Protein AF-C3YM37-F1 (afdb_monomer)

Secondary structure (DSSP, 8-state):
----------------------------TTTT----TTPEEEE-SSTT-EEEE--TTEESTTS-EEGGGEEEE-STTTS-S-GGG---S--S-SSS--S-TTBTT-SS-B---TT------------SSS------SS----SS--------SSTT---B-B--EEES-TTSTT---S-TTPEEEE-SSTT-EEEEPPTTEESTTS-EEGGG--TTEE-STTTT-S-GGGEEES---TTT-SGGG-BTT-TT--B---TT-SS--EEEEEEEEEEEEEEEEE-BTTB-EEEEEEEEESSSSSS-PEEPB-TTSSBPPEE--SSSSSEEEEEEEEEEEEEEEEEEEEEE-TT---BEEEEEE---TTTTS--STTTT-S-GGGEEES---TT--GGG--TT-S-----SS-STT--EEE--SS-----------BTTB----EE-EE-SSSSS-EE-B-TTSSBPEE-

Mean predicted aligned error: 21.1 Å

Organism: Branchiostoma floridae (NCBI:txid7739)

Nearest PDB structures (foldseek):
  4pt6-assembly2_B  TM=9.127E-01  e=6.744E-16  Homo sapiens
  8pfe-assembly1_A  TM=9.267E-01  e=1.599E-14  Homo sapiens
  7o1n-assembly1_A  TM=9.178E-01  e=2.375E-14  Homo sapiens
  2qqi-assembly1_A  TM=5.890E-01  e=6.642E-17  Homo sapiens
  9eou-assembly1_A  TM=5.982E-01  e=2.089E-15  Homo sapiens

InterPro domains:
  IPR000421 Coagulation factor 5/8, C-terminal domain [PF00754] (230-358)
  IPR000421 Coagulation factor 5/8, C-terminal domain [PF00754] (382-460)
  IPR000421 Coagulation factor 5/8, C-terminal domain [PS01285] (254-283)
  IPR000421 Coagulation factor 5/8, C-terminal domain [PS01285] (404-433)
  IPR000421 Coagulation factor 5/8, C-terminal domain [PS50022] (215-362)
  IPR000421 Coagulation factor 5/8, C-terminal domain [PS50022] (367-467)
  IPR000421 Coagulation factor 5/8, C-terminal domain [SM00231] (214-362)
  IPR000421 Coagulation factor 5/8, C-terminal domain [cd00057] (218-360)
  IPR000421 Coagulation factor 5/8, C-terminal domain [cd00057] (369-458)
  IPR000742 EGF-like domain [PF00008] (30-61)
  IPR000742 EGF-like domain [PS00022] (52-63)
  IPR000742 EGF-like domain [PS00022] (195-206)
  IPR000742 EGF-like domain [PS01186] (195-206)
  IPR000742 EGF-like domain [PS50026] (26-64)
  IPR000742 EGF-like domain [PS50026] (168-207)
  IPR000742 EGF-like domain [SM00181] (29-64)
  IPR000742 EGF-like domain [SM00181] (170-207)
  IPR001881 EGF-like calcium-binding domain [SM00179] (31-64)
  IPR001881 EGF-like calcium-binding domain [SM00179] (168-207)
  IPR008979 Galactose-binding-like domain superfamily [SSF49785] (69-168)

Structure (mmCIF, N/CA/C/O backbone):
data_AF-C3YM37-F1
#
_entry.id   AF-C3YM37-F1
#
loop_
_atom_site.group_PDB
_atom_site.id
_atom_site.type_symbol
_atom_site.label_atom_id
_atom_site.label_alt_id
_atom_site.label_comp_id
_atom_site.label_asym_id
_atom_site.label_entity_id
_atom_site.label_seq_id
_atom_site.pdbx_PDB_ins_code
_atom_site.Cartn_x
_atom_site.Cartn_y
_atom_site.Cartn_z
_atom_site.occupancy
_atom_site.B_iso_or_equiv
_atom_site.auth_seq_id
_atom_site.auth_comp_id
_atom_site.auth_asym_id
_atom_site.auth_atom_id
_atom_site.pdbx_PDB_model_num
ATOM 1 N N . MET A 1 1 ? 7.253 44.674 65.404 1.00 35.53 1 MET A N 1
ATOM 2 C CA . MET A 1 1 ? 7.698 43.417 64.769 1.00 35.53 1 MET A CA 1
ATOM 3 C C . MET A 1 1 ? 6.454 42.653 64.345 1.00 35.53 1 MET A C 1
ATOM 5 O O . MET A 1 1 ? 5.576 42.432 65.166 1.00 35.53 1 MET A O 1
ATOM 9 N N . GLN A 1 2 ? 6.361 42.442 63.033 1.00 27.25 2 GLN A N 1
ATOM 10 C CA . GLN A 1 2 ? 5.327 41.777 62.221 1.00 27.25 2 GLN A CA 1
ATOM 11 C C . GLN A 1 2 ? 5.041 40.324 62.683 1.00 27.25 2 GLN A C 1
ATOM 13 O O . GLN A 1 2 ? 5.945 39.720 63.248 1.00 27.25 2 GLN A O 1
ATOM 18 N N . TYR A 1 3 ? 3.920 39.637 62.406 1.00 23.41 3 TYR A N 1
ATOM 19 C CA . TYR A 1 3 ? 2.526 39.969 62.045 1.00 23.41 3 TYR A CA 1
ATOM 20 C C . TYR A 1 3 ? 1.691 38.649 61.978 1.00 23.41 3 TYR A C 1
ATOM 22 O O . TYR A 1 3 ? 2.238 37.636 61.562 1.00 23.41 3 TYR A O 1
ATOM 30 N N . TYR A 1 4 ? 0.397 38.727 62.363 1.00 24.16 4 TYR A N 1
ATOM 31 C CA . TYR A 1 4 ? -0.836 37.936 62.048 1.00 24.16 4 TYR A CA 1
ATOM 32 C C . TYR A 1 4 ? -0.809 36.382 61.995 1.00 24.16 4 TYR A C 1
ATOM 34 O O . TYR A 1 4 ? -0.017 35.802 61.273 1.00 24.16 4 TYR A O 1
ATOM 42 N N . ALA A 1 5 ? -1.601 35.590 62.744 1.00 24.31 5 ALA A N 1
ATOM 43 C CA . ALA A 1 5 ? -3.039 35.553 63.118 1.00 24.31 5 ALA A CA 1
ATOM 44 C C . ALA A 1 5 ? -4.005 34.929 62.069 1.00 24.31 5 ALA A C 1
ATOM 46 O O . ALA A 1 5 ? -4.022 35.309 60.905 1.00 24.31 5 ALA A O 1
ATOM 47 N N . CYS A 1 6 ? -4.817 33.972 62.551 1.00 28.94 6 CYS A N 1
ATOM 48 C CA . CYS A 1 6 ? -5.821 33.111 61.884 1.00 28.94 6 CYS A CA 1
ATOM 49 C C . CYS A 1 6 ? -7.160 33.841 61.582 1.00 28.94 6 CYS A C 1
ATOM 51 O O . CYS A 1 6 ? -7.432 34.852 62.233 1.00 28.94 6 CYS A O 1
ATOM 53 N N . PRO A 1 7 ? -8.036 33.344 60.673 1.00 33.47 7 PRO A N 1
ATOM 54 C CA . PRO A 1 7 ? -9.352 32.813 61.120 1.00 33.47 7 PRO A CA 1
ATOM 55 C C . PRO A 1 7 ? -9.873 31.604 60.288 1.00 33.47 7 PRO A C 1
ATOM 57 O O . PRO A 1 7 ? -9.634 31.513 59.091 1.00 33.47 7 PRO A O 1
ATOM 60 N N . ARG A 1 8 ? -10.424 30.543 60.907 1.00 31.02 8 ARG A N 1
ATOM 61 C CA . ARG A 1 8 ? -11.831 30.272 61.330 1.00 31.02 8 ARG A CA 1
ATOM 62 C C . ARG A 1 8 ? -12.870 30.086 60.209 1.00 31.02 8 ARG A C 1
ATOM 64 O O . ARG A 1 8 ? -13.098 30.988 59.418 1.00 31.02 8 ARG A O 1
ATOM 71 N N . GLY A 1 9 ? -13.633 28.989 60.312 1.00 26.06 9 GLY A N 1
ATOM 72 C CA . GLY A 1 9 ? -14.953 28.852 59.688 1.00 26.06 9 GLY A CA 1
ATOM 73 C C . GLY A 1 9 ? -15.564 27.451 59.795 1.00 26.06 9 GLY A C 1
ATOM 74 O O . GLY A 1 9 ? -15.577 26.717 58.818 1.00 26.06 9 GLY A O 1
ATOM 75 N N . ALA A 1 10 ? -16.071 27.080 60.973 1.00 28.14 10 ALA A N 1
ATOM 76 C CA . ALA A 1 10 ? -16.997 25.958 61.133 1.00 28.14 10 ALA A CA 1
ATOM 77 C C . ALA A 1 10 ? -18.430 26.420 60.818 1.00 28.14 10 ALA A C 1
ATOM 79 O O . ALA A 1 10 ? -18.820 27.488 61.286 1.00 28.14 10 ALA A O 1
ATOM 80 N N . LEU A 1 11 ? -19.231 25.597 60.134 1.00 24.91 11 LEU A N 1
ATOM 81 C CA . LEU A 1 11 ? -20.682 25.581 60.332 1.00 24.91 11 LEU A CA 1
ATOM 82 C C . LEU A 1 11 ? -21.230 24.165 60.106 1.00 24.91 11 LEU A C 1
ATOM 84 O O . LEU A 1 11 ? -21.135 23.598 59.022 1.00 24.91 11 LEU A O 1
ATOM 88 N N . LEU A 1 12 ? -21.783 23.612 61.181 1.00 26.94 12 LEU A N 1
ATOM 89 C CA . LEU A 1 12 ? -22.586 22.397 61.237 1.00 26.94 12 LEU A CA 1
ATOM 90 C C . LEU A 1 12 ? -24.052 22.846 61.181 1.00 26.94 12 LEU A C 1
ATOM 92 O O . LEU A 1 12 ? -24.460 23.659 62.010 1.00 26.94 12 LEU A O 1
ATOM 96 N N . LEU A 1 13 ? -24.847 22.317 60.249 1.00 24.83 13 LEU A N 1
ATOM 97 C CA . LEU A 1 13 ? -26.305 22.289 60.380 1.00 24.83 13 LEU A CA 1
ATOM 98 C C . LEU A 1 13 ? -26.871 21.041 59.695 1.00 24.83 13 LEU A C 1
ATOM 100 O O . LEU A 1 13 ? -26.508 20.681 58.580 1.00 24.83 13 LEU A O 1
ATOM 104 N N . VAL A 1 14 ? -27.708 20.359 60.466 1.00 29.02 14 VAL A N 1
ATOM 105 C CA . VAL A 1 14 ? -28.283 19.027 60.283 1.00 29.02 14 VAL A CA 1
ATOM 106 C C . VAL A 1 14 ? -29.594 19.115 59.495 1.00 29.02 14 VAL A C 1
ATOM 108 O O . VAL A 1 14 ? -30.429 19.948 59.830 1.00 29.02 14 VAL A O 1
ATOM 111 N N . CYS A 1 15 ? -29.822 18.202 58.542 1.00 22.30 15 CYS A N 1
ATOM 112 C CA . CYS A 1 15 ? -31.095 17.474 58.387 1.00 22.30 15 CYS A CA 1
ATOM 113 C C . CYS A 1 15 ? -30.954 16.313 57.390 1.00 22.30 15 CYS A C 1
ATOM 115 O O . CYS A 1 15 ? -30.531 16.492 56.252 1.00 22.30 15 CYS A O 1
ATOM 117 N N . ALA A 1 16 ? -31.317 15.118 57.849 1.00 30.70 16 ALA A N 1
ATOM 118 C CA . ALA A 1 16 ? -31.380 13.878 57.088 1.00 30.70 16 ALA A CA 1
ATOM 119 C C . ALA A 1 16 ? -32.754 13.712 56.424 1.00 30.70 16 ALA A C 1
ATOM 121 O O . ALA A 1 16 ? -33.740 13.942 57.112 1.00 30.70 16 ALA A O 1
ATOM 122 N N . VAL A 1 17 ? -32.817 13.206 55.182 1.00 24.55 17 VAL A N 1
ATOM 123 C CA . VAL A 1 17 ? -33.823 12.218 54.731 1.00 24.55 17 VAL A CA 1
ATOM 124 C C . VAL A 1 17 ? -33.213 11.340 53.623 1.00 24.55 17 VAL A C 1
ATOM 126 O O . VAL A 1 17 ? -32.521 11.814 52.728 1.00 24.55 17 VAL A O 1
ATOM 129 N N . LEU A 1 18 ? -33.464 10.040 53.755 1.00 35.50 18 LEU A N 1
ATOM 130 C CA . LEU A 1 18 ? -33.006 8.889 52.977 1.00 35.50 18 LEU A CA 1
ATOM 131 C C . LEU A 1 18 ? -33.407 8.917 51.493 1.00 35.50 18 LEU A C 1
ATOM 133 O O . LEU A 1 18 ? -34.589 9.042 51.197 1.00 35.50 18 LEU A O 1
ATOM 137 N N . LEU A 1 19 ? -32.464 8.602 50.597 1.00 27.66 19 LEU A N 1
ATOM 138 C CA . LEU A 1 19 ? -32.731 7.842 49.370 1.00 27.66 19 LEU A CA 1
ATOM 139 C C . LEU A 1 19 ? -31.573 6.861 49.130 1.00 27.66 19 LEU A C 1
ATOM 141 O O . LEU A 1 19 ? -30.398 7.219 49.113 1.00 27.66 19 LEU A O 1
ATOM 145 N N . SER A 1 20 ? -31.940 5.593 49.010 1.00 33.94 20 SER A N 1
ATOM 146 C CA . SER A 1 20 ? -31.098 4.424 48.788 1.00 33.94 20 SER A CA 1
ATOM 147 C C . SER A 1 20 ? 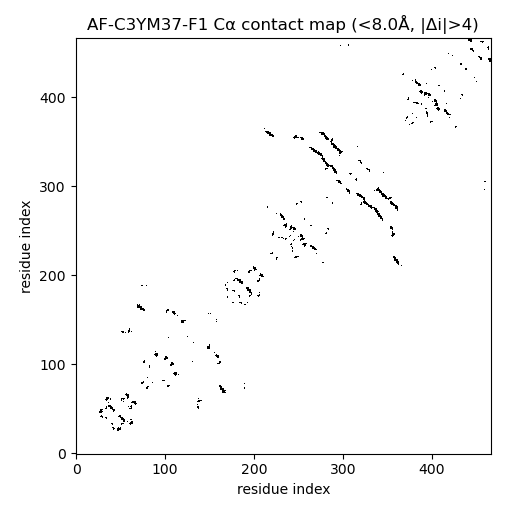-30.200 4.567 47.556 1.00 33.94 20 SER A C 1
ATOM 149 O O . SER A 1 20 ? -30.673 4.483 46.425 1.00 33.94 20 SER A O 1
ATOM 151 N N . GLY A 1 21 ? -28.894 4.714 47.776 1.00 29.59 21 GLY A N 1
ATOM 152 C CA . GLY A 1 21 ? -27.876 4.488 46.755 1.00 29.59 21 GLY A CA 1
ATOM 153 C C . GLY A 1 21 ? -27.433 3.030 46.778 1.00 29.59 21 GLY A C 1
ATOM 154 O O . GLY A 1 21 ? -26.612 2.642 47.608 1.00 29.59 21 GLY A O 1
ATOM 155 N N . SER A 1 22 ? -27.954 2.214 45.864 1.00 32.09 22 SER A N 1
ATOM 156 C CA . SER A 1 22 ? -27.315 0.951 45.501 1.00 32.09 22 SER A CA 1
ATOM 157 C C . SER A 1 22 ? -25.936 1.272 44.925 1.00 32.09 22 SER A C 1
ATOM 159 O O . SER A 1 22 ? -25.819 1.726 43.786 1.00 32.09 22 SER A O 1
ATOM 161 N N . ARG A 1 23 ? -24.888 1.075 45.733 1.00 34.38 23 ARG A N 1
ATOM 162 C CA . ARG A 1 23 ? -23.502 1.030 45.261 1.00 34.38 23 ARG A CA 1
ATOM 163 C C . ARG A 1 23 ? -23.430 -0.033 44.167 1.00 34.38 23 ARG A C 1
ATOM 165 O O . ARG A 1 23 ? -23.620 -1.213 44.453 1.00 34.38 23 ARG A O 1
ATOM 172 N N . GLY A 1 24 ? -23.177 0.388 42.930 1.00 35.94 24 GLY A N 1
ATOM 173 C CA . GLY A 1 24 ? -22.728 -0.520 41.885 1.00 35.94 24 GLY A CA 1
ATOM 174 C C . GLY A 1 24 ? -21.459 -1.201 42.382 1.00 35.94 24 GLY A C 1
ATOM 175 O O . GLY A 1 24 ? -20.454 -0.540 42.634 1.00 35.94 24 GLY A O 1
ATOM 176 N N . VAL A 1 25 ? -21.550 -2.506 42.612 1.00 39.59 25 VAL A N 1
ATOM 177 C CA . VAL A 1 25 ? -20.415 -3.366 42.937 1.00 39.59 25 VAL A CA 1
ATOM 178 C C . VAL A 1 25 ? -19.431 -3.240 41.778 1.00 39.59 25 VAL A C 1
ATOM 180 O O . VAL A 1 25 ? -19.773 -3.587 40.647 1.00 39.59 25 VAL A O 1
ATOM 183 N N . SER A 1 26 ? -18.230 -2.713 42.028 1.00 43.25 26 SER A N 1
ATOM 184 C CA . SER A 1 26 ? -17.152 -2.861 41.057 1.00 43.25 26 SER A CA 1
ATOM 185 C C . SER A 1 26 ? -16.899 -4.359 40.907 1.00 43.25 26 SER A C 1
ATOM 187 O O . SER A 1 26 ? -16.705 -5.076 41.890 1.00 43.25 26 SER A O 1
ATOM 189 N N . ALA A 1 27 ? -16.975 -4.864 39.680 1.00 48.81 27 ALA A N 1
ATOM 190 C CA . ALA A 1 27 ? -16.598 -6.237 39.399 1.00 48.81 27 ALA A CA 1
ATOM 191 C C . ALA A 1 27 ? -15.076 -6.354 39.571 1.00 48.81 27 ALA A C 1
ATOM 193 O O . ALA A 1 27 ? -14.314 -6.083 38.643 1.00 48.81 27 ALA A O 1
ATOM 194 N N . GLY A 1 28 ? -14.626 -6.680 40.784 1.00 54.47 28 GLY A N 1
ATOM 195 C CA . GLY A 1 28 ? -13.220 -6.950 41.071 1.00 54.47 28 GLY A CA 1
ATOM 196 C C . GLY A 1 28 ? -12.712 -8.125 40.232 1.00 54.47 28 GLY A C 1
ATOM 197 O O . GLY A 1 28 ? -13.480 -9.031 39.896 1.00 54.47 28 GLY A O 1
ATOM 198 N N . GLY A 1 29 ? -11.416 -8.138 39.904 1.00 59.78 29 GLY A N 1
ATOM 199 C CA . GLY A 1 29 ? -10.778 -9.176 39.077 1.00 59.78 29 GLY A CA 1
ATOM 200 C C . GLY A 1 29 ? -10.905 -10.616 39.610 1.00 59.78 29 GLY A C 1
ATOM 201 O O . GLY A 1 29 ? -10.547 -11.554 38.909 1.00 59.78 29 GLY A O 1
ATOM 202 N N . CYS A 1 30 ? -11.458 -10.809 40.812 1.00 72.69 30 CYS A N 1
ATOM 203 C CA . CYS A 1 30 ? -11.679 -12.108 41.451 1.00 72.69 30 CYS A CA 1
ATOM 204 C C . CYS A 1 30 ? -13.128 -12.630 41.419 1.00 72.69 30 CYS A C 1
ATOM 206 O O . CYS A 1 30 ? -13.403 -13.642 42.059 1.00 72.69 30 CYS A O 1
ATOM 208 N N . ASN A 1 31 ? -14.055 -11.995 40.690 1.00 65.62 31 ASN A N 1
ATOM 209 C CA . ASN A 1 31 ? -15.493 -12.331 40.724 1.00 65.62 31 ASN A CA 1
ATOM 210 C C . ASN A 1 31 ? -15.855 -13.794 40.367 1.00 65.62 31 ASN A C 1
ATOM 212 O O . ASN A 1 31 ? -16.950 -14.237 40.697 1.00 65.62 31 ASN A O 1
ATOM 216 N N . LEU A 1 32 ? -14.957 -14.547 39.718 1.00 68.38 32 LEU A N 1
ATOM 217 C CA . LEU A 1 32 ? -15.131 -15.975 39.397 1.00 68.38 32 LEU A CA 1
ATOM 218 C C . LEU A 1 32 ? -13.985 -16.867 39.910 1.00 68.38 32 LEU A C 1
ATOM 220 O O . LEU A 1 32 ? -13.858 -17.992 39.451 1.00 68.38 32 LEU A O 1
ATOM 224 N N . ASN A 1 33 ? -13.155 -16.361 40.832 1.00 71.69 33 ASN A N 1
ATOM 225 C CA . ASN A 1 33 ? -11.868 -16.939 41.243 1.00 71.69 33 ASN A CA 1
ATOM 226 C C . ASN A 1 33 ? -11.089 -17.597 40.074 1.00 71.69 33 ASN A C 1
ATOM 228 O O . ASN A 1 33 ? -11.164 -18.807 39.877 1.00 71.69 33 ASN A O 1
ATOM 232 N N . PRO A 1 34 ? -10.311 -16.820 39.306 1.00 74.06 34 PRO A N 1
ATOM 233 C CA . PRO A 1 34 ? -9.526 -17.336 38.186 1.00 74.06 34 PRO A CA 1
ATOM 234 C C . PRO A 1 34 ? -8.408 -18.312 38.591 1.00 74.06 34 PRO A C 1
ATOM 236 O O . PRO A 1 34 ? -7.795 -18.893 37.705 1.00 74.06 34 PRO A O 1
ATOM 239 N N . CYS A 1 35 ? -8.122 -18.494 39.884 1.00 76.31 35 CYS A N 1
ATOM 240 C CA . CYS A 1 35 ? -7.044 -19.343 40.383 1.00 76.31 35 CYS A CA 1
ATOM 241 C C . CYS A 1 35 ? -7.473 -20.815 40.483 1.00 76.31 35 CYS A C 1
ATOM 243 O O . CYS A 1 35 ? -8.506 -21.142 41.065 1.00 76.31 35 CYS A O 1
ATOM 245 N N . ARG A 1 36 ? -6.655 -21.719 39.945 1.00 75.88 36 ARG A N 1
ATOM 246 C CA . ARG A 1 36 ? -6.854 -23.172 39.953 1.00 75.88 36 ARG A CA 1
ATOM 247 C C . ARG A 1 36 ? -6.196 -23.840 41.160 1.00 75.88 36 ARG A C 1
ATOM 249 O O . ARG A 1 36 ? -5.492 -23.203 41.937 1.00 75.88 36 ARG A O 1
ATOM 256 N N . HIS A 1 37 ? -6.474 -25.135 41.328 1.00 76.94 37 HIS A N 1
ATOM 257 C CA . HIS A 1 37 ? -5.837 -26.024 42.316 1.00 76.94 37 HIS A CA 1
ATOM 258 C C . HIS A 1 37 ? -5.836 -25.490 43.761 1.00 76.94 37 HIS A C 1
ATOM 260 O O . HIS A 1 37 ? -4.889 -25.676 44.525 1.00 76.94 37 HIS A O 1
ATOM 266 N N . GLY A 1 38 ? -6.928 -24.817 44.140 1.00 75.50 38 GLY A N 1
ATOM 267 C CA . GLY A 1 38 ? -7.097 -24.248 45.478 1.00 75.50 38 GLY A CA 1
ATOM 268 C C . GLY A 1 38 ? -6.364 -22.922 45.707 1.00 75.50 38 GLY A C 1
ATOM 269 O O . GLY A 1 38 ? -6.265 -22.489 46.851 1.00 75.50 38 GLY A O 1
ATOM 270 N N . GLY A 1 39 ? -5.861 -22.273 44.651 1.00 80.69 39 GLY A N 1
ATOM 271 C CA . GLY A 1 39 ? -5.275 -20.938 44.732 1.00 80.69 39 GLY A CA 1
ATOM 272 C C . GLY A 1 39 ? -6.281 -19.869 45.180 1.00 80.69 39 GLY A C 1
ATOM 273 O O . GLY A 1 39 ? -7.469 -19.907 44.842 1.00 80.69 39 GLY A O 1
ATOM 274 N N . THR A 1 40 ? -5.792 -18.888 45.937 1.00 81.31 40 THR A N 1
ATOM 275 C CA . THR A 1 40 ? -6.595 -17.774 46.459 1.00 81.31 40 THR A CA 1
ATOM 276 C C . THR A 1 40 ? -6.434 -16.547 45.565 1.00 81.31 40 THR A C 1
ATOM 278 O O . THR A 1 40 ? -5.318 -16.087 45.334 1.00 81.31 40 THR A O 1
ATOM 281 N N . CYS A 1 41 ? -7.535 -15.992 45.053 1.00 80.25 41 CYS A N 1
ATOM 282 C CA . CYS A 1 41 ? -7.486 -14.777 44.238 1.00 80.25 41 CYS A CA 1
ATOM 283 C C . CYS A 1 41 ? -7.441 -13.512 45.095 1.00 80.25 41 CYS A C 1
ATOM 285 O O . CYS A 1 41 ? -8.287 -13.307 45.967 1.00 80.25 41 CYS A O 1
ATOM 287 N N . VAL A 1 42 ? -6.506 -12.620 44.773 1.00 80.81 42 VAL A N 1
ATOM 288 C CA . VAL A 1 42 ? -6.366 -11.292 45.373 1.00 80.81 42 VAL A CA 1
ATOM 289 C C . VAL A 1 42 ? -6.602 -10.232 44.300 1.00 80.81 42 VAL A C 1
ATOM 291 O O . VAL A 1 42 ? -5.893 -10.184 43.294 1.00 80.81 42 VAL A O 1
ATOM 294 N N . SER A 1 43 ? -7.606 -9.375 44.504 1.00 75.44 43 SER A N 1
ATOM 295 C CA . SER A 1 43 ? -7.892 -8.252 43.597 1.00 75.44 43 SER A CA 1
ATOM 296 C C . SER A 1 43 ? -6.845 -7.148 43.773 1.00 75.44 43 SER A C 1
ATOM 298 O O . SER A 1 43 ? -6.458 -6.838 44.898 1.00 75.44 43 SER A O 1
ATOM 300 N N . LEU A 1 44 ? -6.389 -6.561 42.667 1.00 71.38 44 LEU A N 1
ATOM 301 C CA . LEU A 1 44 ? -5.415 -5.465 42.639 1.00 71.38 44 LEU A CA 1
ATOM 302 C C . LEU A 1 44 ? -6.102 -4.144 42.253 1.00 71.38 44 LEU A C 1
ATOM 304 O O . LEU A 1 44 ? -7.203 -4.151 41.702 1.00 71.38 44 LEU A O 1
ATOM 308 N N . GLU A 1 45 ? -5.460 -3.006 42.535 1.00 58.31 45 GLU A N 1
ATOM 309 C CA . GLU A 1 45 ? -5.958 -1.694 42.103 1.00 58.31 45 GLU A CA 1
ATOM 310 C C . GLU A 1 45 ? -5.869 -1.563 40.574 1.00 58.31 45 GLU A C 1
ATOM 312 O O . GLU A 1 45 ? -4.791 -1.603 39.985 1.00 58.31 45 GLU A O 1
ATOM 317 N N . GLY A 1 46 ? -7.031 -1.444 39.929 1.00 51.84 46 GLY A N 1
ATOM 318 C CA . GLY A 1 46 ? -7.189 -1.419 38.476 1.00 51.84 46 GLY A CA 1
ATOM 319 C C . GLY A 1 46 ? -8.406 -2.241 38.051 1.00 51.84 46 GLY A C 1
ATOM 320 O O . GLY A 1 46 ? -8.710 -3.275 38.647 1.00 51.84 46 GLY A O 1
ATOM 321 N N . ALA A 1 47 ? -9.141 -1.788 37.032 1.00 44.56 47 ALA A N 1
ATOM 322 C CA . ALA A 1 47 ? -10.286 -2.543 36.530 1.00 44.56 47 ALA A CA 1
ATOM 323 C C . ALA A 1 47 ? -9.817 -3.925 36.033 1.00 44.56 47 ALA A C 1
ATOM 325 O O . ALA A 1 47 ? -8.961 -4.011 35.158 1.00 44.56 47 ALA A O 1
ATOM 326 N N . HIS A 1 48 ? -10.374 -4.997 36.608 1.00 57.09 48 HIS A N 1
ATOM 327 C CA . HIS A 1 48 ? -10.072 -6.403 36.292 1.00 57.09 48 HIS A CA 1
ATOM 328 C C . HIS A 1 48 ? -8.665 -6.915 36.658 1.00 57.09 48 HIS A C 1
ATOM 330 O O . HIS A 1 48 ? -8.317 -8.033 36.281 1.00 57.09 48 HIS A O 1
ATOM 336 N N . ALA A 1 49 ? -7.870 -6.164 37.425 1.00 53.72 49 ALA A N 1
ATOM 337 C CA . ALA A 1 49 ? -6.553 -6.621 37.860 1.00 53.72 49 ALA A CA 1
ATOM 338 C C . ALA A 1 49 ? -6.661 -7.607 39.043 1.00 53.72 49 ALA A C 1
ATOM 340 O O . ALA A 1 49 ? -7.344 -7.343 40.035 1.00 53.72 49 ALA A O 1
ATOM 341 N N . TYR A 1 50 ? -5.980 -8.752 38.951 1.00 74.50 50 TYR A N 1
ATOM 342 C CA . TYR A 1 50 ? -5.905 -9.752 40.019 1.00 74.50 50 TYR A CA 1
ATOM 343 C C . TYR A 1 50 ? -4.568 -10.495 40.004 1.00 74.50 50 TYR A C 1
ATOM 345 O O . TYR A 1 50 ? -3.866 -10.523 38.993 1.00 74.50 50 TYR A O 1
ATOM 353 N N . ARG A 1 51 ? -4.237 -11.133 41.127 1.00 71.75 51 ARG A N 1
ATOM 354 C CA . ARG A 1 51 ? -3.164 -12.128 41.230 1.00 71.75 51 ARG A CA 1
ATOM 355 C C . ARG A 1 51 ? -3.652 -13.359 41.989 1.00 71.75 51 ARG A C 1
ATOM 357 O O . ARG A 1 51 ? -4.539 -13.244 42.832 1.00 71.75 51 ARG A O 1
ATOM 364 N N . CYS A 1 52 ? -3.047 -14.507 41.717 1.00 74.25 52 CYS A N 1
ATOM 365 C CA . CYS A 1 52 ? -3.318 -15.750 42.430 1.00 74.25 52 CYS A CA 1
ATOM 366 C C . CYS A 1 52 ? -2.213 -16.062 43.436 1.00 74.25 52 CYS A C 1
ATOM 368 O O . CYS A 1 52 ? -1.036 -16.059 43.077 1.00 74.25 52 CYS A O 1
ATOM 370 N N . GLU A 1 53 ? -2.594 -16.345 44.677 1.00 78.38 53 GLU A N 1
ATOM 371 C CA . GLU A 1 53 ? -1.729 -16.899 45.718 1.00 78.38 53 GLU A CA 1
ATOM 372 C C . GLU A 1 53 ? -1.887 -18.423 45.703 1.00 78.38 53 GLU A C 1
ATOM 374 O O . GLU A 1 53 ? -2.943 -18.957 46.053 1.00 78.38 53 GLU A O 1
ATOM 379 N N . CYS A 1 54 ? -0.865 -19.116 45.203 1.00 71.56 54 CYS A N 1
ATOM 380 C CA . CYS A 1 54 ? -0.922 -20.549 44.937 1.00 71.56 54 CYS A CA 1
ATOM 381 C C . CYS A 1 54 ? -0.625 -21.394 46.179 1.00 71.56 54 CYS A C 1
ATOM 383 O O . CYS A 1 54 ? 0.085 -20.970 47.092 1.00 71.56 54 CYS A O 1
ATOM 385 N N . THR A 1 55 ? -1.170 -22.611 46.207 1.00 75.69 55 THR A N 1
ATOM 386 C CA . THR A 1 55 ? -0.792 -23.645 47.179 1.00 75.69 55 THR A CA 1
ATOM 387 C C . THR A 1 55 ? 0.656 -24.088 46.927 1.00 75.69 55 THR A C 1
ATOM 389 O O . THR A 1 55 ? 1.165 -23.931 45.822 1.00 75.69 55 THR A O 1
ATOM 392 N N . ALA A 1 56 ? 1.346 -24.617 47.945 1.00 63.88 56 ALA A N 1
ATOM 393 C CA . ALA A 1 56 ? 2.806 -24.820 47.925 1.00 63.88 56 ALA A CA 1
ATOM 394 C C . ALA A 1 56 ? 3.340 -25.681 46.759 1.00 63.88 56 ALA A C 1
ATOM 396 O O . ALA A 1 56 ? 4.515 -25.581 46.414 1.00 63.88 56 ALA A O 1
ATOM 397 N N . GLU A 1 57 ? 2.484 -26.503 46.154 1.00 63.50 57 GLU A N 1
ATOM 398 C CA . GLU A 1 57 ? 2.827 -27.404 45.052 1.00 63.50 57 GLU A CA 1
ATOM 399 C C . GLU A 1 57 ? 2.569 -26.797 43.668 1.00 63.50 57 GLU A C 1
ATOM 401 O O . GLU A 1 57 ? 2.983 -27.387 42.675 1.00 63.50 57 GLU A O 1
ATOM 406 N N . TYR A 1 58 ? 1.929 -25.624 43.578 1.00 64.00 58 TYR A N 1
ATOM 407 C CA . TYR A 1 58 ? 1.500 -25.029 42.314 1.00 64.00 58 TYR A CA 1
ATOM 408 C C . TYR A 1 58 ? 2.054 -23.617 42.100 1.00 64.00 58 TYR A C 1
ATOM 410 O O . TYR A 1 58 ? 2.250 -22.845 43.034 1.00 64.00 58 TYR A O 1
ATOM 418 N N . VAL A 1 59 ? 2.282 -23.251 40.841 1.00 59.59 59 VAL A N 1
ATOM 419 C CA . VAL A 1 59 ? 2.786 -21.947 40.396 1.00 59.59 59 VAL A CA 1
ATOM 420 C C . VAL A 1 59 ? 2.104 -21.523 39.088 1.00 59.59 59 VAL A C 1
ATOM 422 O O . VAL A 1 59 ? 1.426 -22.310 38.433 1.00 59.59 59 VAL A O 1
ATOM 425 N N . GLY A 1 60 ? 2.257 -20.258 38.692 1.00 53.38 60 GLY A N 1
ATOM 426 C CA . GLY A 1 60 ? 1.660 -19.691 37.472 1.00 53.38 60 GLY A CA 1
ATOM 427 C C . GLY A 1 60 ? 0.699 -18.542 37.759 1.00 53.38 60 GLY A C 1
ATOM 428 O O . GLY A 1 60 ? 0.313 -18.327 38.906 1.00 53.38 60 GLY A O 1
ATOM 429 N N . GLN A 1 61 ? 0.285 -17.823 36.711 1.00 57.69 61 GLN A N 1
ATOM 430 C CA . GLN A 1 61 ? -0.670 -16.711 36.831 1.00 57.69 61 GLN A CA 1
ATOM 431 C C . GLN A 1 61 ? -2.011 -17.162 37.431 1.00 57.69 61 GLN A C 1
ATOM 433 O O . GLN A 1 61 ? -2.636 -16.387 38.155 1.00 57.69 61 GLN A O 1
ATOM 438 N N . HIS A 1 62 ? -2.415 -18.411 37.175 1.00 67.81 62 HIS A N 1
ATOM 439 C CA . HIS A 1 62 ? -3.618 -19.022 37.739 1.00 67.81 62 HIS A CA 1
ATOM 440 C C . HIS A 1 62 ? -3.336 -20.290 38.558 1.00 67.81 62 HIS A C 1
ATOM 442 O O . HIS A 1 62 ? -4.257 -21.056 38.800 1.00 67.81 62 HIS A O 1
ATOM 448 N N . CYS A 1 63 ? -2.104 -20.516 39.031 1.00 68.31 63 CYS A N 1
ATOM 449 C CA . CYS A 1 63 ? -1.729 -21.742 39.762 1.00 68.31 63 CYS A CA 1
ATOM 450 C C . CYS A 1 63 ? -1.921 -23.033 38.944 1.00 68.31 63 CYS A C 1
ATOM 452 O O . CYS A 1 63 ? -2.385 -24.054 39.451 1.00 68.31 63 CYS A O 1
ATOM 454 N N . ASP A 1 64 ? -1.587 -22.973 37.655 1.00 62.19 64 ASP A N 1
ATOM 455 C CA . ASP A 1 64 ? -1.841 -24.052 36.695 1.00 62.19 64 ASP A CA 1
ATOM 456 C C . ASP A 1 64 ? -0.703 -25.079 36.590 1.00 62.19 64 ASP A C 1
ATOM 458 O O . ASP A 1 64 ? -0.899 -26.124 35.977 1.00 62.19 64 ASP A O 1
ATOM 462 N N . PHE A 1 65 ? 0.478 -24.795 37.150 1.00 56.47 65 PHE A N 1
ATOM 463 C CA . PHE A 1 65 ? 1.690 -25.602 36.958 1.00 56.47 65 PHE A CA 1
ATOM 464 C C . PHE A 1 65 ? 2.172 -26.202 38.274 1.00 56.47 65 PHE A C 1
ATOM 466 O O . PHE A 1 65 ? 2.138 -25.508 39.283 1.00 56.47 65 PHE A O 1
ATOM 473 N N . LEU A 1 66 ? 2.679 -27.436 38.269 1.00 59.62 66 LEU A N 1
ATOM 474 C CA . LEU A 1 66 ? 3.332 -28.029 39.438 1.00 59.62 66 LEU A CA 1
ATOM 475 C C . LEU A 1 66 ? 4.739 -27.439 39.624 1.00 59.62 66 LEU A C 1
ATOM 477 O O . LEU A 1 66 ? 5.487 -27.264 38.663 1.00 59.62 66 LEU A O 1
ATOM 481 N N . MET A 1 67 ? 5.123 -27.131 40.865 1.00 57.53 67 MET A N 1
ATOM 482 C CA . MET A 1 67 ? 6.426 -26.526 41.174 1.00 57.53 67 MET A CA 1
ATOM 483 C C . MET A 1 67 ? 7.605 -27.459 40.830 1.00 57.53 67 MET A C 1
ATOM 485 O O . MET A 1 67 ? 8.695 -26.967 40.533 1.00 57.53 67 MET A O 1
ATOM 489 N N . GLU A 1 68 ? 7.394 -28.779 40.833 1.00 57.69 68 GLU A N 1
ATOM 490 C CA . GLU A 1 68 ? 8.410 -29.787 40.491 1.00 57.69 68 GLU A CA 1
ATOM 491 C C . GLU A 1 68 ? 8.832 -29.745 39.009 1.00 57.69 68 GLU A C 1
ATOM 493 O O . GLU A 1 68 ? 9.979 -30.058 38.694 1.00 57.69 68 GLU A O 1
ATOM 498 N N . ASP A 1 69 ? 7.970 -29.242 38.117 1.00 53.56 69 ASP A N 1
ATOM 499 C CA . ASP A 1 69 ? 8.249 -29.098 36.678 1.00 53.56 69 ASP A CA 1
ATOM 500 C C . ASP A 1 69 ? 9.017 -27.798 36.335 1.00 53.56 69 ASP A C 1
ATOM 502 O O . ASP A 1 69 ? 9.360 -27.523 35.176 1.00 53.56 69 ASP A O 1
ATOM 506 N N . CYS A 1 70 ? 9.307 -26.972 37.348 1.00 53.22 70 CYS A N 1
ATOM 507 C CA . CYS A 1 70 ? 9.859 -25.628 37.204 1.00 53.22 70 CYS A CA 1
ATOM 508 C C . CYS A 1 70 ? 11.229 -25.477 37.896 1.00 53.22 70 CYS A C 1
ATOM 510 O O . CYS A 1 70 ? 11.410 -25.725 39.093 1.00 53.22 70 CYS A O 1
ATOM 512 N N . GLY A 1 71 ? 12.226 -24.985 37.155 1.00 56.25 71 GLY A N 1
ATOM 513 C CA . GLY A 1 71 ? 13.607 -24.888 37.651 1.00 56.25 71 GLY A CA 1
ATOM 514 C C . GLY A 1 71 ? 14.689 -24.922 36.575 1.00 56.25 71 GLY A C 1
ATOM 515 O O . GLY A 1 71 ? 15.858 -25.103 36.905 1.00 56.25 71 GLY A O 1
ATOM 516 N N . HIS A 1 72 ? 14.314 -24.768 35.307 1.00 60.34 72 HIS A N 1
ATOM 517 C CA . HIS A 1 72 ? 15.234 -24.827 34.179 1.00 60.34 72 HIS A CA 1
ATOM 518 C C . HIS A 1 72 ? 15.789 -23.438 33.888 1.00 60.34 72 HIS A C 1
ATOM 520 O O . HIS A 1 72 ? 15.024 -22.480 33.838 1.00 60.34 72 HIS A O 1
ATOM 526 N N . GLN A 1 73 ? 17.103 -23.320 33.716 1.00 58.00 73 GLN A N 1
ATOM 527 C CA . GLN A 1 73 ? 17.743 -22.048 33.389 1.00 58.00 73 GLN A CA 1
ATOM 528 C C . GLN A 1 73 ? 17.232 -21.544 32.033 1.00 58.00 73 GLN A C 1
ATOM 530 O O . GLN A 1 73 ? 17.176 -22.298 31.069 1.00 58.00 73 GLN A O 1
ATOM 535 N N . VAL A 1 74 ? 16.867 -20.264 31.960 1.00 55.47 74 VAL A N 1
ATOM 536 C CA . VAL A 1 74 ? 16.397 -19.579 30.737 1.00 55.47 74 VAL A CA 1
ATOM 537 C C . VAL A 1 74 ? 17.571 -19.274 29.790 1.00 55.47 74 VAL A C 1
ATOM 539 O O . VAL A 1 74 ? 17.386 -18.725 28.713 1.00 55.47 74 VAL A O 1
ATOM 542 N N . GLY A 1 75 ? 18.791 -19.638 30.195 1.00 55.34 75 GLY A N 1
ATOM 543 C CA . GLY A 1 75 ? 19.988 -19.579 29.368 1.00 55.34 75 GLY A CA 1
ATOM 544 C C . GLY A 1 75 ? 20.757 -18.257 29.413 1.00 55.34 75 GLY A C 1
ATOM 545 O O . GLY A 1 75 ? 21.531 -17.902 28.522 1.00 55.34 75 GLY A O 1
ATOM 546 N N . LEU A 1 76 ? 20.612 -17.516 30.516 1.00 57.38 76 LEU A N 1
ATOM 547 C CA . LEU A 1 76 ? 21.571 -16.462 30.861 1.00 57.38 76 LEU A CA 1
ATOM 548 C C . LEU A 1 76 ? 22.939 -17.047 31.235 1.00 57.38 76 LEU A C 1
ATOM 550 O O . LEU A 1 76 ? 23.965 -16.404 31.005 1.00 57.38 76 LEU A O 1
ATOM 554 N N . ALA A 1 77 ? 22.963 -18.249 31.807 1.00 55.25 77 ALA A N 1
ATOM 555 C CA . ALA A 1 77 ? 24.178 -18.918 32.251 1.00 55.25 77 ALA A CA 1
ATOM 556 C C . ALA A 1 77 ? 24.928 -19.679 31.140 1.00 55.25 77 ALA A C 1
ATOM 558 O O . ALA A 1 77 ? 26.155 -19.733 31.199 1.00 55.25 77 ALA A O 1
ATOM 559 N N . ASP A 1 78 ? 24.221 -20.223 30.143 1.00 53.56 78 ASP A N 1
ATOM 560 C CA . ASP A 1 78 ? 24.792 -20.994 29.022 1.00 53.56 78 ASP A CA 1
ATOM 561 C C . ASP A 1 78 ? 25.022 -20.158 27.746 1.00 53.56 78 ASP A C 1
ATOM 563 O O . ASP A 1 78 ? 25.705 -20.608 26.829 1.00 53.56 78 ASP A O 1
ATOM 567 N N . GLY A 1 79 ? 24.504 -18.925 27.711 1.00 50.97 79 GLY A N 1
ATOM 568 C CA . GLY A 1 79 ? 24.695 -17.991 26.604 1.00 50.97 79 GLY A CA 1
ATOM 569 C C . GLY A 1 79 ? 23.589 -18.002 25.549 1.00 50.97 79 GLY A C 1
ATOM 570 O O . GLY A 1 79 ? 23.700 -17.230 24.598 1.00 50.97 79 GLY A O 1
ATOM 571 N N . SER A 1 80 ? 22.525 -18.801 25.706 1.00 54.53 80 SER A N 1
ATOM 572 C CA . SER A 1 80 ? 21.402 -18.807 24.754 1.00 54.53 80 SER A CA 1
ATOM 573 C C . SER A 1 80 ? 20.629 -17.479 24.748 1.00 54.53 80 SER A C 1
ATOM 575 O O . SER A 1 80 ? 20.209 -17.009 23.691 1.00 54.53 80 SER A O 1
ATOM 577 N N . VAL A 1 81 ? 20.546 -16.791 25.895 1.00 55.81 81 VAL A N 1
ATOM 578 C CA . VAL A 1 81 ? 20.215 -15.359 25.941 1.00 55.81 81 VAL A CA 1
ATOM 579 C C . VAL A 1 81 ? 21.462 -14.582 25.542 1.00 55.81 81 VAL A C 1
ATOM 581 O O . VAL A 1 81 ? 22.438 -14.543 26.294 1.00 55.81 81 VAL A O 1
ATOM 584 N N . THR A 1 82 ? 21.432 -13.943 24.376 1.00 54.69 82 THR A N 1
ATOM 585 C CA . THR A 1 82 ? 22.561 -13.188 23.805 1.00 54.69 82 THR A CA 1
ATOM 586 C C . THR A 1 82 ? 22.753 -11.823 24.474 1.00 54.69 82 THR A C 1
ATOM 588 O O . THR A 1 82 ? 21.834 -11.278 25.086 1.00 54.69 82 THR A O 1
ATOM 591 N N . ASN A 1 83 ? 23.941 -11.218 24.343 1.00 54.50 83 ASN A N 1
ATOM 592 C CA . ASN A 1 83 ? 24.215 -9.895 24.929 1.00 54.50 83 ASN A CA 1
ATOM 593 C C . ASN A 1 83 ? 23.311 -8.788 24.351 1.00 54.50 83 ASN A C 1
ATOM 595 O O . ASN A 1 83 ? 22.975 -7.854 25.068 1.00 54.50 83 ASN A O 1
ATOM 599 N N . SER A 1 84 ? 22.827 -8.923 23.108 1.00 53.19 84 SER A N 1
ATOM 600 C CA . SER A 1 84 ? 21.853 -7.995 22.505 1.00 53.19 84 SER A CA 1
ATOM 601 C C . SER A 1 84 ? 20.473 -8.011 23.170 1.00 53.19 84 SER A C 1
ATOM 603 O O . SER A 1 84 ? 19.680 -7.098 22.959 1.00 53.19 84 SER A O 1
ATOM 605 N N . GLN A 1 85 ? 20.169 -9.041 23.964 1.00 49.16 85 GLN A N 1
ATOM 606 C CA . GLN A 1 85 ? 18.925 -9.152 24.731 1.00 49.16 85 GLN A CA 1
ATOM 607 C C . GLN A 1 85 ? 19.075 -8.622 26.167 1.00 49.16 85 GLN A C 1
ATOM 609 O O . GLN A 1 85 ? 18.105 -8.634 26.926 1.00 49.16 85 GLN A O 1
ATOM 614 N N . LEU A 1 86 ? 20.269 -8.156 26.547 1.00 55.31 86 LEU A N 1
ATOM 615 C CA . LEU A 1 86 ? 20.575 -7.617 27.868 1.00 55.31 86 LEU A CA 1
ATOM 616 C C . LEU A 1 86 ? 20.808 -6.107 27.781 1.00 55.31 86 LEU A C 1
ATOM 618 O O . LEU A 1 86 ? 21.427 -5.600 26.852 1.00 55.31 86 LEU A O 1
ATOM 622 N N . SER A 1 87 ? 20.325 -5.380 28.783 1.00 51.00 87 SER A N 1
ATOM 623 C CA . SER A 1 87 ? 20.541 -3.938 28.913 1.00 51.00 87 SER A CA 1
ATOM 624 C C . SER A 1 87 ? 20.830 -3.595 30.368 1.00 51.00 87 SER A C 1
ATOM 626 O O . SER A 1 87 ? 20.139 -4.103 31.255 1.00 51.00 87 SER A O 1
ATOM 628 N N . VAL A 1 88 ? 21.796 -2.712 30.610 1.00 57.84 88 VAL A N 1
ATOM 629 C CA . VAL A 1 88 ? 22.180 -2.236 31.948 1.00 57.84 88 VAL A CA 1
ATOM 630 C C . VAL A 1 88 ? 22.047 -0.716 32.027 1.00 57.84 88 VAL A C 1
ATOM 632 O O . VAL A 1 88 ? 22.239 -0.034 31.023 1.00 57.84 88 VAL A O 1
ATOM 635 N N . SER A 1 89 ? 21.687 -0.184 33.199 1.00 49.53 89 SER A N 1
ATOM 636 C CA . SER A 1 89 ? 21.530 1.267 33.395 1.00 49.53 89 SER A CA 1
ATOM 637 C C . SER A 1 89 ? 22.866 2.008 33.485 1.00 49.53 89 SER A C 1
ATOM 639 O O . SER A 1 89 ? 22.929 3.176 33.120 1.00 49.53 89 SER A O 1
ATOM 641 N N . SER A 1 90 ? 23.929 1.336 33.937 1.00 52.53 90 SER A N 1
ATOM 642 C CA . SER A 1 90 ? 25.285 1.884 34.061 1.00 52.53 90 SER A CA 1
ATOM 643 C C . SER A 1 90 ? 26.337 0.762 34.063 1.00 52.53 90 SER A C 1
ATOM 645 O O . SER A 1 90 ? 26.000 -0.395 34.329 1.00 52.53 90 SER A O 1
ATOM 647 N N . ALA A 1 91 ? 27.595 1.071 33.718 1.00 53.00 91 ALA A N 1
ATOM 648 C CA . ALA A 1 91 ? 28.713 0.123 33.757 1.00 53.00 91 ALA A CA 1
ATOM 649 C C . ALA A 1 91 ? 30.040 0.858 34.020 1.00 53.00 91 ALA A C 1
ATOM 651 O O . ALA A 1 91 ? 30.439 1.723 33.248 1.00 53.00 91 ALA A O 1
ATOM 652 N N . LEU A 1 92 ? 30.732 0.488 35.103 1.00 47.03 92 LEU A N 1
ATOM 653 C CA . LEU A 1 92 ? 31.904 1.209 35.628 1.00 47.03 92 LEU A CA 1
ATOM 654 C C . LEU A 1 92 ? 33.131 1.231 34.687 1.00 47.03 92 LEU A C 1
ATOM 656 O O . LEU A 1 92 ? 34.009 2.071 34.866 1.00 47.03 92 LEU A O 1
ATOM 660 N N . ASP A 1 93 ? 33.193 0.353 33.682 1.00 52.06 93 ASP A N 1
ATOM 661 C CA . ASP A 1 93 ? 34.229 0.382 32.644 1.00 52.06 93 ASP A CA 1
ATOM 662 C C . ASP A 1 93 ? 33.595 0.268 31.250 1.00 52.06 93 ASP A C 1
ATOM 664 O O . ASP A 1 93 ? 33.017 -0.758 30.892 1.00 52.06 93 ASP A O 1
ATOM 668 N N . LYS A 1 94 ? 33.681 1.346 30.463 1.00 47.50 94 LYS A N 1
ATOM 669 C CA . LYS A 1 94 ? 33.143 1.419 29.092 1.00 47.50 94 LYS A CA 1
ATOM 670 C C . LYS A 1 94 ? 34.059 0.741 28.061 1.00 47.50 94 LYS A C 1
ATOM 672 O O . LYS A 1 94 ? 33.653 0.620 26.907 1.00 47.50 94 LYS A O 1
ATOM 677 N N . ASN A 1 95 ? 35.258 0.305 28.468 1.00 44.81 95 ASN A N 1
ATOM 678 C CA . ASN A 1 95 ? 36.287 -0.267 27.596 1.00 44.81 95 ASN A CA 1
ATOM 679 C C . ASN A 1 95 ? 36.585 -1.759 27.861 1.00 44.81 95 ASN A C 1
ATOM 681 O O . ASN A 1 95 ? 37.405 -2.335 27.146 1.00 44.81 95 ASN A O 1
ATOM 685 N N . ASP A 1 96 ? 35.939 -2.396 28.843 1.00 50.75 96 ASP A N 1
ATOM 686 C CA . ASP A 1 96 ? 36.015 -3.850 29.061 1.00 50.75 96 ASP A CA 1
ATOM 687 C C . ASP A 1 96 ? 35.103 -4.556 28.029 1.00 50.75 96 ASP A C 1
ATOM 689 O O . ASP A 1 96 ? 33.947 -4.133 27.872 1.00 50.75 96 ASP A O 1
ATOM 693 N N . PRO A 1 97 ? 35.566 -5.573 27.269 1.00 44.19 97 PRO A N 1
ATOM 694 C CA . PRO A 1 97 ? 34.735 -6.250 26.280 1.00 44.19 97 PRO A CA 1
ATOM 695 C C . PRO A 1 97 ? 33.489 -6.794 26.976 1.00 44.19 97 PRO A C 1
ATOM 697 O O . PRO A 1 97 ? 33.577 -7.576 27.918 1.00 44.19 97 PRO A O 1
ATOM 700 N N . GLN A 1 98 ? 32.322 -6.346 26.522 1.00 49.22 98 GLN A N 1
ATOM 701 C CA . GLN A 1 98 ? 31.009 -6.522 27.152 1.00 49.22 98 GLN A CA 1
ATOM 702 C C . GLN A 1 98 ? 30.493 -7.976 27.148 1.00 49.22 98 GLN A C 1
ATOM 704 O O . GLN A 1 98 ? 29.286 -8.223 27.191 1.00 49.22 98 GLN A O 1
ATOM 709 N N . ASP A 1 99 ? 31.380 -8.964 27.110 1.00 43.78 99 ASP A N 1
ATOM 710 C CA . ASP A 1 99 ? 31.030 -10.368 27.028 1.00 43.78 99 ASP A CA 1
ATOM 711 C C . ASP A 1 99 ? 30.701 -10.926 28.418 1.00 43.78 99 ASP A C 1
ATOM 713 O O . ASP A 1 99 ? 31.507 -11.544 29.110 1.00 43.78 99 ASP A O 1
ATOM 717 N N . GLY A 1 100 ? 29.448 -10.713 28.834 1.00 47.44 100 GLY A N 1
ATOM 718 C CA . GLY A 1 100 ? 28.827 -11.477 29.918 1.00 47.44 100 GLY A CA 1
ATOM 719 C C . GLY A 1 100 ? 28.868 -10.858 31.316 1.00 47.44 100 GLY A C 1
ATOM 720 O O . GLY A 1 100 ? 28.741 -11.597 32.299 1.00 47.44 100 GLY A O 1
ATOM 721 N N . ALA A 1 101 ? 28.988 -9.530 31.427 1.00 54.06 101 ALA A N 1
ATOM 722 C CA . ALA A 1 101 ? 28.862 -8.827 32.702 1.00 54.06 101 ALA A CA 1
ATOM 723 C C . ALA A 1 101 ? 27.516 -9.153 33.389 1.00 54.06 101 ALA A C 1
ATOM 725 O O . ALA A 1 101 ? 26.444 -8.872 32.861 1.00 54.06 101 ALA A O 1
ATOM 726 N N . GLY A 1 102 ? 27.567 -9.771 34.573 1.00 55.00 102 GLY A N 1
ATOM 727 C CA . GLY A 1 102 ? 26.383 -10.100 35.377 1.00 55.00 102 GLY A CA 1
ATOM 728 C C . GLY A 1 102 ? 25.722 -11.462 35.115 1.00 55.00 102 GLY A C 1
ATOM 729 O O . GLY A 1 102 ? 24.719 -11.776 35.757 1.00 55.00 102 GLY A O 1
ATOM 730 N N . ARG A 1 103 ? 26.287 -12.316 34.250 1.00 58.47 103 ARG A N 1
ATOM 731 C CA . ARG A 1 103 ? 25.839 -13.718 34.102 1.00 58.47 103 ARG A CA 1
ATOM 732 C C . ARG A 1 103 ? 26.279 -14.571 35.290 1.00 58.47 103 ARG A C 1
ATOM 734 O O . ARG A 1 103 ? 27.388 -14.388 35.794 1.00 58.47 103 ARG A O 1
ATOM 741 N N . LEU A 1 104 ? 25.470 -15.556 35.696 1.00 42.28 104 LEU A N 1
ATOM 742 C CA . LEU A 1 104 ? 25.789 -16.464 36.812 1.00 42.28 104 LEU A CA 1
ATOM 743 C C . LEU A 1 104 ? 27.165 -17.143 36.688 1.00 42.28 104 LEU A C 1
ATOM 745 O O . LEU A 1 104 ? 27.897 -17.226 37.676 1.00 42.28 104 LEU A O 1
ATOM 749 N N . HIS A 1 105 ? 27.546 -17.550 35.474 1.00 54.16 105 HIS A N 1
ATOM 750 C CA . HIS A 1 105 ? 28.848 -18.157 35.161 1.00 54.16 105 HIS A CA 1
ATOM 751 C C . HIS A 1 105 ? 29.826 -17.211 34.440 1.00 54.16 105 HIS A C 1
ATOM 753 O O . HIS A 1 105 ? 30.927 -17.623 34.089 1.00 54.16 105 HIS A O 1
ATOM 759 N N . GLY A 1 106 ? 29.461 -15.937 34.249 1.00 51.34 106 GLY A N 1
ATOM 760 C CA . GLY A 1 106 ? 30.306 -14.944 33.577 1.00 51.34 106 GLY A CA 1
ATOM 761 C C . GLY A 1 106 ? 31.533 -14.553 34.403 1.00 51.34 106 GLY A C 1
ATOM 762 O O . GLY A 1 106 ? 31.522 -14.650 35.633 1.00 51.34 106 GLY A O 1
ATOM 763 N N . VAL A 1 107 ? 32.600 -14.095 33.744 1.00 54.41 107 VAL A N 1
ATOM 764 C CA . VAL A 1 107 ? 33.878 -13.741 34.396 1.00 54.41 107 VAL A CA 1
ATOM 765 C C . VAL A 1 107 ? 33.749 -12.452 35.222 1.00 54.41 107 VAL A C 1
ATOM 767 O O . VAL A 1 107 ? 34.324 -12.353 36.308 1.00 54.41 107 VAL A O 1
ATOM 770 N N . VAL A 1 108 ? 32.906 -11.510 34.784 1.00 57.84 108 VAL A N 1
ATOM 771 C CA . VAL A 1 108 ? 32.772 -10.168 35.375 1.00 57.84 108 VAL A CA 1
ATOM 772 C C . VAL A 1 108 ? 31.354 -9.961 35.945 1.00 57.84 108 VAL A C 1
ATOM 774 O O . VAL A 1 108 ? 30.371 -10.253 35.265 1.00 57.84 108 VAL A O 1
ATOM 777 N N . PRO A 1 109 ? 31.180 -9.515 37.205 1.00 53.97 109 PRO A N 1
ATOM 778 C CA . PRO A 1 109 ? 29.871 -9.118 37.728 1.00 53.97 109 PRO A CA 1
ATOM 779 C C . PRO A 1 109 ? 29.491 -7.706 37.260 1.00 53.97 109 PRO A C 1
ATOM 781 O O . PRO A 1 109 ? 30.366 -6.866 37.061 1.00 53.97 109 PRO A O 1
ATOM 784 N N . TRP A 1 110 ? 28.193 -7.418 37.162 1.00 57.72 110 TRP A N 1
ATOM 785 C CA . TRP A 1 110 ? 27.725 -6.053 36.900 1.00 57.72 110 TRP A CA 1
ATOM 786 C C . TRP A 1 110 ? 28.074 -5.099 38.061 1.00 57.72 110 TRP A C 1
ATOM 788 O O . TRP A 1 110 ? 28.030 -5.530 39.218 1.00 57.72 110 TRP A O 1
ATOM 798 N N . ARG A 1 111 ? 28.404 -3.828 37.758 1.00 53.31 111 ARG A N 1
ATOM 799 C CA . ARG A 1 111 ? 28.728 -2.759 38.728 1.00 53.31 111 ARG A CA 1
ATOM 800 C C . ARG A 1 111 ? 28.096 -1.411 38.321 1.00 53.31 111 ARG A C 1
ATOM 802 O O . ARG A 1 111 ? 28.317 -1.008 37.177 1.00 53.31 111 ARG A O 1
ATOM 809 N N . PRO A 1 112 ? 27.394 -0.704 39.228 1.00 49.03 112 PRO A N 1
ATOM 810 C CA . PRO A 1 112 ? 26.811 0.612 38.945 1.00 49.03 112 PRO A CA 1
ATOM 811 C C . PRO A 1 112 ? 27.851 1.746 38.907 1.00 49.03 112 PRO A C 1
ATOM 813 O O . PRO A 1 112 ? 28.825 1.695 39.654 1.00 49.03 112 PRO A O 1
ATOM 816 N N . GLU A 1 113 ? 27.626 2.783 38.087 1.00 52.38 113 GLU A N 1
ATOM 817 C CA . GLU A 1 113 ? 28.362 4.066 38.154 1.00 52.38 113 GLU A CA 1
ATOM 818 C C . GLU A 1 113 ? 27.974 4.861 39.429 1.00 52.38 113 GLU A C 1
ATOM 820 O O . GLU A 1 113 ? 26.905 4.657 40.006 1.00 52.38 113 GLU A O 1
ATOM 825 N N . ALA A 1 114 ? 28.871 5.728 39.919 1.00 51.03 114 ALA A N 1
ATOM 826 C CA . ALA A 1 114 ? 28.789 6.353 41.250 1.00 51.03 114 ALA A CA 1
ATOM 827 C C . ALA A 1 114 ? 27.645 7.381 41.440 1.00 51.03 114 ALA A C 1
ATOM 829 O O . ALA A 1 114 ? 27.459 7.881 42.549 1.00 51.03 114 ALA A O 1
ATOM 830 N N . ASP A 1 115 ? 26.898 7.708 40.387 1.00 51.56 115 ASP A N 1
ATOM 831 C CA . ASP A 1 115 ? 25.878 8.761 40.314 1.00 51.56 115 ASP A CA 1
ATOM 832 C C . ASP A 1 115 ? 24.439 8.246 40.080 1.00 51.56 115 ASP A C 1
ATOM 834 O O . ASP A 1 115 ? 23.507 9.041 39.920 1.00 51.56 115 ASP A O 1
ATOM 838 N N . ASP A 1 116 ? 24.215 6.930 40.135 1.00 45.56 116 ASP A N 1
ATOM 839 C CA . ASP A 1 116 ? 22.881 6.342 39.976 1.00 45.56 116 ASP A CA 1
ATOM 840 C C . ASP A 1 116 ? 22.033 6.527 41.254 1.00 45.56 116 ASP A C 1
ATOM 842 O O . ASP A 1 116 ? 22.249 5.894 42.290 1.00 45.56 116 ASP A O 1
ATOM 846 N N . SER A 1 117 ? 21.079 7.459 41.201 1.00 45.28 117 SER A N 1
ATOM 847 C CA . SER A 1 117 ? 20.355 7.982 42.368 1.00 45.28 117 SER A CA 1
ATOM 848 C C . SER A 1 117 ? 19.019 7.293 42.662 1.00 45.28 117 SER A C 1
ATOM 850 O O . SER A 1 117 ? 18.303 7.756 43.554 1.00 45.28 117 SER A O 1
ATOM 852 N N . ASN A 1 118 ? 18.639 6.204 41.972 1.00 48.53 118 ASN A N 1
ATOM 853 C CA . ASN A 1 118 ? 17.364 5.553 42.299 1.00 48.53 118 ASN A CA 1
ATOM 854 C C . ASN A 1 118 ? 17.159 4.100 41.808 1.00 48.53 118 ASN A C 1
ATOM 856 O O . ASN A 1 118 ? 16.702 3.884 40.683 1.00 48.53 118 ASN A O 1
ATOM 860 N N . PRO A 1 119 ? 17.338 3.095 42.686 1.00 36.62 119 PRO A N 1
ATOM 861 C CA . PRO A 1 119 ? 16.697 1.794 42.479 1.00 36.62 119 PRO A CA 1
ATOM 862 C C . PRO A 1 119 ? 15.929 1.275 43.714 1.00 36.62 119 PRO A C 1
ATOM 864 O O . PRO A 1 119 ? 16.460 1.186 44.820 1.00 36.62 119 PRO A O 1
ATOM 867 N N . TRP A 1 120 ? 14.664 0.876 43.512 1.00 31.75 120 TRP A N 1
ATOM 868 C CA . TRP A 1 120 ? 13.765 0.308 44.531 1.00 31.75 120 TRP A CA 1
ATOM 869 C C . TRP A 1 120 ? 13.402 -1.143 44.194 1.00 31.75 120 TRP A C 1
ATOM 871 O O . TRP A 1 120 ? 12.853 -1.392 43.127 1.00 31.75 120 TRP A O 1
ATOM 881 N N . ILE A 1 121 ? 13.622 -2.068 45.137 1.00 31.62 121 ILE A N 1
ATOM 882 C CA . ILE A 1 121 ? 12.851 -3.306 45.367 1.00 31.62 121 ILE A CA 1
ATOM 883 C C . ILE A 1 121 ? 12.976 -3.706 46.851 1.00 31.62 121 ILE A C 1
ATOM 885 O O . ILE A 1 121 ? 14.048 -3.639 47.456 1.00 31.62 121 ILE A O 1
ATOM 889 N N . GLN A 1 122 ? 11.860 -4.131 47.446 1.00 28.77 122 GLN A N 1
ATOM 890 C CA . GLN A 1 122 ? 11.776 -4.566 48.841 1.00 28.77 122 GLN A CA 1
ATOM 891 C C . GLN A 1 122 ? 12.471 -5.919 49.099 1.00 28.77 122 GLN A C 1
ATOM 893 O O . GLN A 1 122 ? 12.251 -6.899 48.395 1.00 28.77 122 GLN A O 1
ATOM 898 N N . GLN A 1 123 ? 13.293 -5.913 50.155 1.00 34.22 123 GLN A N 1
ATOM 899 C CA . GLN A 1 123 ? 13.853 -7.006 50.968 1.00 34.22 123 GLN A CA 1
ATOM 900 C C . GLN A 1 123 ? 13.948 -8.421 50.353 1.00 34.22 123 GLN A C 1
ATOM 902 O O . GLN A 1 123 ? 13.098 -9.277 50.573 1.00 34.22 123 GLN A O 1
ATOM 907 N N . CYS A 1 124 ? 15.099 -8.720 49.744 1.00 35.88 124 CYS A N 1
ATOM 908 C CA . CYS A 1 124 ? 15.669 -10.071 49.688 1.00 35.88 124 CYS A CA 1
ATOM 909 C C . CYS A 1 124 ? 17.123 -10.003 50.178 1.00 35.88 124 CYS A C 1
ATOM 911 O O . CYS A 1 124 ? 17.992 -9.480 49.482 1.00 35.88 124 CYS A O 1
ATOM 913 N N . THR A 1 125 ? 17.404 -10.492 51.388 1.00 39.44 125 THR A N 1
ATOM 914 C CA . THR A 1 125 ? 18.763 -10.468 51.954 1.00 39.44 125 THR A CA 1
ATOM 915 C C . THR A 1 125 ? 19.541 -11.699 51.487 1.00 39.44 125 THR A C 1
ATOM 917 O O . THR A 1 125 ? 19.341 -12.799 52.001 1.00 39.44 125 THR A O 1
ATOM 920 N N . VAL A 1 126 ? 20.442 -11.535 50.515 1.00 39.72 126 VAL A N 1
ATOM 921 C CA . VAL A 1 126 ? 21.361 -12.602 50.083 1.00 39.72 126 VAL A CA 1
ATOM 922 C C . VAL A 1 126 ? 22.517 -12.681 51.081 1.00 39.72 126 VAL A C 1
ATOM 924 O O . VAL A 1 126 ? 23.320 -11.761 51.189 1.00 39.72 126 VAL A O 1
ATOM 927 N N . THR A 1 127 ? 22.599 -13.769 51.848 1.00 43.84 127 THR A N 1
ATOM 928 C CA . THR A 1 127 ? 23.557 -13.909 52.963 1.00 43.84 127 THR A CA 1
ATOM 929 C C . THR A 1 127 ? 24.838 -14.669 52.602 1.00 43.84 127 THR A C 1
ATOM 931 O O . THR A 1 127 ? 25.700 -14.847 53.463 1.00 43.84 127 THR A O 1
ATOM 934 N N . ARG A 1 128 ? 25.000 -15.147 51.355 1.00 43.94 128 ARG A N 1
ATOM 935 C CA . ARG A 1 128 ? 26.171 -15.941 50.927 1.00 43.94 128 ARG A CA 1
ATOM 936 C C . ARG A 1 128 ? 26.628 -15.617 49.501 1.00 43.94 128 ARG A C 1
ATOM 938 O O . ARG A 1 128 ? 25.818 -15.310 48.641 1.00 43.94 128 ARG A O 1
ATOM 945 N N . VAL A 1 129 ? 27.926 -15.815 49.243 1.00 50.28 129 VAL A N 1
ATOM 946 C CA . VAL A 1 129 ? 28.593 -15.690 47.922 1.00 50.28 129 VAL A CA 1
ATOM 947 C C . VAL A 1 129 ? 28.224 -16.840 46.956 1.00 50.28 129 VAL A C 1
ATOM 949 O O . VAL A 1 129 ? 28.582 -16.821 45.783 1.00 50.28 129 VAL A O 1
ATOM 952 N N . LYS A 1 130 ? 27.503 -17.865 47.435 1.00 49.47 130 LYS A N 1
ATOM 953 C CA . LYS A 1 130 ? 27.012 -18.988 46.618 1.00 49.47 130 LYS A CA 1
ATOM 954 C C . LYS A 1 130 ? 25.656 -18.648 45.977 1.00 49.47 130 LYS A C 1
ATOM 956 O O . LYS A 1 130 ? 24.870 -17.942 46.614 1.00 49.47 130 LYS A O 1
ATOM 961 N N . PRO A 1 131 ? 25.354 -19.176 44.773 1.00 52.00 131 PRO A N 1
ATOM 962 C CA . PRO A 1 131 ? 24.062 -18.965 44.127 1.00 52.00 131 PRO A CA 1
ATOM 963 C C . PRO A 1 131 ? 22.932 -19.370 45.075 1.00 52.00 131 PRO A C 1
ATOM 965 O O . PRO A 1 131 ? 22.912 -20.485 45.595 1.00 52.00 131 PRO A O 1
ATOM 968 N N . THR A 1 132 ? 22.028 -18.430 45.334 1.00 54.94 132 THR A N 1
ATOM 969 C CA . THR A 1 132 ? 20.853 -18.633 46.182 1.00 54.94 132 THR A CA 1
ATOM 970 C C . THR A 1 132 ? 19.624 -18.483 45.302 1.00 54.94 132 THR A C 1
ATOM 972 O O . THR A 1 132 ? 19.427 -17.435 44.691 1.00 54.94 132 THR A O 1
ATOM 975 N N . THR A 1 133 ? 18.813 -19.534 45.208 1.00 58.25 133 THR A N 1
ATOM 976 C CA . THR A 1 133 ? 17.583 -19.509 44.415 1.00 58.25 133 THR A CA 1
ATOM 977 C C . THR A 1 133 ? 16.441 -18.945 45.250 1.00 58.25 133 THR A C 1
ATOM 979 O O . THR A 1 133 ? 15.962 -19.600 46.174 1.00 58.25 133 THR A O 1
ATOM 982 N N . THR A 1 134 ? 15.973 -17.750 44.898 1.00 61.31 134 THR A N 1
ATOM 983 C CA . THR A 1 134 ? 14.722 -17.196 45.430 1.00 61.31 134 THR A CA 1
ATOM 984 C C . THR A 1 134 ? 13.576 -17.625 44.520 1.00 61.31 134 THR A C 1
ATOM 986 O O . THR A 1 134 ? 13.525 -17.218 43.361 1.00 61.31 134 THR A O 1
ATOM 989 N N . ARG A 1 135 ? 12.665 -18.467 45.022 1.00 59.78 135 ARG A N 1
ATOM 990 C CA . ARG A 1 135 ? 11.455 -18.872 44.288 1.00 59.78 135 ARG A CA 1
ATOM 991 C C . ARG A 1 135 ? 10.304 -17.928 44.636 1.00 59.78 135 ARG A C 1
ATOM 993 O O . ARG A 1 135 ? 10.050 -17.674 45.812 1.00 59.78 135 ARG A O 1
ATOM 1000 N N . PHE A 1 136 ? 9.623 -17.404 43.620 1.00 56.53 136 PHE A N 1
ATOM 1001 C CA . PHE A 1 136 ? 8.420 -16.593 43.809 1.00 56.53 136 PHE A CA 1
ATOM 1002 C C . PHE A 1 136 ? 7.231 -17.489 44.182 1.00 56.53 136 PHE A C 1
ATOM 1004 O O . PHE A 1 136 ? 7.098 -18.582 43.637 1.00 56.53 136 PHE A O 1
ATOM 1011 N N . GLN A 1 137 ? 6.357 -17.015 45.078 1.00 51.91 137 GLN A N 1
ATOM 1012 C CA . GLN A 1 137 ? 5.124 -17.727 45.456 1.00 51.91 137 GLN A CA 1
ATOM 1013 C C . GLN A 1 137 ? 4.148 -17.897 44.276 1.00 51.91 137 GLN A C 1
ATOM 1015 O O . GLN A 1 137 ? 3.370 -18.845 44.257 1.00 51.91 137 GLN A O 1
ATOM 1020 N N . SER A 1 138 ? 4.245 -17.025 43.267 1.00 48.09 138 SER A N 1
ATOM 1021 C CA . SER A 1 138 ? 3.530 -17.137 41.992 1.00 48.09 138 SER A CA 1
ATOM 1022 C C . SER A 1 138 ? 4.507 -16.844 40.853 1.00 48.09 138 SER A C 1
ATOM 1024 O O . SER A 1 138 ? 5.219 -15.837 40.886 1.00 48.09 138 SER A O 1
ATOM 1026 N N . ALA A 1 139 ? 4.569 -17.721 39.847 1.00 51.28 139 ALA A N 1
ATOM 1027 C CA . ALA A 1 139 ? 5.425 -17.504 38.683 1.00 51.28 139 ALA A CA 1
ATOM 1028 C C . ALA A 1 139 ? 4.978 -16.256 37.902 1.00 51.28 139 ALA A C 1
ATOM 1030 O O . ALA A 1 139 ? 3.790 -16.058 37.637 1.00 51.28 139 ALA A O 1
ATOM 1031 N N . LEU A 1 140 ? 5.942 -15.415 37.532 1.00 55.53 140 LEU A N 1
ATOM 1032 C CA . LEU A 1 140 ? 5.707 -14.159 36.827 1.00 55.53 140 LEU A CA 1
ATOM 1033 C C . LEU A 1 140 ? 5.732 -14.405 35.314 1.00 55.53 140 LEU A C 1
ATOM 1035 O O . LEU A 1 140 ? 6.696 -14.963 34.796 1.00 55.53 140 LEU A O 1
ATOM 1039 N N . THR A 1 141 ? 4.698 -13.960 34.596 1.00 49.97 141 THR A N 1
ATOM 1040 C CA . THR A 1 141 ? 4.720 -13.911 33.124 1.00 49.97 141 THR A CA 1
ATOM 1041 C C . THR A 1 141 ? 5.170 -12.519 32.702 1.00 49.97 141 THR A C 1
ATOM 1043 O O . THR A 1 141 ? 4.453 -11.546 32.929 1.00 49.97 141 THR A O 1
ATOM 1046 N N . ALA A 1 142 ? 6.362 -12.402 32.118 1.00 45.78 142 ALA A N 1
ATOM 1047 C CA . ALA A 1 142 ? 6.926 -11.116 31.723 1.00 45.78 142 ALA A CA 1
ATOM 1048 C C . ALA A 1 142 ? 7.728 -11.232 30.421 1.00 45.78 142 ALA A C 1
ATOM 1050 O O . ALA A 1 142 ? 8.495 -12.173 30.240 1.00 45.78 142 ALA A O 1
ATOM 1051 N N . ARG A 1 143 ? 7.574 -10.241 29.532 1.00 43.94 143 ARG A N 1
ATOM 1052 C CA . ARG A 1 143 ? 8.406 -10.082 28.323 1.00 43.94 143 ARG A CA 1
ATOM 1053 C C . ARG A 1 143 ? 9.750 -9.410 28.625 1.00 43.94 143 ARG A C 1
ATOM 1055 O O . ARG A 1 143 ? 10.727 -9.653 27.930 1.00 43.94 143 ARG A O 1
ATOM 1062 N N . TYR A 1 144 ? 9.785 -8.564 29.652 1.00 47.81 144 TYR A N 1
ATOM 1063 C CA . TYR A 1 144 ? 10.977 -7.858 30.111 1.00 47.81 144 TYR A CA 1
ATOM 1064 C C . TYR A 1 144 ? 11.094 -8.048 31.621 1.00 47.81 144 TYR A C 1
ATOM 1066 O O . TYR A 1 144 ? 10.125 -7.820 32.345 1.00 47.81 144 TYR A O 1
ATOM 1074 N N . PHE A 1 145 ? 12.268 -8.462 32.093 1.00 57.41 145 PHE A N 1
ATOM 1075 C CA . PHE A 1 145 ? 12.554 -8.665 33.510 1.00 57.41 145 PHE A CA 1
ATOM 1076 C C . PHE A 1 145 ? 13.700 -7.740 33.926 1.00 57.41 145 PHE A C 1
ATOM 1078 O O . PHE A 1 145 ? 14.738 -7.708 33.268 1.00 57.41 145 PHE A O 1
ATOM 1085 N N . ARG A 1 146 ? 13.508 -6.961 34.995 1.00 62.44 146 ARG A N 1
ATOM 1086 C CA . ARG A 1 146 ? 14.485 -5.973 35.473 1.00 62.44 146 ARG A CA 1
ATOM 1087 C C . ARG A 1 146 ? 14.702 -6.137 36.974 1.00 62.44 146 ARG A C 1
ATOM 1089 O O . ARG A 1 146 ? 13.737 -6.193 37.730 1.00 62.44 146 ARG A O 1
ATOM 1096 N N . LEU A 1 147 ? 15.966 -6.200 37.390 1.00 60.62 147 LEU A N 1
ATOM 1097 C CA . LEU A 1 147 ? 16.366 -6.276 38.795 1.00 60.62 147 LEU A CA 1
ATOM 1098 C C . LEU A 1 147 ? 16.912 -4.934 39.274 1.00 60.62 147 LEU A C 1
ATOM 1100 O O . LEU A 1 147 ? 17.654 -4.271 38.554 1.00 60.62 147 LEU A O 1
ATOM 1104 N N . TYR A 1 148 ? 16.571 -4.583 40.510 1.00 58.59 148 TYR A N 1
ATOM 1105 C CA . TYR A 1 148 ? 16.971 -3.344 41.172 1.00 58.59 148 TYR A CA 1
ATOM 1106 C C . TYR A 1 148 ? 17.671 -3.686 42.495 1.00 58.59 148 TYR A C 1
ATOM 1108 O O . TYR A 1 148 ? 16.995 -4.000 43.477 1.00 58.59 148 TYR A O 1
ATOM 1116 N N . PRO A 1 149 ? 19.012 -3.699 42.543 1.00 61.50 149 PRO A N 1
ATOM 1117 C CA . PRO A 1 149 ? 19.744 -3.992 43.772 1.00 61.50 149 PRO A CA 1
ATOM 1118 C C . PRO A 1 149 ? 19.557 -2.871 44.803 1.00 61.50 149 PRO A C 1
ATOM 1120 O O . PRO A 1 149 ? 19.705 -1.704 44.458 1.00 61.50 149 PRO A O 1
ATOM 1123 N N . THR A 1 150 ? 19.262 -3.205 46.065 1.00 55.50 150 THR A N 1
ATOM 1124 C CA . THR A 1 150 ? 18.937 -2.196 47.097 1.00 55.50 150 THR A CA 1
ATOM 1125 C C . THR A 1 150 ? 19.907 -2.103 48.267 1.00 55.50 150 THR A C 1
ATOM 1127 O O . THR A 1 150 ? 19.893 -1.105 48.981 1.00 55.50 150 THR A O 1
ATOM 1130 N N . ASN A 1 151 ? 20.753 -3.109 48.494 1.00 58.78 151 ASN A N 1
ATOM 1131 C CA . ASN A 1 151 ? 21.745 -3.077 49.566 1.00 58.78 151 ASN A CA 1
ATOM 1132 C C . ASN A 1 151 ? 22.961 -3.946 49.213 1.00 58.78 151 ASN A C 1
ATOM 1134 O O . ASN A 1 151 ? 22.831 -4.926 48.479 1.00 58.78 151 ASN A O 1
ATOM 1138 N N . SER A 1 152 ? 24.130 -3.612 49.760 1.00 65.75 152 SER A N 1
ATOM 1139 C CA . SER A 1 152 ? 25.345 -4.427 49.667 1.00 65.75 152 SER A CA 1
ATOM 1140 C C . SER A 1 152 ? 25.954 -4.610 51.049 1.00 65.75 152 SER A C 1
ATOM 1142 O O . SER A 1 152 ? 25.852 -3.745 51.916 1.00 65.75 152 SER A O 1
ATOM 1144 N N . THR A 1 153 ? 26.630 -5.738 51.254 1.00 66.50 153 THR A N 1
ATOM 1145 C CA . THR A 1 153 ? 27.444 -5.969 52.452 1.00 66.50 153 THR A CA 1
ATOM 1146 C C . THR A 1 153 ? 28.627 -5.000 52.549 1.00 66.50 153 THR A C 1
ATOM 1148 O O . THR A 1 153 ? 29.197 -4.853 53.625 1.00 66.50 153 THR A O 1
ATOM 1151 N N . VAL A 1 154 ? 28.993 -4.342 51.442 1.00 66.31 154 VAL A N 1
ATOM 1152 C CA . VAL A 1 154 ? 30.003 -3.280 51.381 1.00 66.31 154 VAL A CA 1
ATOM 1153 C C . VAL A 1 154 ? 29.341 -2.007 50.829 1.00 66.31 154 VAL A C 1
ATOM 1155 O O . VAL A 1 154 ? 28.865 -2.028 49.691 1.00 66.31 154 VAL A O 1
ATOM 1158 N N . PRO A 1 155 ? 29.287 -0.897 51.593 1.00 60.44 155 PRO A N 1
ATOM 1159 C CA . PRO A 1 155 ? 28.681 0.352 51.131 1.00 60.44 155 PRO A CA 1
ATOM 1160 C C . PRO A 1 155 ? 29.289 0.825 49.803 1.00 60.44 155 PRO A C 1
ATOM 1162 O O . PRO A 1 155 ? 30.503 0.981 49.700 1.00 60.44 155 PRO A O 1
ATOM 1165 N N . GLY A 1 156 ? 28.447 1.039 48.789 1.00 60.25 156 GLY A N 1
ATOM 1166 C CA . GLY A 1 156 ? 28.868 1.509 47.463 1.00 60.25 156 GLY A CA 1
ATOM 1167 C C . GLY A 1 156 ? 29.438 0.444 46.514 1.00 60.25 156 GLY A C 1
ATOM 1168 O O . GLY A 1 156 ? 29.753 0.783 45.380 1.00 60.25 156 GLY A O 1
ATOM 1169 N N . ASP A 1 157 ? 29.542 -0.830 46.915 1.00 60.47 157 ASP A N 1
ATOM 1170 C CA . ASP A 1 157 ? 30.058 -1.910 46.053 1.00 60.47 157 ASP A CA 1
ATOM 1171 C C . ASP A 1 157 ? 28.988 -2.989 45.828 1.00 60.47 157 ASP A C 1
ATOM 1173 O O . ASP A 1 157 ? 28.950 -4.023 46.499 1.00 60.47 157 ASP A O 1
ATOM 1177 N N . ILE A 1 158 ? 28.063 -2.718 44.902 1.00 65.19 158 ILE A N 1
ATOM 1178 C CA . ILE A 1 158 ? 27.022 -3.663 44.480 1.00 65.19 158 ILE A CA 1
ATOM 1179 C C . ILE A 1 158 ? 27.549 -4.485 43.304 1.00 65.19 158 ILE A C 1
ATOM 1181 O O . ILE A 1 158 ? 27.912 -3.941 42.263 1.00 65.19 158 ILE A O 1
ATOM 1185 N N . ARG A 1 159 ? 27.539 -5.813 43.458 1.00 62.69 159 ARG A N 1
ATOM 1186 C CA . ARG A 1 159 ? 27.923 -6.770 42.414 1.00 62.69 159 ARG A CA 1
ATOM 1187 C C . ARG A 1 159 ? 26.868 -7.853 42.297 1.00 62.69 159 ARG A C 1
ATOM 1189 O O . ARG A 1 159 ? 26.544 -8.497 43.293 1.00 62.69 159 ARG A O 1
ATOM 1196 N N . LEU A 1 160 ? 26.358 -8.078 41.089 1.00 65.81 160 LEU A N 1
ATOM 1197 C CA . LEU A 1 160 ? 25.321 -9.079 40.842 1.00 65.81 160 LEU A CA 1
ATOM 1198 C C . LEU A 1 160 ? 25.739 -10.032 39.725 1.00 65.81 160 LEU A C 1
ATOM 1200 O O . LEU A 1 160 ? 26.257 -9.606 38.694 1.00 65.81 160 LEU A O 1
ATOM 1204 N N . LYS A 1 161 ? 25.476 -11.320 39.949 1.00 63.69 161 LYS A N 1
ATOM 1205 C CA . LYS A 1 161 ? 25.401 -12.343 38.910 1.00 63.69 161 LYS A CA 1
ATOM 1206 C C . LYS A 1 161 ? 24.041 -13.026 39.013 1.00 63.69 161 LYS A C 1
ATOM 1208 O O . LYS A 1 161 ? 23.621 -13.337 40.127 1.00 63.69 161 LYS A O 1
ATOM 1213 N N . LEU A 1 162 ? 23.355 -13.234 37.893 1.00 65.06 162 LEU A N 1
ATOM 1214 C CA . LEU A 1 162 ? 21.992 -13.768 37.885 1.00 65.06 162 LEU A CA 1
ATOM 1215 C C . LEU A 1 162 ? 21.795 -14.866 36.845 1.00 65.06 162 LEU A C 1
ATOM 1217 O O . LEU A 1 162 ? 22.521 -14.955 35.853 1.00 65.06 162 LEU A O 1
ATOM 1221 N N . ASP A 1 163 ? 20.758 -15.657 37.087 1.00 63.34 163 ASP A N 1
ATOM 1222 C CA . ASP A 1 163 ? 20.115 -16.515 36.103 1.00 63.34 163 ASP A CA 1
ATOM 1223 C C . ASP A 1 163 ? 18.602 -16.508 36.356 1.00 63.34 163 ASP A C 1
ATOM 1225 O O . ASP A 1 163 ? 18.164 -16.219 37.475 1.00 63.34 163 ASP A O 1
ATOM 1229 N N . LEU A 1 164 ? 17.811 -16.805 35.329 1.00 66.25 164 LEU A N 1
ATOM 1230 C CA . LEU A 1 164 ? 16.355 -16.907 35.428 1.00 66.25 164 LEU A CA 1
ATOM 1231 C C . LEU A 1 164 ? 15.947 -18.365 35.279 1.00 66.25 164 LEU A C 1
ATOM 1233 O O . LEU A 1 164 ? 16.532 -19.088 34.481 1.00 66.25 164 LEU A O 1
ATOM 1237 N N . LEU A 1 165 ? 14.943 -18.793 36.043 1.00 63.91 165 LEU A N 1
ATOM 1238 C CA . LEU A 1 165 ? 14.422 -20.156 35.988 1.00 63.91 165 LEU A CA 1
ATOM 1239 C C . LEU A 1 165 ? 13.000 -20.159 35.411 1.00 63.91 165 LEU A C 1
ATOM 1241 O O . LEU A 1 165 ? 12.177 -19.335 35.807 1.00 63.91 165 LEU A O 1
ATOM 1245 N N . THR A 1 166 ? 12.712 -21.101 34.514 1.00 60.09 166 THR A N 1
ATOM 1246 C CA . THR A 1 166 ? 11.418 -21.305 33.847 1.00 60.09 166 THR A CA 1
ATOM 1247 C C . THR A 1 166 ? 10.967 -22.772 33.928 1.00 60.09 166 THR A C 1
ATOM 1249 O O . THR A 1 166 ? 11.672 -23.639 34.465 1.00 60.09 166 THR A O 1
ATOM 1252 N N . CYS A 1 167 ? 9.764 -23.047 33.429 1.00 59.72 167 CYS A N 1
ATOM 1253 C CA . CYS A 1 167 ? 9.196 -24.389 33.294 1.00 59.72 167 CYS A CA 1
ATOM 1254 C C . CYS A 1 167 ? 9.414 -24.876 31.845 1.00 59.72 167 CYS A C 1
ATOM 1256 O O . CYS A 1 167 ? 9.355 -24.070 30.918 1.00 59.72 167 CYS A O 1
ATOM 1258 N N . LYS A 1 168 ? 9.736 -26.164 31.660 1.00 54.75 168 LYS A N 1
ATOM 1259 C CA . LYS A 1 168 ? 10.393 -26.696 30.443 1.00 54.75 168 LYS A CA 1
ATOM 1260 C C . LYS A 1 168 ? 9.473 -27.064 29.276 1.00 54.75 168 LYS A C 1
ATOM 1262 O O . LYS A 1 168 ? 9.986 -27.278 28.185 1.00 54.75 168 LYS A O 1
ATOM 1267 N N . ASP A 1 169 ? 8.161 -27.170 29.468 1.00 58.00 169 ASP A N 1
ATOM 1268 C CA . ASP A 1 169 ? 7.319 -27.828 28.461 1.00 58.00 169 ASP A CA 1
ATOM 1269 C C . ASP A 1 169 ? 6.412 -26.865 27.684 1.00 58.00 169 ASP A C 1
ATOM 1271 O O . ASP A 1 169 ? 5.267 -26.589 28.067 1.00 58.00 169 ASP A O 1
ATOM 1275 N N . ASP A 1 170 ? 6.951 -26.359 26.573 1.00 58.38 170 ASP A N 1
ATOM 1276 C CA . ASP A 1 170 ? 6.263 -25.437 25.669 1.00 58.38 170 ASP A CA 1
ATOM 1277 C C . ASP A 1 170 ? 5.238 -26.131 24.754 1.00 58.38 170 ASP A C 1
ATOM 1279 O O . ASP A 1 170 ? 4.362 -25.434 24.253 1.00 58.38 170 ASP A O 1
ATOM 1283 N N . CYS A 1 171 ? 5.278 -27.465 24.588 1.00 61.44 171 CYS A N 1
ATOM 1284 C CA . CYS A 1 171 ? 4.302 -28.255 23.812 1.00 61.44 171 CYS A CA 1
ATOM 1285 C C . CYS A 1 171 ? 3.288 -29.045 24.677 1.00 61.44 171 CYS A C 1
ATOM 1287 O O . CYS A 1 171 ? 2.569 -29.906 24.158 1.00 61.44 171 CYS A O 1
ATOM 1289 N N . SER A 1 172 ? 3.207 -28.790 25.988 1.00 59.66 172 SER A N 1
ATOM 1290 C CA . SER A 1 172 ? 2.248 -29.467 26.878 1.00 59.66 172 SER A CA 1
ATOM 1291 C C . SER A 1 172 ? 0.786 -29.191 26.475 1.00 59.66 172 SER A C 1
ATOM 1293 O O . SER A 1 172 ? 0.459 -28.124 25.965 1.00 59.66 172 SER A O 1
ATOM 1295 N N . HIS A 1 173 ? -0.147 -30.117 26.746 1.00 46.47 173 HIS A N 1
ATOM 1296 C CA . HIS A 1 173 ? -1.564 -30.021 26.326 1.00 46.47 173 HIS A CA 1
ATOM 1297 C C . HIS A 1 173 ? -2.304 -28.722 26.730 1.00 46.47 173 HIS A C 1
ATOM 1299 O O . HIS A 1 173 ? -3.386 -28.445 26.213 1.00 46.47 173 HIS A O 1
ATOM 1305 N N . LEU A 1 174 ? -1.745 -27.930 27.650 1.00 44.84 174 LEU A N 1
ATOM 1306 C CA . LEU A 1 174 ? -2.299 -26.666 28.147 1.00 44.84 174 LEU A CA 1
ATOM 1307 C C . LEU A 1 174 ? -1.643 -25.423 27.516 1.00 44.84 174 LEU A C 1
ATOM 1309 O O . LEU A 1 174 ? -2.240 -24.347 27.515 1.00 44.84 174 LEU A O 1
ATOM 1313 N N . ARG A 1 175 ? -0.446 -25.570 26.939 1.00 53.47 175 ARG A N 1
ATOM 1314 C CA . ARG A 1 175 ? 0.221 -24.600 26.068 1.00 53.47 175 ARG A CA 1
ATOM 1315 C C . ARG A 1 175 ? 0.454 -25.307 24.738 1.00 53.47 175 ARG A C 1
ATOM 1317 O O . ARG A 1 175 ? 1.517 -25.848 24.505 1.00 53.47 175 ARG A O 1
ATOM 1324 N N . ALA A 1 176 ? -0.561 -25.341 23.879 1.00 60.78 176 ALA A N 1
ATOM 1325 C CA . ALA A 1 176 ? -0.401 -25.761 22.490 1.00 60.78 176 ALA A CA 1
ATOM 1326 C C . ALA A 1 176 ? -0.049 -24.513 21.654 1.00 60.78 176 ALA A C 1
ATOM 1328 O O . ALA A 1 176 ? -0.960 -23.789 21.243 1.00 60.78 176 ALA A O 1
ATOM 1329 N N . PRO A 1 177 ? 1.241 -24.171 21.457 1.00 65.12 177 PRO A N 1
ATOM 1330 C CA . PRO A 1 177 ? 1.630 -22.951 20.759 1.00 65.12 177 PRO A CA 1
ATOM 1331 C C . PRO A 1 177 ? 1.319 -23.034 19.266 1.00 65.12 177 PRO A C 1
ATOM 1333 O O . PRO A 1 177 ? 1.104 -21.995 18.643 1.00 65.12 177 PRO A O 1
ATOM 1336 N N . CYS A 1 178 ? 1.272 -24.250 18.718 1.00 71.81 178 CYS A N 1
ATOM 1337 C CA . CYS A 1 178 ? 0.883 -24.527 17.347 1.00 71.81 178 CYS A CA 1
ATOM 1338 C C . CYS A 1 178 ? -0.640 -24.495 17.216 1.00 71.81 178 CYS A C 1
ATOM 1340 O O . CYS A 1 178 ? -1.370 -25.204 17.908 1.00 71.81 178 CYS A O 1
ATOM 1342 N N . LEU A 1 179 ? -1.122 -23.650 16.316 1.00 73.12 179 LEU A N 1
ATOM 1343 C CA . LEU A 1 179 ? -2.538 -23.406 16.098 1.00 73.12 179 LEU A CA 1
ATOM 1344 C C . LEU A 1 179 ? -3.140 -24.440 15.134 1.00 73.12 179 LEU A C 1
ATOM 1346 O O . LEU A 1 179 ? -2.434 -25.141 14.408 1.00 73.12 179 LEU A O 1
ATOM 1350 N N . TYR A 1 180 ? -4.472 -24.529 15.137 1.00 72.81 180 TYR A N 1
ATOM 1351 C CA . TYR A 1 180 ? -5.261 -25.343 14.199 1.00 72.81 180 TYR A CA 1
ATOM 1352 C C . TYR A 1 180 ? -4.858 -26.825 14.144 1.00 72.81 180 TYR A C 1
ATOM 1354 O O . TYR A 1 180 ? -4.735 -27.404 13.070 1.00 72.81 180 TYR A O 1
ATOM 1362 N N . ASN A 1 181 ? -4.660 -27.442 15.314 1.00 70.38 181 ASN A N 1
ATOM 1363 C CA . ASN A 1 181 ? -4.264 -28.852 15.447 1.00 70.38 181 ASN A CA 1
ATOM 1364 C C . ASN A 1 181 ? -2.959 -29.208 14.705 1.00 70.38 181 ASN A C 1
ATOM 1366 O O . ASN A 1 181 ? -2.759 -30.358 14.310 1.00 70.38 181 ASN A O 1
ATOM 1370 N N . SER A 1 182 ? -2.082 -28.223 14.505 1.00 76.88 182 SER A N 1
ATOM 1371 C CA . SER A 1 182 ? -0.737 -28.442 13.974 1.00 76.88 182 SER A CA 1
ATOM 1372 C C . SER A 1 182 ? 0.154 -29.136 15.008 1.00 76.88 182 SER A C 1
ATOM 1374 O O . SER A 1 182 ? -0.075 -29.035 16.216 1.00 76.88 182 SER A O 1
ATOM 1376 N N . THR A 1 183 ? 1.171 -29.856 14.536 1.00 82.44 183 THR A N 1
ATOM 1377 C CA . THR A 1 183 ? 2.018 -30.693 15.401 1.00 82.44 183 THR A CA 1
ATOM 1378 C C . THR A 1 183 ? 3.099 -29.839 16.053 1.00 82.44 183 THR A C 1
ATOM 1380 O O . THR A 1 183 ? 3.785 -29.106 15.351 1.00 82.44 183 THR A O 1
ATOM 1383 N N . CYS A 1 184 ? 3.250 -29.931 17.375 1.00 75.12 184 CYS A N 1
ATOM 1384 C CA . CYS A 1 184 ? 4.286 -29.237 18.144 1.00 75.12 184 CYS A CA 1
ATOM 1385 C C . CYS A 1 184 ? 5.396 -30.217 18.519 1.00 75.12 184 CYS A C 1
ATOM 1387 O O . CYS A 1 184 ? 5.103 -31.268 19.093 1.00 75.12 184 CYS A O 1
ATOM 1389 N N . THR A 1 185 ? 6.648 -29.877 18.227 1.00 76.25 185 THR A N 1
ATOM 1390 C CA . THR A 1 185 ? 7.823 -30.633 18.675 1.00 76.25 185 THR A CA 1
ATOM 1391 C C . THR A 1 185 ? 8.741 -29.732 19.488 1.00 76.25 185 THR A C 1
ATOM 1393 O O . THR A 1 185 ? 9.126 -28.669 19.013 1.00 76.25 185 THR A O 1
ATOM 1396 N N . ASN A 1 186 ? 9.096 -30.161 20.702 1.00 66.44 186 ASN A N 1
ATOM 1397 C CA . ASN A 1 186 ? 10.112 -29.487 21.513 1.00 66.44 186 ASN A CA 1
ATOM 1398 C C . ASN A 1 186 ? 11.490 -29.710 20.863 1.00 66.44 186 ASN A C 1
ATOM 1400 O O . ASN A 1 186 ? 11.892 -30.862 20.667 1.00 66.44 186 ASN A O 1
ATOM 1404 N N . ASP A 1 187 ? 12.207 -28.634 20.552 1.00 65.50 187 ASP A N 1
ATOM 1405 C CA . ASP A 1 187 ? 13.559 -28.687 19.999 1.00 65.50 187 ASP A CA 1
ATOM 1406 C C . ASP A 1 187 ? 14.618 -28.691 21.116 1.00 65.50 187 ASP A C 1
ATOM 1408 O O . ASP A 1 187 ? 14.324 -28.601 22.309 1.00 65.50 187 ASP A O 1
ATOM 1412 N N . GLN A 1 188 ? 15.890 -28.872 20.746 1.00 52.47 188 GLN A N 1
ATOM 1413 C CA . GLN A 1 188 ? 17.004 -29.008 21.700 1.00 52.47 188 GLN A CA 1
ATOM 1414 C C . GLN A 1 188 ? 17.387 -27.674 22.387 1.00 52.47 188 GLN A C 1
ATOM 1416 O O . GLN A 1 188 ? 18.253 -27.677 23.263 1.00 52.47 188 GLN A O 1
ATOM 1421 N N . GLY A 1 189 ? 16.774 -26.548 21.999 1.00 48.03 189 GLY A N 1
ATOM 1422 C CA . GLY A 1 189 ? 16.989 -25.218 22.577 1.00 48.03 189 GLY A CA 1
ATOM 1423 C C . GLY A 1 189 ? 15.987 -24.852 23.682 1.00 48.03 189 GLY A C 1
ATOM 1424 O O . GLY A 1 189 ? 14.864 -25.346 23.736 1.00 48.03 189 GLY A O 1
ATOM 1425 N N . VAL A 1 190 ? 16.384 -23.957 24.593 1.00 41.88 190 VAL A N 1
ATOM 1426 C CA . VAL A 1 190 ? 15.490 -23.420 25.634 1.00 41.88 190 VAL A CA 1
ATOM 1427 C C . VAL A 1 190 ? 14.490 -22.460 24.973 1.00 41.88 190 VAL A C 1
ATOM 1429 O O . VAL A 1 190 ? 14.904 -21.449 24.414 1.00 41.88 190 VAL A O 1
ATOM 1432 N N . HIS A 1 191 ? 13.191 -22.775 25.051 1.00 49.16 191 HIS A N 1
ATOM 1433 C CA . HIS A 1 191 ? 12.092 -22.116 24.317 1.00 49.16 191 HIS A CA 1
ATOM 1434 C C . HIS A 1 191 ? 12.087 -22.306 22.799 1.00 49.16 191 HIS A C 1
ATOM 1436 O O . HIS A 1 191 ? 11.548 -21.473 22.067 1.00 49.16 191 HIS A O 1
ATOM 1442 N N . ASP A 1 192 ? 12.667 -23.407 22.338 1.00 60.00 192 ASP A N 1
ATOM 1443 C CA . ASP A 1 192 ? 12.663 -23.775 20.933 1.00 60.00 192 ASP A CA 1
ATOM 1444 C C . ASP A 1 192 ? 11.599 -24.858 20.723 1.00 60.00 192 ASP A C 1
ATOM 1446 O O . ASP A 1 192 ? 11.664 -25.950 21.294 1.00 60.00 192 ASP A O 1
ATOM 1450 N N . PHE A 1 193 ? 10.552 -24.514 19.984 1.00 65.19 193 PHE A N 1
ATOM 1451 C CA . PHE A 1 193 ? 9.547 -25.462 19.533 1.00 65.19 193 PHE A CA 1
ATOM 1452 C C . PHE A 1 193 ? 9.337 -25.244 18.042 1.00 65.19 193 PHE A C 1
ATOM 1454 O O . PHE A 1 193 ? 9.194 -24.110 17.579 1.00 65.19 193 PHE A O 1
ATOM 1461 N N . THR A 1 194 ? 9.238 -26.337 17.301 1.00 71.38 194 THR A N 1
ATOM 1462 C CA . THR A 1 194 ? 8.897 -26.300 15.886 1.00 71.38 194 THR A CA 1
ATOM 1463 C C . THR A 1 194 ? 7.449 -26.725 15.718 1.00 71.38 194 THR A C 1
ATOM 1465 O O . THR A 1 194 ? 7.016 -27.774 16.202 1.00 71.38 194 THR A O 1
ATOM 1468 N N . CYS A 1 195 ? 6.682 -25.903 15.003 1.00 74.94 195 CYS A N 1
ATOM 1469 C CA . CYS A 1 195 ? 5.346 -26.270 14.568 1.00 74.94 195 CYS A CA 1
ATOM 1470 C C . CYS A 1 195 ? 5.387 -26.847 13.154 1.00 74.94 195 CYS A C 1
ATOM 1472 O O . CYS A 1 195 ? 5.758 -26.166 12.200 1.00 74.94 195 CYS A O 1
ATOM 1474 N N . THR A 1 196 ? 4.954 -28.096 12.997 1.00 81.69 196 THR A N 1
ATOM 1475 C CA . THR A 1 196 ? 4.697 -28.685 11.679 1.00 81.69 196 THR A CA 1
ATOM 1476 C C . THR A 1 196 ? 3.254 -28.396 11.286 1.00 81.69 196 THR A C 1
ATOM 1478 O O . THR A 1 196 ? 2.314 -28.945 11.874 1.00 81.69 196 THR A O 1
ATOM 1481 N N . CYS A 1 197 ? 3.080 -27.496 10.321 1.00 73.19 197 CYS A N 1
ATOM 1482 C CA . CYS A 1 197 ? 1.765 -27.006 9.927 1.00 73.19 197 CYS A CA 1
ATOM 1483 C C . CYS A 1 197 ? 0.998 -28.011 9.073 1.00 73.19 197 CYS A C 1
ATOM 1485 O O . CYS A 1 197 ? 1.578 -28.738 8.269 1.00 73.19 197 CYS A O 1
ATOM 1487 N N . GLN A 1 198 ? -0.323 -28.035 9.253 1.00 73.06 198 GLN A N 1
ATOM 1488 C CA . GLN A 1 198 ? -1.217 -28.727 8.329 1.00 73.06 198 GLN A CA 1
ATOM 1489 C C . GLN A 1 198 ? -1.275 -27.994 6.981 1.00 73.06 198 GLN A C 1
ATOM 1491 O O . GLN A 1 198 ? -1.064 -26.781 6.927 1.00 73.06 198 GLN A O 1
ATOM 1496 N N . ASP A 1 199 ? -1.594 -28.721 5.906 1.00 66.19 199 ASP A N 1
ATOM 1497 C CA . ASP A 1 199 ? -1.724 -28.160 4.557 1.00 66.19 199 ASP A CA 1
ATOM 1498 C C . ASP A 1 199 ? -2.627 -26.919 4.551 1.00 66.19 199 ASP A C 1
ATOM 1500 O O . ASP A 1 199 ? -3.785 -26.957 4.980 1.00 66.19 199 ASP A O 1
ATOM 1504 N N . GLY A 1 200 ? -2.095 -25.808 4.040 1.00 54.47 200 GLY A N 1
ATOM 1505 C CA . GLY A 1 200 ? -2.802 -24.536 4.002 1.00 54.47 200 GLY A CA 1
ATOM 1506 C C . GLY A 1 200 ? -2.553 -23.625 5.206 1.00 54.47 200 GLY A C 1
ATOM 1507 O O . GLY A 1 200 ? -3.264 -22.627 5.337 1.00 54.47 200 GLY A O 1
ATOM 1508 N N . PHE A 1 201 ? -1.589 -23.937 6.078 1.00 62.03 201 PHE A N 1
ATOM 1509 C CA . PHE A 1 201 ? -1.156 -23.087 7.186 1.00 62.03 201 PHE A CA 1
ATOM 1510 C C . PHE A 1 201 ? 0.374 -22.934 7.219 1.00 62.03 201 PHE A C 1
ATOM 1512 O O . PHE A 1 201 ? 1.105 -23.870 6.913 1.00 62.03 201 PHE A O 1
ATOM 1519 N N . HIS A 1 202 ? 0.867 -21.770 7.643 1.00 66.31 202 HIS A N 1
ATOM 1520 C CA . HIS A 1 202 ? 2.291 -21.456 7.767 1.00 66.31 202 HIS A CA 1
ATOM 1521 C C . HIS A 1 202 ? 2.592 -20.519 8.953 1.00 66.31 202 HIS A C 1
ATOM 1523 O O . HIS A 1 202 ? 1.711 -20.131 9.735 1.00 66.31 202 HIS A O 1
ATOM 1529 N N . GLY A 1 203 ? 3.873 -20.161 9.076 1.00 58.03 203 GLY A N 1
ATOM 1530 C CA . GLY A 1 203 ? 4.426 -19.335 10.147 1.00 58.03 203 GLY A CA 1
ATOM 1531 C C . GLY A 1 203 ? 4.781 -20.145 11.393 1.00 58.03 203 GLY A C 1
ATOM 1532 O O . GLY A 1 203 ? 4.329 -21.274 11.563 1.00 58.03 203 GLY A O 1
ATOM 1533 N N . ASP A 1 204 ? 5.545 -19.536 12.297 1.00 64.44 204 ASP A N 1
ATOM 1534 C CA . ASP A 1 204 ? 6.200 -20.210 13.437 1.00 64.44 204 ASP A CA 1
ATOM 1535 C C . ASP A 1 204 ? 5.233 -20.913 14.406 1.00 64.44 204 ASP A C 1
ATOM 1537 O O . ASP A 1 204 ? 5.625 -21.762 15.197 1.00 64.44 204 ASP A O 1
ATOM 1541 N N . ARG A 1 205 ? 3.944 -20.558 14.354 1.00 69.44 205 ARG A N 1
ATOM 1542 C CA . ARG A 1 205 ? 2.868 -21.158 15.160 1.00 69.44 205 ARG A CA 1
ATOM 1543 C C . ARG A 1 205 ? 1.741 -21.762 14.327 1.00 69.44 205 ARG A C 1
ATOM 1545 O O . ARG A 1 205 ? 0.674 -22.038 14.866 1.00 69.44 205 ARG A O 1
ATOM 1552 N N . CYS A 1 206 ? 1.917 -21.890 13.013 1.00 70.31 206 CYS A N 1
ATOM 1553 C CA . CYS A 1 206 ? 0.877 -22.326 12.074 1.00 70.31 206 CYS A CA 1
ATOM 1554 C C . CYS A 1 206 ? -0.417 -21.504 12.150 1.00 70.31 206 CYS A C 1
ATOM 1556 O O . CYS A 1 206 ? -1.489 -21.967 11.785 1.00 70.31 206 CYS A O 1
ATOM 1558 N N . GLY A 1 207 ? -0.332 -20.267 12.647 1.00 62.81 207 GLY A N 1
ATOM 1559 C CA . GLY A 1 207 ? -1.471 -19.365 12.812 1.00 62.81 207 GLY A CA 1
ATOM 1560 C C . GLY A 1 207 ? -1.932 -18.700 11.521 1.00 62.81 207 GLY A C 1
ATOM 1561 O O . GLY A 1 207 ? -2.985 -18.057 11.503 1.00 62.81 207 GLY A O 1
ATOM 1562 N N . GLN A 1 208 ? -1.128 -18.804 10.464 1.00 57.22 208 GLN A N 1
ATOM 1563 C CA . GLN A 1 208 ? -1.312 -18.071 9.222 1.00 57.22 208 GLN A CA 1
ATOM 1564 C C . GLN A 1 208 ? -1.883 -19.028 8.180 1.00 57.22 208 GLN A C 1
ATOM 1566 O O . GLN A 1 208 ? -1.231 -19.986 7.808 1.00 57.22 208 GLN A O 1
ATOM 1571 N N . LEU A 1 209 ? -3.114 -18.792 7.727 1.00 51.62 209 LEU A N 1
ATOM 1572 C CA . LEU A 1 209 ? -3.739 -19.558 6.646 1.00 51.62 209 LEU A CA 1
ATOM 1573 C C . LEU A 1 209 ? -3.138 -19.147 5.289 1.00 51.62 209 LEU A C 1
ATOM 1575 O O . LEU A 1 209 ? -3.234 -17.976 4.915 1.00 51.62 209 LEU A O 1
ATOM 1579 N N . ASP A 1 210 ? -2.654 -20.103 4.494 1.00 54.34 210 ASP A N 1
ATOM 1580 C CA . ASP A 1 210 ? -2.254 -19.919 3.083 1.00 54.34 210 ASP A CA 1
ATOM 1581 C C . ASP A 1 210 ? -3.397 -19.372 2.220 1.00 54.34 210 ASP A C 1
ATOM 1583 O O . ASP A 1 210 ? -3.183 -18.770 1.169 1.00 54.34 210 ASP A O 1
ATOM 1587 N N . LYS A 1 211 ? -4.639 -19.529 2.684 1.00 44.88 211 LYS A N 1
ATOM 1588 C CA . LYS A 1 211 ? -5.841 -19.087 1.977 1.00 44.88 211 LYS A CA 1
ATOM 1589 C C . LYS A 1 211 ? -6.158 -17.589 2.132 1.00 44.88 211 LYS A C 1
ATOM 1591 O O . LYS A 1 211 ? -7.046 -17.106 1.439 1.00 44.88 211 LYS A O 1
ATOM 1596 N N . TYR A 1 212 ? -5.467 -16.844 3.006 1.00 47.25 212 TYR A N 1
ATOM 1597 C CA . TYR A 1 212 ? -5.860 -15.468 3.372 1.00 47.25 212 TYR A CA 1
ATOM 1598 C C . TYR A 1 212 ? -4.795 -14.377 3.178 1.00 47.25 212 TYR A C 1
ATOM 1600 O O . TYR A 1 212 ? -4.929 -13.290 3.745 1.00 47.25 212 TYR A O 1
ATOM 1608 N N . ARG A 1 213 ? -3.751 -14.594 2.361 1.00 50.28 213 ARG A N 1
ATOM 1609 C CA . ARG A 1 213 ? -2.796 -13.511 2.051 1.00 50.28 213 ARG A CA 1
ATOM 1610 C C . ARG A 1 213 ? -1.970 -13.704 0.778 1.00 50.28 213 ARG A C 1
ATOM 1612 O O . ARG A 1 213 ? -0.747 -13.631 0.817 1.00 50.28 213 ARG A O 1
ATOM 1619 N N . THR A 1 214 ? -2.590 -13.854 -0.385 1.00 59.16 214 THR A N 1
ATOM 1620 C CA . THR A 1 214 ? -1.846 -13.682 -1.643 1.00 59.16 214 THR A CA 1
ATOM 1621 C C . THR A 1 214 ? -1.802 -12.201 -2.020 1.00 59.16 214 THR A C 1
ATOM 1623 O O . THR A 1 214 ? -2.502 -11.747 -2.913 1.00 59.16 214 THR A O 1
ATOM 1626 N N . CYS A 1 215 ? -0.930 -11.423 -1.371 1.00 64.00 215 CYS A N 1
ATOM 1627 C CA . CYS A 1 215 ? -0.573 -10.056 -1.807 1.00 64.00 215 CYS A CA 1
ATOM 1628 C C . CYS A 1 215 ? 0.401 -10.041 -2.999 1.00 64.00 215 CYS A C 1
ATOM 1630 O O . CYS A 1 215 ? 1.267 -9.176 -3.120 1.00 64.00 215 CYS A O 1
ATOM 1632 N N . ALA A 1 216 ? 0.250 -11.047 -3.857 1.00 77.06 216 ALA A N 1
ATOM 1633 C CA . ALA A 1 216 ? 1.030 -11.314 -5.052 1.00 77.06 216 ALA A CA 1
ATOM 1634 C C . ALA A 1 216 ? 0.126 -11.804 -6.199 1.00 77.06 216 ALA A C 1
ATOM 1636 O O . ALA A 1 216 ? 0.581 -12.519 -7.089 1.00 77.06 216 ALA A O 1
ATOM 1637 N N . VAL A 1 217 ? -1.171 -11.479 -6.152 1.00 83.56 217 VAL A N 1
ATOM 1638 C CA . VAL A 1 217 ? -2.122 -11.864 -7.199 1.00 83.56 217 VAL A CA 1
ATOM 1639 C C . VAL A 1 217 ? -1.909 -10.959 -8.410 1.00 83.56 217 VAL A C 1
ATOM 1641 O O . VAL A 1 217 ? -1.927 -9.739 -8.248 1.00 83.56 217 VAL A O 1
ATOM 1644 N N . PRO A 1 218 ? -1.706 -11.513 -9.617 1.00 85.38 218 PRO A N 1
ATOM 1645 C CA . PRO A 1 218 ? -1.545 -10.708 -10.820 1.00 85.38 218 PRO A CA 1
ATOM 1646 C C . PRO A 1 218 ? -2.841 -9.962 -11.147 1.00 85.38 218 PRO A C 1
ATOM 1648 O O . PRO A 1 218 ? -3.919 -10.555 -11.189 1.00 85.38 218 PRO A O 1
ATOM 1651 N N . LEU A 1 219 ? -2.729 -8.663 -11.424 1.00 88.38 219 LEU A N 1
ATOM 1652 C CA . LEU A 1 219 ? -3.843 -7.825 -11.877 1.00 88.38 219 LEU A CA 1
ATOM 1653 C C . LEU A 1 219 ? -4.235 -8.118 -13.328 1.00 88.38 219 LEU A C 1
ATOM 1655 O O . LEU A 1 219 ? -5.358 -7.828 -13.738 1.00 88.38 219 LEU A O 1
ATOM 1659 N N . GLY A 1 220 ? -3.339 -8.756 -14.081 1.00 88.19 220 GLY A N 1
ATOM 1660 C CA . GLY A 1 220 ? -3.683 -9.478 -15.295 1.00 88.19 220 GLY A CA 1
ATOM 1661 C C . GLY A 1 220 ? -3.190 -8.828 -16.575 1.00 88.19 220 GLY A C 1
ATOM 1662 O O . GLY A 1 220 ? -3.847 -8.925 -17.614 1.00 88.19 220 GLY A O 1
ATOM 1663 N N . LEU A 1 221 ? -2.012 -8.205 -16.533 1.00 91.19 221 LEU A N 1
ATOM 1664 C CA . LEU A 1 221 ? -1.283 -7.855 -17.750 1.00 91.19 221 LEU A CA 1
ATOM 1665 C C . LEU A 1 221 ? -0.887 -9.125 -18.514 1.00 91.19 221 LEU A C 1
ATOM 1667 O O . LEU A 1 221 ? -1.142 -9.218 -19.714 1.00 91.19 221 LEU A O 1
ATOM 1671 N N . GLY A 1 222 ? -0.324 -10.127 -17.835 1.00 86.88 222 GLY A N 1
ATOM 1672 C CA . GLY A 1 222 ? 0.073 -11.397 -18.451 1.00 86.88 222 GLY A CA 1
ATOM 1673 C C . GLY A 1 222 ? -1.112 -12.278 -18.861 1.00 86.88 222 GLY A C 1
ATOM 1674 O O . GLY A 1 222 ? -1.029 -12.996 -19.855 1.00 86.88 222 GLY A O 1
ATOM 1675 N N . THR A 1 223 ? -2.227 -12.207 -18.126 1.00 82.69 223 THR A N 1
ATOM 1676 C CA . THR A 1 223 ? -3.432 -13.028 -18.362 1.00 82.69 223 THR A CA 1
ATOM 1677 C C . THR A 1 223 ? -4.444 -12.394 -19.315 1.00 82.69 223 THR A C 1
ATOM 1679 O O . THR A 1 223 ? -5.433 -13.041 -19.647 1.00 82.69 223 THR A O 1
ATOM 1682 N N . LEU A 1 224 ? -4.202 -11.156 -19.763 1.00 84.12 224 LEU A N 1
ATOM 1683 C CA . LEU A 1 224 ? -5.108 -10.351 -20.596 1.00 84.12 224 LEU A CA 1
ATOM 1684 C C . LEU A 1 224 ? -6.388 -9.869 -19.891 1.00 84.12 224 LEU A C 1
ATOM 1686 O O . LEU A 1 224 ? -7.277 -9.342 -20.556 1.00 84.12 224 LEU A O 1
ATOM 1690 N N . ALA A 1 225 ? -6.485 -9.986 -18.562 1.00 80.69 225 ALA A N 1
ATOM 1691 C CA . ALA A 1 225 ? -7.594 -9.380 -17.819 1.00 80.69 225 ALA A CA 1
ATOM 1692 C C . ALA A 1 225 ? -7.546 -7.841 -17.871 1.00 80.69 225 ALA A C 1
ATOM 1694 O O . ALA A 1 225 ? -8.587 -7.187 -17.894 1.00 80.69 225 ALA A O 1
ATOM 1695 N N . ILE A 1 226 ? -6.343 -7.264 -17.945 1.00 88.69 226 ILE A N 1
ATOM 1696 C CA . ILE A 1 226 ? -6.138 -5.867 -18.338 1.00 88.69 226 ILE A CA 1
ATOM 1697 C C . ILE A 1 226 ? -6.112 -5.814 -19.868 1.00 88.69 226 ILE A C 1
ATOM 1699 O O . ILE A 1 226 ? -5.226 -6.396 -20.495 1.00 88.69 226 ILE A O 1
ATOM 1703 N N . SER A 1 227 ? -7.070 -5.113 -20.470 1.00 93.31 227 SER A N 1
ATOM 1704 C CA . SER A 1 227 ? -7.199 -4.957 -21.926 1.00 93.31 227 SER A CA 1
ATOM 1705 C C . SER A 1 227 ? -6.125 -4.040 -22.524 1.00 93.31 227 SER A C 1
ATOM 1707 O O . SER A 1 227 ? -5.537 -3.225 -21.820 1.00 93.31 227 SER A O 1
ATOM 1709 N N . ASP A 1 228 ? -5.879 -4.135 -23.834 1.00 94.50 228 ASP A N 1
ATOM 1710 C CA . ASP A 1 228 ? -4.883 -3.293 -24.522 1.00 94.50 228 ASP A CA 1
ATOM 1711 C C . ASP A 1 228 ? -5.192 -1.795 -24.377 1.00 94.50 228 ASP A C 1
ATOM 1713 O O . ASP A 1 228 ? -4.290 -0.992 -24.161 1.00 94.50 228 ASP A O 1
ATOM 1717 N N . SER A 1 229 ? -6.475 -1.416 -24.387 1.00 95.25 229 SER A N 1
ATOM 1718 C CA . SER A 1 229 ? -6.917 -0.024 -24.211 1.00 95.25 229 SER A CA 1
ATOM 1719 C C . SER A 1 229 ? -6.581 0.586 -22.847 1.00 95.25 229 SER A C 1
ATOM 1721 O O . SER A 1 229 ? -6.668 1.801 -22.685 1.00 95.25 229 SER A O 1
ATOM 1723 N N . GLN A 1 230 ? -6.228 -0.239 -21.859 1.00 95.81 230 GLN A N 1
ATOM 1724 C CA . GLN A 1 230 ? -5.836 0.208 -20.523 1.00 95.81 230 GLN A CA 1
ATOM 1725 C C . GLN A 1 230 ? -4.337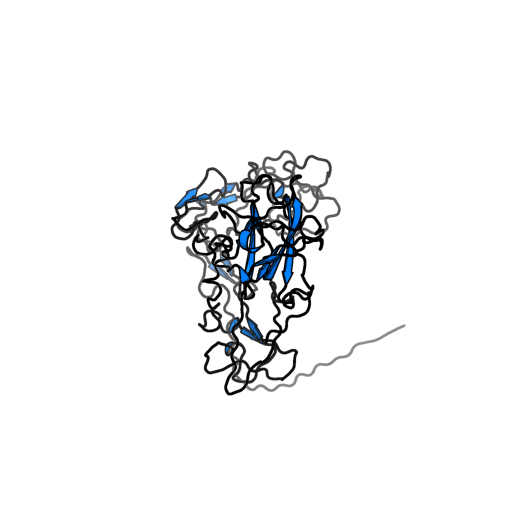 0.486 -20.401 1.00 95.81 230 GLN A C 1
ATOM 1727 O O . GLN A 1 230 ? -3.897 0.934 -19.344 1.00 95.81 230 GLN A O 1
ATOM 1732 N N . ILE A 1 231 ? -3.546 0.204 -21.438 1.00 97.06 231 ILE A N 1
ATOM 1733 C CA . ILE A 1 231 ? -2.093 0.336 -21.394 1.00 97.06 231 ILE A CA 1
ATOM 1734 C C . ILE A 1 231 ? -1.680 1.444 -22.359 1.00 97.06 231 ILE A C 1
ATOM 1736 O O . ILE A 1 231 ? -1.996 1.409 -23.546 1.00 97.06 231 ILE A O 1
ATOM 1740 N N . SER A 1 232 ? -0.964 2.439 -21.850 1.00 95.69 232 SER A N 1
ATOM 1741 C CA . SER A 1 232 ? -0.425 3.540 -22.647 1.00 95.69 232 SER A CA 1
ATOM 1742 C C . SER A 1 232 ? 1.037 3.787 -22.298 1.00 95.69 232 SER A C 1
ATOM 1744 O O . SER A 1 232 ? 1.549 3.279 -21.304 1.00 95.69 232 SER A O 1
ATOM 1746 N N . ALA A 1 233 ? 1.739 4.544 -23.131 1.00 96.25 233 ALA A N 1
ATOM 1747 C CA . ALA A 1 233 ? 3.130 4.906 -22.899 1.00 96.25 233 ALA A CA 1
ATOM 1748 C C . ALA A 1 233 ? 3.393 6.341 -23.355 1.00 96.25 233 ALA A C 1
ATOM 1750 O O . ALA A 1 233 ? 2.629 6.890 -24.151 1.00 96.25 233 ALA A O 1
ATOM 1751 N N . SER A 1 234 ? 4.495 6.916 -22.880 1.00 95.19 234 SER A N 1
ATOM 1752 C CA . SER A 1 234 ? 5.008 8.211 -23.341 1.00 95.19 234 SER A CA 1
ATOM 1753 C C . SER A 1 234 ? 5.311 8.217 -24.837 1.00 95.19 234 SER A C 1
ATOM 1755 O O . SER A 1 234 ? 5.049 9.192 -25.537 1.00 95.19 2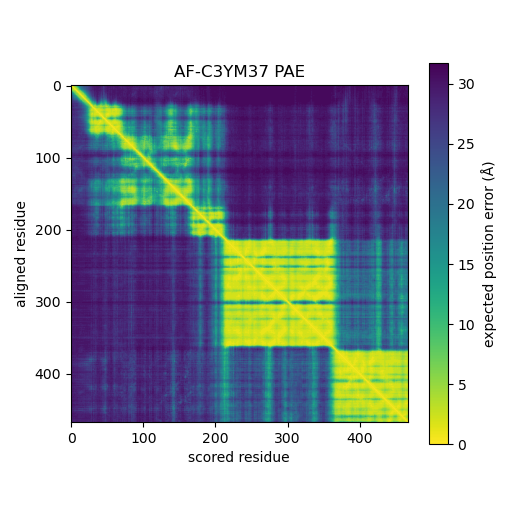34 SER A O 1
ATOM 1757 N N . SER A 1 235 ? 5.867 7.110 -25.322 1.00 95.50 235 SER A N 1
ATOM 1758 C CA . SER A 1 235 ? 6.284 6.903 -26.699 1.00 95.50 235 SER A CA 1
ATOM 1759 C C . SER A 1 235 ? 6.401 5.407 -26.999 1.00 95.50 235 SER A C 1
ATOM 1761 O O . SER A 1 235 ? 6.342 4.553 -26.106 1.00 95.50 235 SER A O 1
ATOM 1763 N N . GLN A 1 236 ? 6.569 5.069 -28.275 1.00 94.75 236 GLN A N 1
ATOM 1764 C CA . GLN A 1 236 ? 6.818 3.699 -28.707 1.00 94.75 236 GLN A CA 1
ATOM 1765 C C . GLN A 1 236 ? 7.662 3.668 -29.975 1.00 94.75 236 GLN A C 1
ATOM 1767 O O . GLN A 1 236 ? 7.493 4.498 -30.868 1.00 94.75 236 GLN A O 1
ATOM 1772 N N . LYS A 1 237 ? 8.522 2.658 -30.097 1.00 91.06 237 LYS A N 1
ATOM 1773 C CA . LYS A 1 237 ? 9.217 2.370 -31.351 1.00 91.06 237 LYS A CA 1
ATOM 1774 C C . LYS A 1 237 ? 8.268 1.686 -32.347 1.00 91.06 237 LYS A C 1
ATOM 1776 O O . LYS A 1 237 ? 7.502 0.795 -31.985 1.00 91.06 237 LYS A O 1
ATOM 1781 N N . ASN A 1 238 ? 8.371 2.042 -33.628 1.00 79.62 238 ASN A N 1
ATOM 1782 C CA . ASN A 1 238 ? 7.639 1.367 -34.706 1.00 79.62 238 ASN A CA 1
ATOM 1783 C C . ASN A 1 238 ? 7.965 -0.140 -34.779 1.00 79.62 238 ASN A C 1
ATOM 1785 O O . ASN A 1 238 ? 9.102 -0.554 -34.539 1.00 79.62 238 ASN A O 1
ATOM 1789 N N . GLY A 1 239 ? 6.981 -0.955 -35.179 1.00 78.31 239 GLY A N 1
ATOM 1790 C CA . GLY A 1 239 ? 7.174 -2.391 -35.433 1.00 78.31 239 GLY A CA 1
ATOM 1791 C C . GLY A 1 239 ? 6.660 -3.336 -34.342 1.00 78.31 239 GLY A C 1
ATOM 1792 O O . GLY A 1 239 ? 7.296 -4.355 -34.081 1.00 78.31 239 GLY A O 1
ATOM 1793 N N . GLY A 1 240 ? 5.521 -3.022 -33.714 1.00 82.94 240 GLY A N 1
ATOM 1794 C CA . GLY A 1 240 ? 4.820 -3.957 -32.820 1.00 82.94 240 GLY A CA 1
ATOM 1795 C C . GLY A 1 240 ? 5.489 -4.150 -31.456 1.00 82.94 240 GLY A C 1
ATOM 1796 O O . GLY A 1 240 ? 5.529 -5.260 -30.933 1.00 82.94 240 GLY A O 1
ATOM 1797 N N . VAL A 1 241 ? 6.061 -3.078 -30.901 1.00 89.56 241 VAL A N 1
ATOM 1798 C CA . VAL A 1 241 ? 6.629 -3.018 -29.540 1.00 89.56 241 VAL A CA 1
ATOM 1799 C C . VAL A 1 241 ? 5.949 -1.920 -28.717 1.00 89.56 241 VAL A C 1
ATOM 1801 O O . VAL A 1 241 ? 6.592 -1.235 -27.920 1.00 89.56 241 VAL A O 1
ATOM 1804 N N . GLY A 1 242 ? 4.649 -1.741 -28.952 1.00 94.06 242 GLY A N 1
ATOM 1805 C CA . GLY A 1 242 ? 3.821 -0.772 -28.255 1.00 94.06 242 GLY A CA 1
ATOM 1806 C C . GLY A 1 242 ? 3.518 -1.153 -26.805 1.00 94.06 242 GLY A C 1
ATOM 1807 O O . GLY A 1 242 ? 3.935 -2.223 -26.338 1.00 94.06 242 GLY A O 1
ATOM 1808 N N . PRO A 1 243 ? 2.834 -0.267 -26.061 1.00 95.94 243 PRO A N 1
ATOM 1809 C CA . PRO A 1 243 ? 2.468 -0.496 -24.665 1.00 95.94 243 PRO A CA 1
ATOM 1810 C C . PRO A 1 243 ? 1.670 -1.792 -24.462 1.00 95.94 243 PRO A C 1
ATOM 1812 O O . PRO A 1 243 ? 1.918 -2.521 -23.504 1.00 95.94 243 PRO A O 1
ATOM 1815 N N . GLU A 1 244 ? 0.792 -2.151 -25.398 1.00 94.62 244 GLU A N 1
ATOM 1816 C CA . GLU A 1 244 ? -0.013 -3.378 -25.385 1.00 94.62 244 GLU A CA 1
ATOM 1817 C C . GLU A 1 244 ? 0.828 -4.664 -25.350 1.00 94.62 244 GLU A C 1
ATOM 1819 O O . GLU A 1 244 ? 0.389 -5.711 -24.870 1.00 94.62 244 GLU A O 1
ATOM 1824 N N . MET A 1 245 ? 2.082 -4.577 -25.800 1.00 95.31 245 MET A N 1
ATOM 1825 C CA . MET A 1 245 ? 3.019 -5.695 -25.824 1.00 95.31 245 MET A CA 1
ATOM 1826 C C . MET A 1 245 ? 3.788 -5.851 -24.510 1.00 95.31 245 MET A C 1
ATOM 1828 O O . MET A 1 245 ? 4.526 -6.827 -24.359 1.00 95.31 245 MET A O 1
ATOM 1832 N N . ALA A 1 246 ? 3.629 -4.943 -23.542 1.00 96.44 246 ALA A N 1
ATOM 1833 C CA . ALA A 1 246 ? 4.348 -4.931 -22.267 1.00 96.44 246 ALA A CA 1
ATOM 1834 C C . ALA A 1 246 ? 3.881 -5.998 -21.264 1.00 96.44 246 ALA A C 1
ATOM 1836 O O . ALA A 1 246 ? 3.971 -5.800 -20.061 1.00 96.44 246 ALA A O 1
ATOM 1837 N N . ARG A 1 247 ? 3.379 -7.141 -21.720 1.00 95.56 247 ARG A N 1
ATOM 1838 C CA . ARG A 1 247 ? 2.757 -8.156 -20.865 1.00 95.56 247 ARG A CA 1
ATOM 1839 C C . ARG A 1 247 ? 3.780 -9.195 -20.415 1.00 95.56 247 ARG A C 1
ATOM 1841 O O . ARG A 1 247 ? 4.543 -9.714 -21.241 1.00 95.56 247 ARG A O 1
ATOM 1848 N N . LEU A 1 248 ? 3.811 -9.501 -19.116 1.00 92.69 248 LEU A N 1
ATOM 1849 C CA . LEU A 1 248 ? 4.706 -10.515 -18.547 1.00 92.69 248 LEU A CA 1
ATOM 1850 C C . LEU A 1 248 ? 4.584 -11.850 -19.300 1.00 92.69 248 LEU A C 1
ATOM 1852 O O . LEU A 1 248 ? 3.492 -12.259 -19.685 1.00 92.69 248 LEU A O 1
ATOM 1856 N N . ASN A 1 249 ? 5.714 -12.524 -19.543 1.00 88.50 249 ASN A N 1
ATOM 1857 C CA . ASN A 1 249 ? 5.787 -13.821 -20.233 1.00 88.50 249 ASN A CA 1
ATOM 1858 C C . ASN A 1 249 ? 5.228 -13.875 -21.670 1.00 88.50 249 ASN A C 1
ATOM 1860 O O . ASN A 1 249 ? 5.217 -14.945 -22.284 1.00 88.50 249 ASN A O 1
ATOM 1864 N N . LEU A 1 250 ? 4.873 -12.737 -22.278 1.00 86.81 250 LEU A N 1
ATOM 1865 C CA . LEU A 1 250 ? 4.404 -12.713 -23.662 1.00 86.81 250 LEU A CA 1
ATOM 1866 C C . LEU A 1 250 ? 5.504 -13.198 -24.629 1.00 86.81 250 LEU A C 1
ATOM 1868 O O . LEU A 1 250 ? 6.618 -12.660 -24.676 1.00 86.81 250 LEU A O 1
ATOM 1872 N N . ARG A 1 251 ? 5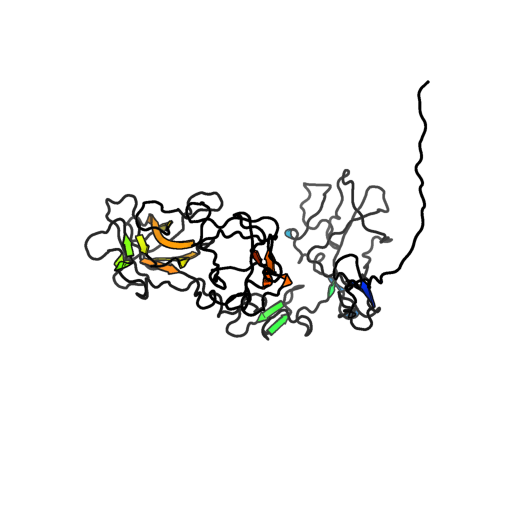.184 -14.235 -25.422 1.00 79.94 251 ARG A N 1
ATOM 1873 C CA . ARG A 1 251 ? 6.137 -14.953 -26.298 1.00 79.94 251 ARG A CA 1
ATOM 1874 C C . ARG A 1 251 ? 6.752 -14.104 -27.409 1.00 79.94 251 ARG A C 1
ATOM 1876 O O . ARG A 1 251 ? 7.835 -14.434 -27.870 1.00 79.94 251 ARG A O 1
ATOM 1883 N N . LYS A 1 252 ? 6.086 -13.053 -27.876 1.00 78.75 252 LYS A N 1
ATOM 1884 C CA . LYS A 1 252 ? 6.610 -12.127 -28.893 1.00 78.75 252 LYS A CA 1
ATOM 1885 C C . LYS A 1 252 ? 6.247 -10.698 -28.495 1.00 78.75 252 LYS A C 1
ATOM 1887 O O . LYS A 1 252 ? 5.459 -10.072 -29.181 1.00 78.75 252 LYS A O 1
ATOM 1892 N N . GLY A 1 253 ? 6.762 -10.225 -27.357 1.00 84.06 253 GLY A N 1
ATOM 1893 C CA . GLY A 1 253 ? 6.374 -8.928 -26.791 1.00 84.06 253 GLY A CA 1
ATOM 1894 C C . GLY A 1 253 ? 7.492 -8.125 -26.127 1.00 84.06 253 GLY A C 1
ATOM 1895 O O . GLY A 1 253 ? 8.685 -8.404 -26.289 1.00 84.06 253 GLY A O 1
ATOM 1896 N N . GLY A 1 254 ? 7.062 -7.114 -25.382 1.00 93.06 254 GLY A N 1
ATOM 1897 C CA . GLY A 1 254 ? 7.846 -6.132 -24.646 1.00 93.06 254 GLY A CA 1
ATOM 1898 C C . GLY A 1 254 ? 7.729 -4.742 -25.262 1.00 93.06 254 GLY A C 1
ATOM 1899 O O . GLY A 1 254 ? 8.082 -4.565 -26.432 1.00 93.06 254 GLY A O 1
ATOM 1900 N N . TRP A 1 255 ? 7.278 -3.779 -24.460 1.00 97.06 255 TRP A N 1
ATOM 1901 C CA . TRP A 1 255 ? 7.236 -2.374 -24.846 1.00 97.06 255 TRP A CA 1
ATOM 1902 C C . TRP A 1 255 ? 8.649 -1.816 -24.987 1.00 97.06 255 TRP A C 1
ATOM 1904 O O . TRP A 1 255 ? 9.536 -2.142 -24.189 1.00 97.06 255 TRP A O 1
ATOM 1914 N N . ARG A 1 256 ? 8.850 -0.982 -26.010 1.00 96.12 256 ARG A N 1
ATOM 1915 C CA . ARG A 1 256 ? 10.055 -0.172 -26.188 1.00 96.12 256 ARG A CA 1
ATOM 1916 C C . ARG A 1 256 ? 9.669 1.279 -26.499 1.00 96.12 256 ARG A C 1
ATOM 1918 O O . ARG A 1 256 ? 8.951 1.475 -27.482 1.00 96.12 256 ARG A O 1
ATOM 1925 N N . PRO A 1 257 ? 10.179 2.268 -25.748 1.00 96.25 257 PRO A N 1
ATOM 1926 C CA . PRO A 1 257 ? 9.984 3.677 -26.073 1.00 96.25 257 PRO A CA 1
ATOM 1927 C C . PRO A 1 257 ? 10.732 4.077 -27.353 1.00 96.25 257 PRO A C 1
ATOM 1929 O O . PRO A 1 257 ? 11.574 3.328 -27.868 1.00 96.25 257 PRO A O 1
ATOM 1932 N N . ASP A 1 258 ? 10.415 5.263 -27.868 1.00 94.31 258 ASP A N 1
ATOM 1933 C CA . ASP A 1 258 ? 11.228 5.915 -28.895 1.00 94.31 258 ASP A CA 1
ATOM 1934 C C . ASP A 1 258 ? 12.618 6.256 -28.322 1.00 94.31 258 ASP A C 1
ATOM 1936 O O . ASP A 1 258 ? 12.757 6.569 -27.142 1.00 94.31 258 ASP A O 1
ATOM 1940 N N . LEU A 1 259 ? 13.663 6.194 -29.151 1.00 89.19 259 LEU A N 1
ATOM 1941 C CA . LEU A 1 259 ? 15.030 6.531 -28.740 1.00 89.19 259 LEU A CA 1
ATOM 1942 C C . LEU A 1 259 ? 15.200 8.024 -28.423 1.00 89.19 259 LEU A C 1
ATOM 1944 O O . LEU A 1 259 ? 16.127 8.380 -27.700 1.00 89.19 259 LEU A O 1
ATOM 1948 N N . ALA A 1 260 ? 14.343 8.887 -28.975 1.00 92.06 260 ALA A N 1
ATOM 1949 C CA . ALA A 1 260 ? 14.355 10.322 -28.700 1.00 92.06 260 ALA A CA 1
ATOM 1950 C C . ALA A 1 260 ? 13.656 10.699 -27.378 1.00 92.06 260 ALA A C 1
ATOM 1952 O O . ALA A 1 260 ? 13.751 11.849 -26.947 1.00 92.06 260 ALA A O 1
ATOM 1953 N N . ASP A 1 261 ? 12.949 9.762 -26.738 1.00 93.62 261 ASP A N 1
ATOM 1954 C CA . ASP A 1 261 ? 12.238 10.001 -25.484 1.00 93.62 261 ASP A CA 1
ATOM 1955 C C . ASP A 1 261 ? 13.198 9.932 -24.289 1.00 93.62 261 ASP A C 1
ATOM 1957 O O . ASP A 1 261 ? 13.701 8.868 -23.925 1.00 93.62 261 ASP A O 1
ATOM 1961 N N . SER A 1 262 ? 13.460 11.086 -23.674 1.00 91.38 262 SER A N 1
ATOM 1962 C CA . SER A 1 262 ? 14.371 11.209 -22.533 1.00 91.38 262 SER A CA 1
ATOM 1963 C C . SER A 1 262 ? 13.735 10.851 -21.188 1.00 91.38 262 SER A C 1
ATOM 1965 O O . SER A 1 262 ? 14.458 10.707 -20.203 1.00 91.38 262 SER A O 1
ATOM 1967 N N . GLN A 1 263 ? 12.406 10.714 -21.123 1.00 92.12 263 GLN A N 1
ATOM 1968 C CA . GLN A 1 263 ? 11.662 10.405 -19.897 1.00 92.12 263 GLN A CA 1
ATOM 1969 C C . GLN A 1 263 ? 10.563 9.370 -20.178 1.00 92.12 263 GLN A C 1
ATOM 1971 O O . GLN A 1 263 ? 9.371 9.655 -20.002 1.00 92.12 263 GLN A O 1
ATOM 1976 N N . PRO A 1 264 ? 10.950 8.155 -20.609 1.00 96.38 264 PRO A N 1
ATOM 1977 C CA . PRO A 1 264 ? 9.988 7.152 -21.006 1.00 96.38 264 PRO A CA 1
ATOM 1978 C C . PRO A 1 264 ? 9.162 6.677 -19.809 1.00 96.38 264 PRO A C 1
ATOM 1980 O O . PRO A 1 264 ? 9.680 6.473 -18.711 1.00 96.38 264 PRO A O 1
ATOM 1983 N N . TRP A 1 265 ? 7.871 6.445 -20.023 1.00 96.25 265 TRP A N 1
ATOM 1984 C CA . TRP A 1 265 ? 6.999 5.824 -19.029 1.00 96.25 265 TRP A CA 1
ATOM 1985 C C . TRP A 1 265 ? 6.001 4.872 -19.682 1.00 96.25 265 TRP A C 1
ATOM 1987 O O . TRP A 1 265 ? 5.549 5.096 -20.804 1.00 96.25 265 TRP A O 1
ATOM 1997 N N . LEU A 1 266 ? 5.639 3.823 -18.944 1.00 97.69 266 LEU A N 1
ATOM 1998 C CA . LEU A 1 266 ? 4.539 2.914 -19.259 1.00 97.69 266 LEU A CA 1
ATOM 1999 C C . LEU A 1 266 ? 3.453 3.086 -18.198 1.00 97.69 266 LEU A C 1
ATOM 2001 O O . LEU A 1 266 ? 3.741 3.001 -17.005 1.00 97.69 266 LEU A O 1
ATOM 2005 N N . GLN A 1 267 ? 2.220 3.331 -18.624 1.00 96.69 267 GLN A N 1
ATOM 2006 C CA . GLN A 1 267 ? 1.068 3.580 -17.766 1.00 96.69 267 GLN A CA 1
ATOM 2007 C C . GLN A 1 267 ? 0.035 2.464 -17.898 1.00 96.69 267 GLN A C 1
ATOM 2009 O O . GLN A 1 267 ? -0.258 1.993 -18.996 1.00 96.69 267 GLN A O 1
ATOM 2014 N N . VAL A 1 268 ? -0.560 2.098 -16.767 1.00 97.31 268 VAL A N 1
ATOM 2015 C CA . VAL A 1 268 ? -1.684 1.167 -16.684 1.00 97.31 268 VAL A CA 1
ATOM 2016 C C . VAL A 1 268 ? -2.863 1.874 -16.016 1.00 97.31 268 VAL A C 1
ATOM 2018 O O . VAL A 1 268 ? -2.735 2.363 -14.893 1.00 97.31 268 VAL A O 1
ATOM 2021 N N . ASP A 1 269 ? -4.005 1.931 -16.705 1.00 95.12 269 ASP A N 1
ATOM 2022 C CA . ASP A 1 269 ? -5.301 2.338 -16.149 1.00 95.12 269 ASP A CA 1
ATOM 2023 C C . ASP A 1 269 ? -6.019 1.109 -15.572 1.00 95.12 269 ASP A C 1
ATOM 2025 O O . ASP A 1 269 ? -6.516 0.245 -16.299 1.00 95.12 269 ASP A O 1
ATOM 2029 N N . LEU A 1 270 ? -6.109 1.035 -14.245 1.00 90.19 270 LEU A N 1
ATOM 2030 C CA . LEU A 1 270 ? -6.782 -0.055 -13.532 1.00 90.19 270 LEU A CA 1
ATOM 2031 C C . LEU A 1 270 ? -8.319 0.077 -13.554 1.00 90.19 270 LEU A C 1
ATOM 2033 O O . LEU A 1 270 ? -9.018 -0.749 -12.968 1.00 90.19 270 LEU A O 1
ATOM 2037 N N . LEU A 1 271 ? -8.858 1.102 -14.231 1.00 84.50 271 LEU A N 1
ATOM 2038 C CA . LEU A 1 271 ? -10.274 1.485 -14.380 1.00 84.50 271 LEU A CA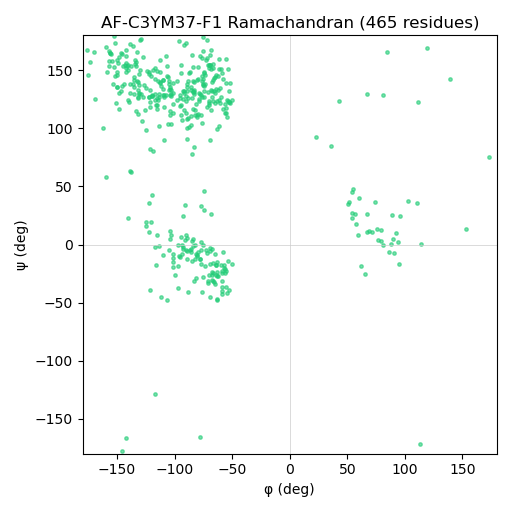 1
ATOM 2039 C C . LEU A 1 271 ? -10.968 1.927 -13.086 1.00 84.50 271 LEU A C 1
ATOM 2041 O O . LEU A 1 271 ? -11.917 2.710 -13.127 1.00 84.50 271 LEU A O 1
ATOM 2045 N N . ARG A 1 272 ? -10.480 1.467 -11.937 1.00 77.38 272 ARG A N 1
ATOM 2046 C CA . ARG A 1 272 ? -10.926 1.826 -10.592 1.00 77.38 272 ARG A CA 1
ATOM 2047 C C . ARG A 1 272 ? -9.727 1.906 -9.642 1.00 77.38 272 ARG A C 1
ATOM 2049 O O . ARG A 1 272 ? -8.732 1.217 -9.888 1.00 77.38 272 ARG A O 1
ATOM 2056 N N . PRO A 1 273 ? -9.818 2.685 -8.549 1.00 78.75 273 PRO A N 1
ATOM 2057 C CA . PRO A 1 273 ? -8.808 2.666 -7.499 1.00 78.75 273 PRO A CA 1
ATOM 2058 C C . PRO A 1 273 ? -8.568 1.235 -7.019 1.00 78.75 273 PRO A C 1
ATOM 2060 O O . PRO A 1 273 ? -9.502 0.535 -6.625 1.00 78.75 273 PRO A O 1
ATOM 2063 N N . THR A 1 274 ? -7.323 0.790 -7.113 1.00 77.44 274 THR A N 1
ATOM 2064 C CA . THR A 1 274 ? -6.916 -0.584 -6.831 1.00 77.44 274 THR A CA 1
ATOM 2065 C C . THR A 1 274 ? -5.649 -0.547 -5.997 1.00 77.44 274 THR A C 1
ATOM 2067 O O . THR A 1 274 ? -4.784 0.303 -6.209 1.00 77.44 274 THR A O 1
ATOM 2070 N N . LEU A 1 275 ? -5.542 -1.453 -5.027 1.00 78.19 275 LEU A N 1
ATOM 2071 C CA . LEU A 1 275 ? -4.326 -1.562 -4.238 1.00 78.19 275 LEU A CA 1
ATOM 2072 C C . LEU A 1 275 ? -3.257 -2.317 -5.029 1.00 78.19 275 LEU A C 1
ATOM 2074 O O . LEU A 1 275 ? -3.480 -3.451 -5.449 1.00 78.19 275 LEU A O 1
ATOM 2078 N N . VAL A 1 276 ? -2.092 -1.709 -5.185 1.00 87.75 276 VAL A N 1
ATOM 2079 C CA . VAL A 1 276 ? -0.923 -2.289 -5.838 1.00 87.75 276 VAL A CA 1
ATOM 2080 C C . VAL A 1 276 ? 0.123 -2.585 -4.778 1.00 87.75 276 VAL A C 1
ATOM 2082 O O . VAL A 1 276 ? 0.593 -1.691 -4.074 1.00 87.75 276 VAL A O 1
ATOM 2085 N N . THR A 1 277 ? 0.461 -3.862 -4.655 1.00 84.50 277 THR A N 1
ATOM 2086 C CA . THR A 1 277 ? 1.359 -4.394 -3.621 1.00 84.50 277 THR A CA 1
ATOM 2087 C C . THR A 1 277 ? 2.691 -4.861 -4.177 1.00 84.50 277 THR A C 1
ATOM 2089 O O . THR A 1 277 ? 3.605 -5.163 -3.414 1.00 84.50 277 THR A O 1
ATOM 2092 N N . GLY A 1 278 ? 2.828 -4.916 -5.498 1.00 88.56 278 GLY A N 1
ATOM 2093 C CA . GLY A 1 278 ? 4.063 -5.336 -6.131 1.00 88.56 278 GLY A CA 1
ATOM 2094 C C . GLY A 1 278 ? 4.071 -5.091 -7.628 1.00 88.56 278 GLY A C 1
ATOM 2095 O O . GLY A 1 278 ? 3.039 -4.840 -8.254 1.00 88.56 278 GLY A O 1
ATOM 2096 N N . VAL A 1 279 ? 5.265 -5.185 -8.192 1.00 96.25 279 VAL A N 1
ATOM 2097 C CA . VAL A 1 279 ? 5.539 -5.031 -9.616 1.00 96.25 279 VAL A CA 1
ATOM 2098 C C . VAL A 1 279 ? 6.477 -6.151 -10.046 1.00 96.25 279 VAL A C 1
ATOM 2100 O O . VAL A 1 279 ? 7.458 -6.442 -9.363 1.00 96.25 279 VAL A O 1
ATOM 2103 N N . VAL A 1 280 ? 6.189 -6.779 -11.182 1.00 94.75 280 VAL A N 1
ATOM 2104 C CA . VAL A 1 280 ? 7.067 -7.774 -11.802 1.00 94.75 280 VAL A CA 1
ATOM 2105 C C . VAL A 1 280 ? 7.512 -7.266 -13.162 1.00 94.75 280 VAL A C 1
ATOM 2107 O O . VAL A 1 280 ? 6.677 -6.960 -14.009 1.00 94.75 280 VAL A O 1
ATOM 2110 N N . THR A 1 281 ? 8.820 -7.202 -13.386 1.00 96.56 281 THR A N 1
ATOM 2111 C CA . THR A 1 281 ? 9.427 -6.728 -14.632 1.00 96.56 281 THR A CA 1
ATOM 2112 C C . THR A 1 281 ? 10.194 -7.846 -15.326 1.00 96.56 281 THR A C 1
ATOM 2114 O O . THR A 1 281 ? 10.732 -8.751 -14.689 1.00 96.56 281 THR A O 1
ATOM 2117 N N . GLN A 1 282 ? 10.259 -7.811 -16.653 1.00 94.69 282 GLN A N 1
ATOM 2118 C CA . GLN A 1 282 ? 11.010 -8.776 -17.453 1.00 94.69 282 GLN A CA 1
ATOM 2119 C C . GLN A 1 282 ? 11.499 -8.115 -18.748 1.00 94.69 282 GLN A C 1
ATOM 2121 O O . GLN A 1 282 ? 10.742 -7.410 -19.418 1.00 94.69 282 GLN A O 1
ATOM 2126 N N . GLY A 1 283 ? 12.758 -8.351 -19.123 1.00 94.44 283 GLY A N 1
ATOM 2127 C CA . GLY A 1 283 ? 13.314 -7.901 -20.404 1.00 94.44 283 GLY A CA 1
ATOM 2128 C C . GLY A 1 283 ? 12.890 -8.785 -21.573 1.00 94.44 283 GLY A C 1
ATOM 2129 O O . GLY A 1 283 ? 11.944 -9.558 -21.434 1.00 94.44 283 GLY A O 1
ATOM 2130 N N . ARG A 1 284 ? 13.558 -8.668 -22.732 1.00 92.12 284 ARG A N 1
ATOM 2131 C CA . ARG A 1 284 ? 13.591 -9.668 -23.829 1.00 92.12 284 ARG A CA 1
ATOM 2132 C C . ARG A 1 284 ? 14.582 -9.254 -24.925 1.00 92.12 284 ARG A C 1
ATOM 2134 O O . ARG A 1 284 ? 14.811 -8.063 -25.137 1.00 92.12 284 ARG A O 1
ATOM 2141 N N . THR A 1 285 ? 15.072 -10.206 -25.722 1.00 90.38 285 THR A N 1
ATOM 2142 C CA . THR A 1 285 ? 15.856 -9.952 -26.953 1.00 90.38 285 THR A CA 1
ATOM 2143 C C . THR A 1 285 ? 17.084 -9.067 -26.708 1.00 90.38 285 THR A C 1
ATOM 2145 O O . THR A 1 285 ? 17.281 -8.076 -27.408 1.00 90.38 285 THR A O 1
ATOM 2148 N N . GLY A 1 286 ? 17.855 -9.391 -25.671 1.00 90.62 286 GLY A N 1
ATOM 2149 C CA . GLY A 1 286 ? 19.076 -8.690 -25.271 1.00 90.62 286 GLY A CA 1
ATOM 2150 C C . GLY A 1 286 ? 18.865 -7.303 -24.661 1.00 90.62 286 GLY A C 1
ATOM 2151 O O . GLY A 1 286 ? 19.831 -6.571 -24.513 1.00 90.62 286 GLY A O 1
ATOM 2152 N N . THR A 1 287 ? 17.630 -6.915 -24.332 1.00 95.00 287 THR A N 1
ATOM 2153 C CA . THR A 1 287 ? 17.320 -5.599 -23.740 1.00 95.00 287 THR A CA 1
ATOM 2154 C C . THR A 1 287 ? 16.410 -5.737 -22.530 1.00 95.00 287 THR A C 1
ATOM 2156 O O . THR A 1 287 ? 15.459 -6.524 -22.581 1.00 95.00 287 THR A O 1
ATOM 2159 N N . TRP A 1 288 ? 16.659 -4.958 -21.483 1.00 97.00 288 TRP A N 1
ATOM 2160 C CA . TRP A 1 288 ? 15.883 -4.956 -20.242 1.00 97.00 288 TRP A CA 1
ATOM 2161 C C . TRP A 1 288 ? 16.034 -3.630 -19.490 1.00 97.00 288 TRP A C 1
ATOM 2163 O O . TRP A 1 288 ? 16.908 -2.821 -19.802 1.00 97.00 288 TRP A O 1
ATOM 2173 N N . VAL A 1 289 ? 15.161 -3.414 -18.507 1.00 97.56 289 VAL A N 1
ATOM 2174 C CA . VAL A 1 289 ? 15.253 -2.311 -17.540 1.00 97.56 289 VAL A CA 1
ATOM 2175 C C . VAL A 1 289 ? 16.020 -2.805 -16.316 1.00 97.56 289 VAL A C 1
ATOM 2177 O O . VAL A 1 289 ? 15.712 -3.883 -15.811 1.00 97.56 289 VAL A O 1
ATOM 2180 N N . GLU A 1 290 ? 17.002 -2.031 -15.859 1.00 96.44 290 GLU A N 1
ATOM 2181 C CA . GLU A 1 290 ? 17.857 -2.355 -14.704 1.00 96.44 290 GLU A CA 1
ATOM 2182 C C . GLU A 1 290 ? 17.349 -1.685 -13.433 1.00 96.44 290 GLU A C 1
ATOM 2184 O O . GLU A 1 290 ? 17.342 -2.311 -12.382 1.00 96.44 290 GLU A O 1
ATOM 2189 N N . THR A 1 291 ? 16.843 -0.454 -13.532 1.00 97.88 291 THR A N 1
ATOM 2190 C CA . THR A 1 291 ? 16.154 0.219 -12.427 1.00 97.88 291 THR A CA 1
ATOM 2191 C C . THR A 1 291 ? 14.962 1.026 -12.927 1.00 97.88 291 THR A C 1
ATOM 2193 O O . THR A 1 291 ? 14.933 1.475 -14.077 1.00 97.88 291 THR A O 1
ATOM 2196 N N . TYR A 1 292 ? 13.957 1.233 -12.078 1.00 98.38 292 TYR A N 1
ATOM 2197 C CA . TYR A 1 292 ? 12.798 2.074 -12.393 1.00 98.38 292 TYR A CA 1
ATOM 2198 C C . TYR A 1 292 ? 12.275 2.815 -11.164 1.00 98.38 292 TYR A C 1
ATOM 2200 O O . TYR A 1 292 ? 12.572 2.474 -10.021 1.00 98.38 292 TYR A O 1
ATOM 2208 N N . LYS A 1 293 ? 11.453 3.832 -11.416 1.00 98.19 293 LYS A N 1
ATOM 2209 C CA . LYS A 1 293 ? 10.640 4.520 -10.412 1.00 98.19 293 LYS A CA 1
ATOM 2210 C C . LYS A 1 293 ? 9.160 4.253 -10.670 1.00 98.19 293 LYS A C 1
ATOM 2212 O O . LYS A 1 293 ? 8.770 3.913 -11.790 1.00 98.19 293 LYS A O 1
ATOM 2217 N N . ILE A 1 294 ? 8.335 4.431 -9.642 1.00 97.94 294 ILE A N 1
ATOM 2218 C CA . ILE A 1 294 ? 6.876 4.321 -9.748 1.00 97.94 294 ILE A CA 1
ATOM 2219 C C . ILE A 1 294 ? 6.256 5.695 -9.509 1.00 97.94 294 ILE A C 1
ATOM 2221 O O . ILE A 1 294 ? 6.561 6.345 -8.510 1.00 97.94 294 ILE A O 1
ATOM 2225 N N . GLY A 1 295 ? 5.373 6.113 -10.411 1.00 95.44 295 GLY A N 1
ATOM 2226 C CA . GLY A 1 295 ? 4.453 7.227 -10.204 1.00 95.44 295 GLY A CA 1
ATOM 2227 C C . GLY A 1 295 ? 3.017 6.715 -10.146 1.00 95.44 295 GLY A C 1
ATOM 2228 O O . GLY A 1 295 ? 2.685 5.744 -10.823 1.00 95.44 295 GLY A O 1
ATOM 2229 N N . TYR A 1 296 ? 2.144 7.363 -9.383 1.00 94.44 296 TYR A N 1
ATOM 2230 C CA . TYR A 1 296 ? 0.725 7.003 -9.324 1.00 94.44 296 TYR A CA 1
ATOM 2231 C C . TYR A 1 296 ? -0.194 8.228 -9.253 1.00 94.44 296 TYR A C 1
ATOM 2233 O O . TYR A 1 296 ? 0.215 9.298 -8.803 1.00 94.44 296 TYR A O 1
ATOM 2241 N N . SER A 1 297 ? -1.436 8.076 -9.720 1.00 89.75 297 SER A N 1
ATOM 2242 C CA . SER A 1 297 ? -2.474 9.115 -9.659 1.00 89.75 297 SER A CA 1
ATOM 2243 C C . SER A 1 297 ? -3.882 8.509 -9.660 1.00 89.75 297 SER A C 1
ATOM 2245 O O . SER A 1 297 ? -4.096 7.388 -10.128 1.00 89.75 297 SER A O 1
ATOM 2247 N N . ASP A 1 298 ? -4.859 9.265 -9.163 1.00 84.31 298 ASP A N 1
ATOM 2248 C CA . ASP A 1 298 ? -6.291 8.967 -9.304 1.00 84.31 298 ASP A CA 1
ATOM 2249 C C . ASP A 1 298 ? -6.930 9.701 -10.496 1.00 84.31 298 ASP A C 1
ATOM 2251 O O . ASP A 1 298 ? -8.052 9.384 -10.897 1.00 84.31 298 ASP A O 1
ATOM 2255 N N . VAL A 1 299 ? -6.206 10.649 -11.098 1.00 81.56 299 VAL A N 1
ATOM 2256 C CA . VAL A 1 299 ? -6.667 11.494 -12.203 1.00 81.56 299 VAL A CA 1
ATOM 2257 C C . VAL A 1 299 ? -5.882 11.158 -13.469 1.00 81.56 299 VAL A C 1
ATOM 2259 O O . VAL A 1 299 ? -4.678 10.908 -13.439 1.00 81.56 299 VAL A O 1
ATOM 2262 N N . LYS A 1 300 ? -6.587 11.116 -14.600 1.00 77.25 300 LYS A N 1
ATOM 2263 C CA . LYS A 1 300 ? -5.994 10.799 -15.897 1.00 77.25 300 LYS A CA 1
ATOM 2264 C C . LYS A 1 300 ? -5.239 12.005 -16.454 1.00 77.25 300 LYS A C 1
ATOM 2266 O O . LYS A 1 300 ? -5.842 13.058 -16.614 1.00 77.25 300 LYS A O 1
ATOM 2271 N N . ASP A 1 301 ? -3.983 11.794 -16.847 1.00 66.62 301 ASP A N 1
ATOM 2272 C CA . ASP A 1 301 ? -3.231 12.643 -17.787 1.00 66.62 301 ASP A CA 1
ATOM 2273 C C . ASP A 1 301 ? -3.151 14.155 -17.451 1.00 66.62 301 ASP A C 1
ATOM 2275 O O . ASP A 1 301 ? -2.958 14.975 -18.343 1.00 66.62 301 ASP A O 1
ATOM 2279 N N . ASP A 1 302 ? -3.237 14.543 -16.175 1.00 63.56 302 ASP A N 1
ATOM 2280 C CA . ASP A 1 302 ? -3.158 15.946 -15.717 1.00 63.56 302 ASP A CA 1
ATOM 2281 C C . ASP A 1 302 ? -1.736 16.400 -15.319 1.00 63.56 302 ASP A C 1
ATOM 2283 O O . ASP A 1 302 ? -1.518 17.553 -14.952 1.00 63.56 302 ASP A O 1
ATOM 2287 N N . GLY A 1 303 ? -0.756 15.493 -15.377 1.00 64.31 303 GLY A N 1
ATOM 2288 C CA . GLY A 1 303 ? 0.622 15.752 -14.955 1.00 64.31 303 GLY A CA 1
ATOM 2289 C C . GLY A 1 303 ? 0.858 15.687 -13.439 1.00 64.31 303 GLY A C 1
ATOM 2290 O O . GLY A 1 303 ? 1.994 15.882 -13.017 1.00 64.31 303 GLY A O 1
ATOM 2291 N N . SER A 1 304 ? -0.147 15.354 -12.619 1.00 72.75 304 SER A N 1
ATOM 2292 C CA . SER A 1 304 ? -0.070 15.348 -11.146 1.00 72.75 304 SER A CA 1
ATOM 2293 C C . SER A 1 304 ? 0.360 14.000 -10.541 1.00 72.75 304 SER A C 1
ATOM 2295 O O . SER A 1 304 ? -0.076 13.604 -9.460 1.00 72.75 304 SER A O 1
ATOM 2297 N N . PHE A 1 305 ? 1.231 13.255 -11.227 1.00 88.25 305 PHE A N 1
ATOM 2298 C CA . PHE A 1 305 ? 1.696 11.966 -10.709 1.00 88.25 305 PHE A CA 1
ATOM 2299 C C . PHE A 1 305 ? 2.549 12.151 -9.458 1.00 88.25 305 PHE A C 1
ATOM 2301 O O . PHE A 1 305 ? 3.552 12.866 -9.460 1.00 88.25 305 PHE A O 1
ATOM 2308 N N . VAL A 1 306 ? 2.171 11.443 -8.399 1.00 91.12 306 VAL A N 1
ATOM 2309 C CA . VAL A 1 306 ? 2.932 11.404 -7.156 1.00 91.12 306 VAL A CA 1
ATOM 2310 C C . VAL A 1 306 ? 3.948 10.281 -7.272 1.00 91.12 306 VAL A C 1
ATOM 2312 O O . VAL A 1 306 ? 3.607 9.142 -7.597 1.00 91.12 306 VAL A O 1
ATOM 2315 N N . MET A 1 307 ? 5.214 10.616 -7.045 1.00 94.12 307 MET A N 1
ATOM 2316 C CA . MET A 1 307 ? 6.294 9.638 -7.056 1.00 94.12 307 MET A CA 1
ATOM 2317 C C . MET A 1 307 ? 6.257 8.817 -5.774 1.00 94.12 307 MET A C 1
ATOM 2319 O O . MET A 1 307 ? 6.078 9.359 -4.685 1.00 94.12 307 MET A O 1
ATOM 2323 N N . TYR A 1 308 ? 6.456 7.509 -5.903 1.00 92.12 308 TYR A N 1
ATOM 2324 C CA . TYR A 1 308 ? 6.632 6.630 -4.759 1.00 92.12 308 TYR A CA 1
ATOM 2325 C C . TYR A 1 308 ? 7.962 6.945 -4.061 1.00 92.12 308 TYR A C 1
ATOM 2327 O O . TYR A 1 308 ? 8.989 7.091 -4.728 1.00 92.12 308 TYR A O 1
ATOM 2335 N N . LYS A 1 309 ? 7.948 7.082 -2.731 1.00 85.44 309 LYS A N 1
ATOM 2336 C CA . LYS A 1 309 ? 9.062 7.650 -1.955 1.00 85.44 309 LYS A CA 1
ATOM 2337 C C . LYS A 1 309 ? 9.651 6.677 -0.943 1.00 85.44 309 LYS A C 1
ATOM 2339 O O . LYS A 1 309 ? 8.965 5.810 -0.409 1.00 85.44 309 LYS A O 1
ATOM 2344 N N . ASN A 1 310 ? 10.939 6.851 -0.673 1.00 76.69 310 ASN A N 1
ATOM 2345 C CA . ASN A 1 310 ? 11.607 6.306 0.500 1.00 76.69 310 ASN A CA 1
ATOM 2346 C C . ASN A 1 310 ? 11.116 7.020 1.779 1.00 76.69 310 ASN A C 1
ATOM 2348 O O . ASN A 1 310 ? 10.576 8.127 1.695 1.00 76.69 310 ASN A O 1
ATOM 2352 N N . PRO A 1 311 ? 11.354 6.443 2.973 1.00 76.81 311 PRO A N 1
ATOM 2353 C CA . PRO A 1 311 ? 11.027 7.093 4.246 1.00 76.81 311 PRO A CA 1
ATOM 2354 C C . PRO A 1 311 ? 11.669 8.477 4.440 1.00 76.81 311 PRO A C 1
ATOM 2356 O O . PRO A 1 311 ? 11.140 9.296 5.182 1.00 76.81 311 PRO A O 1
ATOM 2359 N N . ASP A 1 312 ? 12.790 8.745 3.767 1.00 81.62 312 ASP A N 1
ATOM 2360 C CA . ASP A 1 312 ? 13.500 10.030 3.788 1.00 81.62 312 ASP A CA 1
ATOM 2361 C C . ASP A 1 312 ? 12.912 11.088 2.826 1.00 81.62 312 ASP A C 1
ATOM 2363 O O . ASP A 1 312 ? 13.417 12.207 2.751 1.00 81.62 312 ASP A O 1
ATOM 2367 N N . GLY A 1 313 ? 11.851 10.752 2.081 1.00 82.06 313 GLY A N 1
ATOM 2368 C CA . GLY A 1 313 ? 11.179 11.638 1.125 1.00 82.06 313 GLY A CA 1
ATOM 2369 C C . GLY A 1 313 ? 11.787 11.669 -0.285 1.00 82.06 313 GLY A C 1
ATOM 2370 O O . GLY A 1 313 ? 11.190 12.262 -1.195 1.00 82.06 313 GLY A O 1
ATOM 2371 N N . SER A 1 314 ? 12.928 11.010 -0.506 1.00 89.25 314 SER A N 1
ATOM 2372 C CA . SER A 1 314 ? 13.509 10.837 -1.842 1.00 89.25 314 SER A CA 1
ATOM 2373 C C . SER A 1 314 ? 12.665 9.885 -2.695 1.00 89.25 314 SER A C 1
ATOM 2375 O O . SER A 1 314 ? 11.983 9.003 -2.171 1.00 89.25 314 SER A O 1
ATOM 2377 N N . ASP A 1 315 ? 12.681 10.046 -4.019 1.00 94.88 315 ASP A N 1
ATOM 2378 C CA . ASP A 1 315 ? 11.977 9.112 -4.904 1.00 94.88 315 ASP A CA 1
ATOM 2379 C C . ASP A 1 315 ? 12.606 7.718 -4.817 1.00 94.88 315 ASP A C 1
ATOM 2381 O O . ASP A 1 315 ? 13.818 7.554 -4.980 1.00 94.88 315 ASP A O 1
ATOM 2385 N N . LYS A 1 316 ? 11.773 6.698 -4.617 1.00 93.50 316 LYS A N 1
ATOM 2386 C CA . LYS A 1 316 ? 12.215 5.310 -4.552 1.00 93.50 316 LYS A CA 1
ATOM 2387 C C . LYS A 1 316 ? 12.655 4.835 -5.932 1.00 93.50 316 LYS A C 1
ATOM 2389 O O . LYS A 1 316 ? 11.862 4.807 -6.874 1.00 93.50 316 LYS A O 1
ATOM 2394 N N . VAL A 1 317 ? 13.905 4.393 -6.013 1.00 96.44 317 VAL A N 1
ATOM 2395 C CA . VAL A 1 317 ? 14.433 3.620 -7.140 1.00 96.44 317 VAL A CA 1
ATOM 2396 C C . VAL A 1 317 ? 14.337 2.135 -6.788 1.00 96.44 317 VAL A C 1
ATOM 2398 O O . VAL A 1 317 ? 14.732 1.725 -5.694 1.00 96.44 317 VAL A O 1
ATOM 2401 N N . PHE A 1 318 ? 13.751 1.352 -7.690 1.00 95.31 318 PHE A N 1
ATOM 2402 C CA . PHE A 1 318 ? 13.609 -0.096 -7.586 1.00 95.31 318 PHE A CA 1
ATOM 2403 C C . PHE A 1 318 ? 14.619 -0.782 -8.501 1.00 95.31 318 PHE A C 1
ATOM 2405 O O . PHE A 1 318 ? 14.720 -0.424 -9.675 1.00 95.31 318 PHE A O 1
ATOM 2412 N N . GLU A 1 319 ? 15.306 -1.792 -7.974 1.00 92.44 319 GLU A N 1
ATOM 2413 C CA . GLU A 1 319 ? 16.175 -2.679 -8.750 1.00 92.44 319 GLU A CA 1
ATOM 2414 C C . GLU A 1 319 ? 15.319 -3.652 -9.568 1.00 92.44 319 GLU A C 1
ATOM 2416 O O . GLU A 1 319 ? 14.378 -4.258 -9.055 1.00 92.44 319 GLU A O 1
ATOM 2421 N N . ALA A 1 320 ? 15.617 -3.798 -10.852 1.00 93.81 320 ALA A N 1
ATOM 2422 C CA . ALA A 1 320 ? 14.850 -4.596 -11.798 1.00 93.81 320 ALA A CA 1
ATOM 2423 C C . ALA A 1 320 ? 15.683 -5.761 -12.343 1.00 93.81 320 ALA A C 1
ATOM 2425 O O . ALA A 1 320 ? 16.194 -6.582 -11.587 1.00 93.81 320 ALA A O 1
ATOM 2426 N N . ASN A 1 321 ? 15.744 -5.917 -13.660 1.00 91.25 321 ASN A N 1
ATOM 2427 C CA . ASN A 1 321 ? 16.295 -7.109 -14.280 1.00 91.25 321 ASN A CA 1
ATOM 2428 C C . ASN A 1 321 ? 17.811 -6.988 -14.474 1.00 91.25 321 ASN A C 1
ATOM 2430 O O . ASN A 1 321 ? 18.329 -5.920 -14.782 1.00 91.25 321 ASN A O 1
ATOM 2434 N N . LEU A 1 322 ? 18.502 -8.125 -14.374 1.00 90.00 322 LEU A N 1
ATOM 2435 C CA . LEU A 1 322 ? 19.924 -8.258 -14.718 1.00 90.00 322 LEU A CA 1
ATOM 2436 C C . LEU A 1 322 ? 20.138 -8.903 -16.098 1.00 90.00 322 LEU A C 1
ATOM 2438 O O . LEU A 1 322 ? 21.263 -8.985 -16.582 1.00 90.00 322 LEU A O 1
ATOM 2442 N N . ASN A 1 323 ? 19.066 -9.404 -16.715 1.00 88.06 323 ASN A N 1
ATOM 2443 C CA . ASN A 1 323 ? 19.078 -10.050 -18.021 1.00 88.06 323 ASN A CA 1
ATOM 2444 C C . ASN A 1 323 ? 17.713 -9.903 -18.720 1.00 88.06 323 ASN A C 1
ATOM 2446 O O . ASN A 1 323 ? 16.770 -9.305 -18.197 1.00 88.06 323 ASN A O 1
ATOM 2450 N N . ASP A 1 324 ? 17.600 -10.443 -19.931 1.00 86.38 324 ASP A N 1
ATOM 2451 C CA . ASP A 1 324 ? 16.415 -10.302 -20.772 1.00 86.38 324 ASP A CA 1
ATOM 2452 C C . ASP A 1 324 ? 15.385 -11.444 -20.619 1.00 86.38 324 ASP A C 1
ATOM 2454 O O . ASP A 1 324 ? 14.315 -11.399 -21.235 1.00 86.38 324 ASP A O 1
ATOM 2458 N N . GLY A 1 325 ? 15.690 -12.467 -19.820 1.00 76.50 325 GLY A N 1
ATOM 2459 C CA . GLY A 1 325 ? 14.902 -13.692 -19.695 1.00 76.50 325 GLY A CA 1
ATOM 2460 C C . GLY A 1 325 ? 14.120 -13.784 -18.390 1.00 76.50 325 GLY A C 1
ATOM 2461 O O . GLY A 1 325 ? 12.919 -14.061 -18.416 1.00 76.50 325 GLY A O 1
ATOM 2462 N N . ASP A 1 326 ? 14.776 -13.515 -17.269 1.00 82.56 326 ASP A N 1
ATOM 2463 C CA . ASP A 1 326 ? 14.236 -13.731 -15.932 1.00 82.56 326 ASP A CA 1
ATOM 2464 C C . ASP A 1 326 ? 13.291 -12.606 -15.522 1.00 82.56 326 ASP A C 1
ATOM 2466 O O . ASP A 1 326 ? 13.505 -11.432 -15.832 1.00 82.56 326 ASP A O 1
ATOM 2470 N N . SER A 1 327 ? 12.218 -12.964 -14.820 1.00 88.62 327 SER A N 1
ATOM 2471 C CA . SER A 1 327 ? 11.317 -11.996 -14.201 1.00 88.62 327 SER A CA 1
ATOM 2472 C C . SER A 1 327 ? 11.863 -11.551 -12.846 1.00 88.62 327 SER A C 1
ATOM 2474 O O . SER A 1 327 ? 12.190 -12.400 -12.020 1.00 88.62 327 SER A O 1
ATOM 2476 N N . MET A 1 328 ? 11.875 -10.246 -12.587 1.00 88.38 328 MET A N 1
ATOM 2477 C CA . MET A 1 328 ? 12.228 -9.666 -11.294 1.00 88.38 328 MET A CA 1
ATOM 2478 C C . MET A 1 328 ? 10.972 -9.133 -10.618 1.00 88.38 328 MET A C 1
ATOM 2480 O O . MET A 1 328 ? 10.229 -8.360 -11.219 1.00 88.38 328 MET A O 1
ATOM 2484 N N . ARG A 1 329 ? 10.741 -9.518 -9.363 1.00 89.06 329 ARG A N 1
ATOM 2485 C CA . ARG A 1 329 ? 9.633 -9.016 -8.546 1.00 89.06 329 ARG A CA 1
ATOM 2486 C C . ARG A 1 329 ? 10.154 -8.013 -7.526 1.00 89.06 329 ARG A C 1
ATOM 2488 O O . ARG A 1 329 ? 11.128 -8.287 -6.838 1.00 89.06 329 ARG A O 1
ATOM 2495 N N . ASN A 1 330 ? 9.441 -6.903 -7.385 1.00 83.75 330 ASN A N 1
ATOM 2496 C CA . ASN A 1 330 ? 9.595 -5.967 -6.282 1.00 83.75 330 ASN A CA 1
ATOM 2497 C C . ASN A 1 330 ? 8.275 -5.832 -5.534 1.00 83.75 330 ASN A C 1
ATOM 2499 O O . ASN A 1 330 ? 7.227 -5.627 -6.150 1.00 83.75 330 ASN A O 1
ATOM 2503 N N . ASP A 1 331 ? 8.340 -5.900 -4.210 1.00 82.50 331 ASP A N 1
ATOM 2504 C CA . ASP A 1 331 ? 7.204 -5.579 -3.357 1.00 82.50 331 ASP A CA 1
ATOM 2505 C C . ASP A 1 331 ? 7.138 -4.064 -3.119 1.00 82.50 331 ASP A C 1
ATOM 2507 O O . ASP A 1 331 ? 8.154 -3.385 -2.949 1.00 82.50 331 ASP A O 1
ATOM 2511 N N . VAL A 1 332 ? 5.921 -3.529 -3.110 1.00 81.88 332 VAL A N 1
ATOM 2512 C CA . VAL A 1 332 ? 5.633 -2.112 -2.883 1.00 81.88 332 VAL A CA 1
ATOM 2513 C C . VAL A 1 332 ? 5.060 -1.978 -1.475 1.00 81.88 332 VAL A C 1
ATOM 2515 O O . VAL A 1 332 ? 3.915 -2.350 -1.218 1.00 81.88 332 VAL A O 1
ATOM 2518 N N . SER A 1 333 ? 5.892 -1.500 -0.548 1.00 78.12 333 SER A N 1
ATOM 2519 C CA . SER A 1 333 ? 5.557 -1.351 0.872 1.00 78.12 333 SER A CA 1
ATOM 2520 C C . SER A 1 333 ? 5.994 0.021 1.401 1.00 78.12 333 SER A C 1
ATOM 2522 O O . SER A 1 333 ? 7.206 0.274 1.445 1.00 78.12 333 SER A O 1
ATOM 2524 N N . PRO A 1 334 ? 5.058 0.900 1.811 1.00 75.62 334 PRO A N 1
ATOM 2525 C CA . PRO A 1 334 ? 3.604 0.687 1.868 1.00 75.62 334 PRO A CA 1
ATOM 2526 C C . PRO A 1 334 ? 2.934 0.522 0.484 1.00 75.62 334 PRO A C 1
ATOM 2528 O O . PRO A 1 334 ? 3.430 1.059 -0.503 1.00 75.62 334 PRO A O 1
ATOM 2531 N N . PRO A 1 335 ? 1.805 -0.206 0.388 1.00 79.56 335 PRO A N 1
ATOM 2532 C CA . PRO A 1 335 ? 1.125 -0.433 -0.884 1.00 79.56 335 PRO A CA 1
ATOM 2533 C C . PRO A 1 335 ? 0.492 0.851 -1.438 1.00 79.56 335 PRO A C 1
ATOM 2535 O O . PRO A 1 335 ? 0.063 1.726 -0.686 1.00 79.56 335 PRO A O 1
ATOM 2538 N N . ILE A 1 336 ? 0.392 0.945 -2.763 1.00 83.75 336 ILE A N 1
ATOM 2539 C CA . ILE A 1 336 ? -0.164 2.113 -3.459 1.00 83.75 336 ILE A CA 1
ATOM 2540 C C . ILE A 1 336 ? -1.657 1.892 -3.698 1.00 83.75 336 ILE A C 1
ATOM 2542 O O . ILE A 1 336 ? -2.031 0.910 -4.328 1.00 83.75 336 ILE A O 1
ATOM 2546 N N . LEU A 1 337 ? -2.516 2.812 -3.258 1.00 81.19 337 LEU A N 1
ATOM 2547 C CA . LEU A 1 337 ? -3.934 2.830 -3.632 1.00 81.19 337 LEU A CA 1
ATOM 2548 C C . LEU A 1 337 ? -4.157 3.916 -4.685 1.00 81.19 337 LEU A C 1
ATOM 2550 O O . LEU A 1 337 ? -4.168 5.096 -4.343 1.00 81.19 337 LEU A O 1
ATOM 2554 N N . ALA A 1 338 ? -4.314 3.518 -5.947 1.00 84.38 338 ALA A N 1
ATOM 2555 C CA . ALA A 1 338 ? -4.508 4.453 -7.054 1.00 84.38 338 ALA A CA 1
ATOM 2556 C C . ALA A 1 338 ? -5.226 3.793 -8.239 1.00 84.38 338 ALA A C 1
ATOM 2558 O O . ALA A 1 338 ? -5.315 2.565 -8.324 1.00 84.38 338 ALA A O 1
ATOM 2559 N N . ARG A 1 339 ? -5.734 4.600 -9.175 1.00 89.12 339 ARG A N 1
ATOM 2560 C CA . ARG A 1 339 ? -6.266 4.103 -10.457 1.00 89.12 339 ARG A CA 1
ATOM 2561 C C . ARG A 1 339 ? -5.194 3.994 -11.546 1.00 89.12 339 ARG A C 1
ATOM 2563 O O . ARG A 1 339 ? -5.206 3.031 -12.309 1.00 89.12 339 ARG A O 1
ATOM 2570 N N . TYR A 1 340 ? -4.297 4.970 -11.634 1.00 94.00 340 TYR A N 1
ATOM 2571 C CA . TYR A 1 340 ? -3.267 5.042 -12.667 1.00 94.00 340 TYR A CA 1
ATOM 2572 C C . TYR A 1 340 ? -1.899 4.763 -12.061 1.00 94.00 340 TYR A C 1
ATOM 2574 O O . TYR A 1 340 ? -1.492 5.424 -11.107 1.00 94.00 340 TYR A O 1
ATOM 2582 N N . ILE A 1 341 ? -1.174 3.815 -12.650 1.00 97.12 341 ILE A N 1
ATOM 2583 C CA . ILE A 1 341 ? 0.190 3.460 -12.250 1.00 97.12 341 ILE A CA 1
ATOM 2584 C C . ILE A 1 341 ? 1.121 3.695 -13.430 1.00 97.12 341 ILE A C 1
ATOM 2586 O O . ILE A 1 341 ? 0.863 3.191 -14.521 1.00 97.12 341 ILE A O 1
ATOM 2590 N N . ARG A 1 342 ? 2.208 4.434 -13.206 1.00 96.44 342 ARG A N 1
ATOM 2591 C CA . ARG A 1 342 ? 3.311 4.628 -14.147 1.00 96.44 342 ARG A CA 1
ATOM 2592 C C . ARG A 1 342 ? 4.559 3.920 -13.651 1.00 96.44 342 ARG A C 1
ATOM 2594 O O . ARG A 1 342 ? 5.003 4.151 -12.531 1.00 96.44 342 ARG A O 1
ATOM 2601 N N . VAL A 1 343 ? 5.153 3.118 -14.524 1.00 98.25 343 VAL A N 1
ATOM 2602 C CA . VAL A 1 343 ? 6.506 2.583 -14.369 1.00 98.25 343 VAL A CA 1
ATOM 2603 C C . VAL A 1 343 ? 7.429 3.409 -15.256 1.00 98.25 343 VAL A C 1
ATOM 2605 O O . VAL A 1 343 ? 7.215 3.493 -16.466 1.00 98.25 343 VAL A O 1
ATOM 2608 N N . LEU A 1 344 ? 8.432 4.038 -14.647 1.00 97.38 344 LEU A N 1
ATOM 2609 C CA . LEU A 1 344 ? 9.368 4.945 -15.307 1.00 97.38 344 LEU A CA 1
ATOM 2610 C C . LEU A 1 344 ? 10.767 4.317 -15.291 1.00 97.38 344 LEU A C 1
ATOM 2612 O O . LEU A 1 344 ? 11.405 4.328 -14.233 1.00 97.38 344 LEU A O 1
ATOM 2616 N N . PRO A 1 345 ? 11.251 3.735 -16.406 1.00 97.88 345 PRO A N 1
ATOM 2617 C CA . PRO A 1 345 ? 12.627 3.260 -16.505 1.00 97.88 345 PRO A CA 1
ATOM 2618 C C . PRO A 1 345 ? 13.625 4.355 -16.117 1.00 97.88 345 PRO A C 1
ATOM 2620 O O . PRO A 1 345 ? 13.524 5.489 -16.582 1.00 97.88 345 PRO A O 1
ATOM 2623 N N . HIS A 1 346 ? 14.582 4.011 -15.258 1.00 96.25 346 HIS A N 1
ATOM 2624 C CA . HIS A 1 346 ? 15.598 4.934 -14.758 1.00 96.25 346 HIS A CA 1
ATOM 2625 C C . HIS A 1 346 ? 16.991 4.585 -15.290 1.00 96.25 346 HIS A C 1
ATOM 2627 O O . HIS A 1 346 ? 17.681 5.464 -15.800 1.00 96.25 346 HIS A O 1
ATOM 2633 N N . THR A 1 347 ? 17.363 3.302 -15.259 1.00 96.88 347 THR A N 1
ATOM 2634 C CA . THR A 1 347 ? 18.539 2.756 -15.955 1.00 96.88 347 THR A CA 1
ATOM 2635 C C . THR A 1 347 ? 18.167 1.472 -16.696 1.00 96.88 347 THR A C 1
ATOM 2637 O O . THR A 1 347 ? 17.162 0.820 -16.393 1.00 96.88 347 THR A O 1
ATOM 2640 N N . TRP A 1 348 ? 18.939 1.115 -17.719 1.00 97.00 348 TRP A N 1
ATOM 2641 C CA . TRP A 1 348 ? 18.642 -0.002 -18.612 1.00 97.00 348 TRP A CA 1
ATOM 2642 C C . TRP A 1 348 ? 19.909 -0.550 -19.257 1.00 97.00 348 TRP A C 1
ATOM 2644 O O . TRP A 1 348 ? 20.936 0.124 -19.318 1.00 97.00 348 TRP A O 1
ATOM 2654 N N . SER A 1 349 ? 19.784 -1.757 -19.809 1.00 96.19 349 SER A N 1
ATOM 2655 C CA . SER A 1 349 ? 20.879 -2.441 -20.493 1.00 96.19 349 SER A CA 1
ATOM 2656 C C . SER A 1 349 ? 21.502 -1.579 -21.603 1.00 96.19 349 SER A C 1
ATOM 2658 O O . SER A 1 349 ? 20.771 -0.839 -22.268 1.00 96.19 349 SER A O 1
ATOM 2660 N N . PRO A 1 350 ? 22.796 -1.735 -21.937 1.00 94.19 350 PRO A N 1
ATOM 2661 C CA . PRO A 1 350 ? 23.447 -0.943 -22.989 1.00 94.19 350 PRO A CA 1
ATOM 2662 C C . PRO A 1 350 ? 22.762 -0.998 -24.366 1.00 94.19 350 PRO A C 1
ATOM 2664 O O . PRO A 1 350 ? 22.926 -0.096 -25.183 1.00 94.19 350 PRO A O 1
ATOM 2667 N N . LEU A 1 351 ? 21.985 -2.052 -24.636 1.00 93.25 351 LEU A N 1
ATOM 2668 C CA . LEU A 1 351 ? 21.252 -2.242 -25.891 1.00 93.25 351 LEU A CA 1
ATOM 2669 C C . LEU A 1 351 ? 19.869 -1.559 -25.910 1.00 93.25 351 LEU A C 1
ATOM 2671 O O . LEU A 1 351 ? 19.185 -1.578 -26.937 1.00 93.25 351 LEU A O 1
ATOM 2675 N N . GLY A 1 352 ? 19.455 -0.947 -24.799 1.00 93.81 352 GLY A N 1
ATOM 2676 C CA . GLY A 1 352 ? 18.241 -0.146 -24.674 1.00 93.81 352 GLY A CA 1
ATOM 2677 C C . GLY A 1 352 ? 17.174 -0.750 -23.762 1.00 93.81 352 GLY A C 1
ATOM 2678 O O . GLY A 1 352 ? 17.375 -1.756 -23.081 1.00 93.81 352 GLY A O 1
ATOM 2679 N N . ILE A 1 353 ? 16.003 -0.118 -23.775 1.00 95.44 353 ILE A N 1
ATOM 2680 C CA . ILE A 1 353 ? 14.856 -0.494 -22.948 1.00 95.44 353 ILE A CA 1
ATOM 2681 C C . ILE A 1 353 ? 14.042 -1.576 -23.653 1.00 95.44 353 ILE A C 1
ATOM 2683 O O . ILE A 1 353 ? 13.721 -1.475 -24.841 1.00 95.44 353 ILE A O 1
ATOM 2687 N N . LYS A 1 354 ? 13.644 -2.595 -22.893 1.00 94.94 354 LYS A N 1
ATOM 2688 C CA . LYS A 1 354 ? 12.447 -3.381 -23.182 1.00 94.94 354 LYS A CA 1
ATOM 2689 C C . LYS A 1 354 ? 11.808 -3.822 -21.881 1.00 94.94 354 LYS A C 1
ATOM 2691 O O . LYS A 1 354 ? 12.498 -4.362 -21.021 1.00 94.94 354 LYS A O 1
ATOM 2696 N N . LEU A 1 355 ? 10.499 -3.627 -21.775 1.00 96.75 355 LEU A N 1
ATOM 2697 C CA . LEU A 1 355 ? 9.757 -3.937 -20.563 1.00 96.75 355 LEU A CA 1
ATOM 2698 C C . LEU A 1 355 ? 8.556 -4.830 -20.864 1.00 96.75 355 LEU A C 1
ATOM 2700 O O . LEU A 1 355 ? 7.713 -4.525 -21.707 1.00 96.75 355 LEU A O 1
ATOM 2704 N N . ARG A 1 356 ? 8.485 -5.936 -20.137 1.00 97.06 356 ARG A N 1
ATOM 2705 C CA . ARG A 1 356 ? 7.279 -6.712 -19.876 1.00 97.06 356 ARG A CA 1
ATOM 2706 C C . ARG A 1 356 ? 6.962 -6.572 -18.389 1.00 97.06 356 ARG A C 1
ATOM 2708 O O . ARG A 1 356 ? 7.880 -6.563 -17.574 1.00 97.06 356 ARG A O 1
ATOM 2715 N N . LEU A 1 357 ? 5.688 -6.437 -18.062 1.00 97.75 357 LEU A N 1
ATOM 2716 C CA . LEU A 1 357 ? 5.189 -5.981 -16.777 1.00 97.75 357 LEU A CA 1
ATOM 2717 C C . LEU A 1 357 ? 4.035 -6.877 -16.311 1.00 97.75 357 LEU A C 1
ATOM 2719 O O . LEU A 1 357 ? 3.208 -7.319 -17.113 1.00 97.75 357 LEU A O 1
ATOM 2723 N N . GLU A 1 358 ? 3.972 -7.107 -15.006 1.00 96.88 358 GLU A N 1
ATOM 2724 C CA . GLU A 1 358 ? 2.764 -7.491 -14.280 1.00 96.88 358 GLU A CA 1
ATOM 2725 C C . GLU A 1 358 ? 2.655 -6.619 -13.027 1.00 96.88 358 GLU A C 1
ATOM 2727 O O . GLU A 1 358 ? 3.661 -6.337 -12.374 1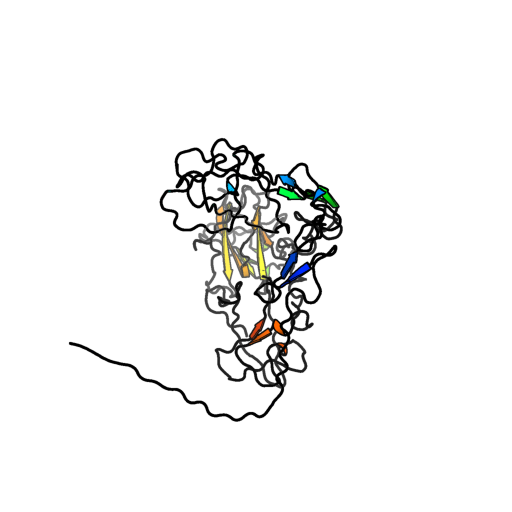.00 96.88 358 GLU A O 1
ATOM 2732 N N . LEU A 1 359 ? 1.440 -6.188 -12.694 1.00 96.38 359 LEU A N 1
ATOM 2733 C CA . LEU A 1 359 ? 1.168 -5.503 -11.434 1.00 96.38 359 LEU A CA 1
ATOM 2734 C C . LEU A 1 359 ? 0.524 -6.502 -10.482 1.00 96.38 359 LEU A C 1
ATOM 2736 O O . LEU A 1 359 ? -0.322 -7.297 -10.887 1.00 96.38 359 LEU A O 1
ATOM 2740 N N . LEU A 1 360 ? 0.929 -6.470 -9.219 1.00 91.44 360 LEU A N 1
ATOM 2741 C CA . LEU A 1 360 ? 0.419 -7.371 -8.198 1.00 91.44 360 LEU A CA 1
ATOM 2742 C C . LEU A 1 360 ? -0.521 -6.626 -7.259 1.00 91.44 360 LEU A C 1
ATOM 2744 O O . LEU A 1 360 ? -0.308 -5.460 -6.925 1.00 91.44 360 LEU A O 1
ATOM 2748 N N . THR A 1 361 ? -1.546 -7.332 -6.811 1.00 84.06 361 THR A N 1
ATOM 2749 C CA . THR A 1 361 ? -2.481 -6.889 -5.785 1.00 84.06 361 THR A CA 1
ATOM 2750 C C . THR A 1 361 ? -2.610 -7.956 -4.703 1.00 84.06 361 THR A C 1
ATOM 2752 O O . THR A 1 361 ? -2.044 -9.050 -4.801 1.00 84.06 361 THR A O 1
ATOM 2755 N N . CYS A 1 362 ? -3.387 -7.650 -3.672 1.00 73.06 362 CYS A N 1
ATOM 2756 C CA . CYS A 1 362 ? -3.950 -8.684 -2.823 1.00 73.06 362 CYS A CA 1
ATOM 2757 C C . CYS A 1 362 ? -5.292 -9.117 -3.410 1.00 73.06 362 CYS A C 1
ATOM 2759 O O . CYS A 1 362 ? -6.107 -8.271 -3.783 1.00 73.06 362 CYS A O 1
ATOM 2761 N N . ASP A 1 363 ? -5.538 -10.426 -3.474 1.00 61.22 363 ASP A N 1
ATOM 2762 C CA . ASP A 1 363 ? -6.898 -10.912 -3.691 1.00 61.22 363 ASP A CA 1
ATOM 2763 C C . ASP A 1 363 ? -7.751 -10.484 -2.493 1.00 61.22 363 ASP A C 1
ATOM 2765 O O . ASP A 1 363 ? -7.711 -11.059 -1.404 1.00 61.22 363 ASP A O 1
ATOM 2769 N N . TYR A 1 364 ? -8.484 -9.396 -2.701 1.00 56.06 364 TYR A N 1
ATOM 2770 C CA . TYR A 1 364 ? -9.389 -8.813 -1.730 1.00 56.06 364 TYR A CA 1
ATOM 2771 C C . TYR A 1 364 ? -10.817 -9.321 -1.883 1.00 56.06 364 TYR A C 1
ATOM 2773 O O . TYR A 1 364 ? -11.741 -8.668 -1.394 1.00 56.06 364 TYR A O 1
ATOM 2781 N N . SER A 1 365 ? -11.010 -10.516 -2.451 1.00 46.16 365 SER A N 1
ATOM 2782 C CA . SER A 1 365 ? -12.279 -11.243 -2.337 1.00 46.16 365 SER A CA 1
ATOM 2783 C C . SER A 1 365 ? -12.781 -11.354 -0.883 1.00 46.16 365 SER A C 1
ATOM 2785 O O . SER A 1 365 ? -13.977 -11.541 -0.677 1.00 46.16 365 SER A O 1
ATOM 2787 N N . TYR A 1 366 ? -11.914 -11.122 0.120 1.00 43.53 366 TYR A N 1
ATOM 2788 C CA . TYR A 1 366 ? -12.254 -11.126 1.547 1.00 43.53 366 TYR A CA 1
ATOM 2789 C C . TYR A 1 366 ? -12.071 -9.795 2.320 1.00 43.53 366 TYR A C 1
ATOM 2791 O O . TYR A 1 366 ? -12.450 -9.753 3.490 1.00 43.53 366 TYR A O 1
ATOM 2799 N N . CYS A 1 367 ? -11.580 -8.686 1.735 1.00 50.19 367 CYS A N 1
ATOM 2800 C CA . CYS A 1 367 ? -11.540 -7.372 2.438 1.00 50.19 367 CYS A CA 1
ATOM 2801 C C . CYS A 1 367 ? -12.786 -6.504 2.239 1.00 50.19 367 CYS A C 1
ATOM 2803 O O . CYS A 1 367 ? -12.810 -5.353 2.664 1.00 50.19 367 CYS A O 1
ATOM 2805 N N . SER A 1 368 ? -13.830 -7.043 1.622 1.00 51.22 368 SER A N 1
ATOM 2806 C CA . SER A 1 368 ? -15.195 -6.525 1.738 1.00 51.22 368 SER A CA 1
ATOM 2807 C C . SER A 1 368 ? -15.966 -7.184 2.891 1.00 51.22 368 SER A C 1
ATOM 2809 O O . SER A 1 368 ? -17.151 -6.906 3.074 1.00 51.22 368 SER A O 1
ATOM 2811 N N . THR A 1 369 ? -15.318 -8.052 3.685 1.00 55.12 369 THR A N 1
ATOM 2812 C CA . THR A 1 369 ? -15.954 -8.681 4.849 1.00 55.12 369 THR A CA 1
ATOM 2813 C C . THR A 1 369 ? -16.243 -7.625 5.908 1.00 55.12 369 THR A C 1
ATOM 2815 O O . THR A 1 369 ? -15.345 -6.922 6.371 1.00 55.12 369 THR A O 1
ATOM 2818 N N . ALA A 1 370 ? -17.510 -7.520 6.307 1.00 58.19 370 ALA A N 1
ATOM 2819 C CA . ALA A 1 370 ? -17.929 -6.574 7.326 1.00 58.19 370 ALA A CA 1
ATOM 2820 C C . ALA A 1 370 ? -17.199 -6.844 8.654 1.00 58.19 370 ALA A C 1
ATOM 2822 O O . ALA A 1 370 ? -17.276 -7.940 9.205 1.00 58.19 370 ALA A O 1
ATOM 2823 N N . MET A 1 371 ? -16.564 -5.810 9.211 1.00 68.62 371 MET A N 1
ATOM 2824 C CA . MET A 1 371 ? -15.810 -5.879 10.474 1.00 68.62 371 MET A CA 1
ATOM 2825 C C . MET A 1 371 ? -16.676 -6.113 11.720 1.00 68.62 371 MET A C 1
ATOM 2827 O O . MET A 1 371 ? -16.145 -6.251 12.816 1.00 68.62 371 MET A O 1
ATOM 2831 N N . GLY A 1 372 ? -18.001 -6.149 11.567 1.00 73.56 372 GLY A N 1
ATOM 2832 C CA . GLY A 1 372 ? -18.919 -6.475 12.656 1.00 73.56 372 GLY A CA 1
ATOM 2833 C C . GLY A 1 372 ? -19.833 -5.347 13.120 1.00 73.56 372 GLY A C 1
ATOM 2834 O O . GLY A 1 372 ? -20.648 -5.570 14.011 1.00 73.56 372 GLY A O 1
ATOM 2835 N N . VAL A 1 373 ? -19.751 -4.152 12.524 1.00 76.62 373 VAL A N 1
ATOM 2836 C CA . VAL A 1 373 ? -20.635 -3.027 12.886 1.00 76.62 373 VAL A CA 1
ATOM 2837 C C . VAL A 1 373 ? -22.098 -3.364 12.587 1.00 76.62 373 VAL A C 1
ATOM 2839 O O . VAL A 1 373 ? -22.950 -3.198 13.451 1.00 76.62 373 VAL A O 1
ATOM 2842 N N . GLN A 1 374 ? -22.412 -3.911 11.410 1.00 76.44 374 GLN A N 1
ATOM 2843 C CA . GLN A 1 374 ? -23.781 -4.342 11.098 1.00 76.44 374 GLN A CA 1
ATOM 2844 C C . GLN A 1 374 ? -24.217 -5.568 11.915 1.00 76.44 374 GLN A C 1
ATOM 2846 O O . GLN A 1 374 ? -25.336 -5.600 12.417 1.00 76.44 374 GLN A O 1
ATOM 2851 N N . SER A 1 375 ? -23.357 -6.585 12.033 1.00 67.31 375 SER A N 1
ATOM 2852 C CA . SER A 1 375 ? -23.724 -7.870 12.646 1.00 67.31 375 SER A CA 1
ATOM 2853 C C . SER A 1 375 ? -23.756 -7.852 14.176 1.00 67.31 375 SER A C 1
ATOM 2855 O O . SER A 1 375 ? -24.250 -8.803 14.773 1.00 67.31 375 SER A O 1
ATOM 2857 N N . GLY A 1 376 ? -23.223 -6.807 14.816 1.00 69.00 376 GLY A N 1
ATOM 2858 C CA . GLY A 1 376 ? -23.104 -6.727 16.274 1.00 69.00 376 GLY A CA 1
ATOM 2859 C C . GLY A 1 376 ? -21.821 -7.338 16.840 1.00 69.00 376 GLY A C 1
ATOM 2860 O O . GLY A 1 376 ? -21.624 -7.291 18.048 1.00 69.00 376 GLY A O 1
ATOM 2861 N N . ALA A 1 377 ? -20.931 -7.878 15.997 1.00 66.69 377 ALA A N 1
ATOM 2862 C CA . ALA A 1 377 ? -19.628 -8.377 16.447 1.00 66.69 377 ALA A CA 1
ATOM 2863 C C . ALA A 1 377 ? -18.699 -7.250 16.941 1.00 66.69 377 ALA A C 1
ATOM 2865 O O . ALA A 1 377 ? -17.850 -7.493 17.792 1.00 66.69 377 ALA A O 1
ATOM 2866 N N . VAL A 1 378 ? -18.892 -6.021 16.450 1.00 73.88 378 VAL A N 1
ATOM 2867 C CA . VAL A 1 378 ? -18.449 -4.809 17.155 1.00 73.88 378 VAL A CA 1
ATOM 2868 C C . VAL A 1 378 ? -19.516 -4.492 18.194 1.00 73.88 378 VAL A C 1
ATOM 2870 O O . VAL A 1 378 ? -20.654 -4.201 17.818 1.00 73.88 378 VAL A O 1
ATOM 2873 N N . THR A 1 379 ? -19.181 -4.557 19.476 1.00 74.88 379 THR A N 1
ATOM 2874 C CA . THR A 1 379 ? -20.120 -4.343 20.583 1.00 74.88 379 THR A CA 1
ATOM 2875 C C . THR A 1 379 ? -20.451 -2.861 20.778 1.00 74.88 379 THR A C 1
ATOM 2877 O O . THR A 1 379 ? -19.822 -1.978 20.197 1.00 74.88 379 THR A O 1
ATOM 2880 N N . ASP A 1 380 ? -21.493 -2.565 21.556 1.00 84.69 380 ASP A N 1
ATOM 2881 C CA . ASP A 1 380 ? -21.976 -1.188 21.739 1.00 84.69 380 ASP A CA 1
ATOM 2882 C C . ASP A 1 380 ? -20.944 -0.289 22.449 1.00 84.69 380 ASP A C 1
ATOM 2884 O O . ASP A 1 380 ? -20.819 0.884 22.108 1.00 84.69 380 ASP A O 1
ATOM 2888 N N . ASP A 1 381 ? -20.154 -0.838 23.376 1.00 86.75 381 ASP A N 1
ATOM 2889 C CA . ASP A 1 381 ? -19.081 -0.132 24.095 1.00 86.75 381 ASP A CA 1
ATOM 2890 C C . ASP A 1 381 ? -17.880 0.235 23.208 1.00 86.75 381 ASP A C 1
ATOM 2892 O O . ASP A 1 381 ? -17.082 1.096 23.573 1.00 86.75 381 ASP A O 1
ATOM 2896 N N . GLN A 1 382 ? -17.764 -0.385 22.031 1.00 88.00 382 GLN A N 1
ATOM 2897 C CA . GLN A 1 382 ? -16.749 -0.049 21.036 1.00 88.00 382 GLN A CA 1
ATOM 2898 C C . GLN A 1 382 ? -17.135 1.169 20.187 1.00 88.00 382 GLN A C 1
ATOM 2900 O O . GLN A 1 382 ? -16.316 1.628 19.396 1.00 88.00 382 GLN A O 1
ATOM 2905 N N . MET A 1 383 ? -18.362 1.688 20.301 1.00 91.38 383 MET A N 1
ATOM 2906 C CA . MET A 1 383 ? -18.849 2.789 19.469 1.00 91.38 383 MET A CA 1
ATOM 2907 C C . MET A 1 383 ? -19.119 4.035 20.311 1.00 91.38 383 MET A C 1
ATOM 2909 O O . MET A 1 383 ? -20.012 4.055 21.158 1.00 91.38 383 MET A O 1
ATOM 2913 N N . THR A 1 384 ? -18.376 5.103 20.037 1.00 91.81 384 THR A N 1
ATOM 2914 C CA . THR A 1 384 ? -18.466 6.389 20.743 1.00 91.81 384 THR A CA 1
ATOM 2915 C C . THR A 1 384 ? -18.645 7.533 19.751 1.00 91.81 384 THR A C 1
ATOM 2917 O O . THR A 1 384 ? -18.396 7.374 18.561 1.00 91.81 384 THR A O 1
ATOM 2920 N N . ALA A 1 385 ? -19.121 8.688 20.209 1.00 93.06 385 ALA A N 1
ATOM 2921 C CA . ALA A 1 385 ? -19.244 9.882 19.375 1.00 93.06 385 ALA A CA 1
ATOM 2922 C C . ALA A 1 385 ? -18.996 11.143 20.201 1.00 93.06 385 ALA A C 1
ATOM 2924 O O . ALA A 1 385 ? -19.094 11.107 21.430 1.00 93.06 385 ALA A O 1
ATOM 2925 N N . SER A 1 386 ? -18.762 12.257 19.513 1.00 93.62 386 SER A N 1
ATOM 2926 C CA . SER A 1 386 ? -18.665 13.595 20.106 1.00 93.62 386 SER A CA 1
ATOM 2927 C C . SER A 1 386 ? -19.931 14.001 20.860 1.00 93.62 386 SER A C 1
ATOM 2929 O O . SER A 1 386 ? -19.857 14.584 21.938 1.00 93.62 386 SER A O 1
ATOM 2931 N N . SER A 1 387 ? -21.099 13.712 20.284 1.00 91.25 387 SER A N 1
ATOM 2932 C CA . SER A 1 387 ? -22.414 14.014 20.850 1.00 91.25 387 SER A CA 1
ATOM 2933 C C . SER A 1 387 ? -23.478 13.078 20.275 1.00 91.25 387 SER A C 1
ATOM 2935 O O . SER A 1 387 ? -23.247 12.406 19.264 1.00 91.25 387 SER A O 1
ATOM 2937 N N . PHE A 1 388 ? -24.652 13.012 20.907 1.00 93.06 388 PHE A N 1
ATOM 2938 C CA . PHE A 1 388 ? -25.804 12.315 20.338 1.00 93.06 388 PHE A CA 1
ATOM 2939 C C . PHE A 1 388 ? -27.140 12.782 20.925 1.00 93.06 388 PHE A C 1
ATOM 2941 O O . PHE A 1 388 ? -27.232 13.082 22.115 1.00 93.06 388 PHE A O 1
ATOM 2948 N N . LYS A 1 389 ? -28.208 12.735 20.119 1.00 90.12 389 LYS A N 1
ATOM 2949 C CA . LYS A 1 389 ? -29.585 12.904 20.612 1.00 90.12 389 LYS A CA 1
ATOM 2950 C C . LYS A 1 389 ? -30.072 11.664 21.354 1.00 90.12 389 LYS A C 1
ATOM 2952 O O . LYS A 1 389 ? -29.750 10.527 20.998 1.00 90.12 389 LYS A O 1
ATOM 2957 N N . GLY A 1 390 ? -30.924 11.865 22.360 1.00 90.81 390 GLY A N 1
ATOM 2958 C CA . GLY A 1 390 ? -31.572 10.773 23.088 1.00 90.81 390 GLY A CA 1
ATOM 2959 C C . GLY A 1 390 ? -32.276 9.792 22.140 1.00 90.81 390 GLY A C 1
ATOM 2960 O O . GLY A 1 390 ? -33.135 10.181 21.355 1.00 90.81 390 GLY A O 1
ATOM 2961 N N . GLY A 1 391 ? -31.897 8.511 22.199 1.00 88.25 391 GLY A N 1
ATOM 2962 C CA . GLY A 1 391 ? -32.417 7.459 21.315 1.00 88.25 391 GLY A CA 1
ATOM 2963 C C . GLY A 1 391 ? -31.630 7.229 20.017 1.00 88.25 391 GLY A C 1
ATOM 2964 O O . GLY A 1 391 ? -31.905 6.227 19.351 1.00 88.25 391 GLY A O 1
ATOM 2965 N N . TYR A 1 392 ? -30.642 8.080 19.717 1.00 91.12 392 TYR A N 1
ATOM 2966 C CA . TYR A 1 392 ? -29.757 8.038 18.543 1.00 91.12 392 TYR A CA 1
ATOM 2967 C C . TYR A 1 392 ? -28.283 7.888 18.944 1.00 91.12 392 TYR A C 1
ATOM 2969 O O . TYR A 1 392 ? -27.394 8.566 18.429 1.00 91.12 392 TYR A O 1
ATOM 2977 N N . GLN A 1 393 ? -28.028 7.017 19.920 1.00 94.56 393 GLN A N 1
ATOM 2978 C CA . GLN A 1 393 ? -26.690 6.792 20.458 1.00 94.56 393 GLN A CA 1
ATOM 2979 C C . GLN A 1 393 ? -25.708 6.257 19.395 1.00 94.56 393 GLN A C 1
ATOM 2981 O O . GLN A 1 393 ? -26.145 5.668 18.404 1.00 94.56 393 GLN A O 1
ATOM 2986 N N . PRO A 1 394 ? -24.384 6.389 19.601 1.00 90.69 394 PRO A N 1
ATOM 2987 C CA . PRO A 1 394 ? -23.364 6.018 18.609 1.00 90.69 394 PRO A CA 1
ATOM 2988 C C . PRO A 1 394 ? -23.476 4.571 18.115 1.00 90.69 394 PRO A C 1
ATOM 2990 O O . PRO A 1 394 ? -23.436 4.308 16.916 1.00 90.69 394 PRO A O 1
ATOM 2993 N N . TRP A 1 395 ? -23.736 3.627 19.021 1.00 92.94 395 TRP A N 1
ATOM 2994 C CA . TRP A 1 395 ? -23.913 2.206 18.702 1.00 92.94 395 TRP A CA 1
ATOM 2995 C C . TRP A 1 395 ? -25.193 1.875 17.918 1.00 92.94 395 TRP A C 1
ATOM 2997 O O . TRP A 1 395 ? -25.424 0.721 17.550 1.00 92.94 395 TRP A O 1
ATOM 3007 N N . LYS A 1 396 ? -26.048 2.869 17.644 1.00 91.12 396 LYS A N 1
ATOM 3008 C CA . LYS A 1 396 ? -27.169 2.749 16.704 1.00 91.12 396 LYS A CA 1
ATOM 3009 C C . LYS A 1 396 ? -26.758 3.037 15.259 1.00 91.12 396 LYS A C 1
ATOM 3011 O O . LYS A 1 396 ? -27.569 2.797 14.375 1.00 91.12 396 LYS A O 1
ATOM 3016 N N . ALA A 1 397 ? -25.524 3.473 14.988 1.00 92.75 397 ALA A N 1
ATOM 3017 C CA . ALA A 1 397 ? -24.977 3.692 13.642 1.00 92.75 397 ALA A CA 1
ATOM 3018 C C . ALA A 1 397 ? -24.631 2.387 12.893 1.00 92.75 397 ALA A C 1
ATOM 3020 O O . ALA A 1 397 ? -23.545 2.240 12.334 1.00 92.75 397 ALA A O 1
ATOM 3021 N N . ARG A 1 398 ? -25.533 1.404 12.912 1.00 90.06 398 ARG A N 1
ATOM 3022 C CA . ARG A 1 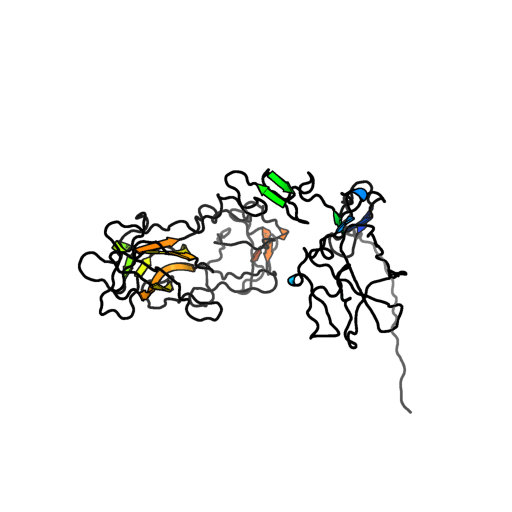398 ? -25.324 0.092 12.291 1.00 90.06 398 ARG A CA 1
ATOM 3023 C C . ARG A 1 398 ? -26.088 0.021 10.973 1.00 90.06 398 ARG A C 1
ATOM 3025 O O . ARG A 1 398 ? -27.263 0.378 10.925 1.00 90.06 398 ARG A O 1
ATOM 3032 N N . LEU A 1 399 ? -25.422 -0.451 9.917 1.00 83.81 399 LEU A N 1
ATOM 3033 C CA . LEU A 1 399 ? -26.019 -0.578 8.585 1.00 83.81 399 LEU A CA 1
ATOM 3034 C C . LEU A 1 399 ? -27.297 -1.431 8.642 1.00 83.81 399 LEU A C 1
ATOM 3036 O O . LEU A 1 399 ? -27.336 -2.449 9.329 1.00 83.81 399 LEU A O 1
ATOM 3040 N N . ASN A 1 400 ? -28.335 -1.025 7.917 1.00 84.88 400 ASN A N 1
ATOM 3041 C CA . ASN A 1 400 ? -29.662 -1.648 7.879 1.00 84.88 400 ASN A CA 1
ATOM 3042 C C . ASN A 1 400 ? -30.365 -1.752 9.249 1.00 84.88 400 ASN A C 1
ATOM 3044 O O . ASN A 1 400 ? -31.310 -2.527 9.407 1.00 84.88 400 ASN A O 1
ATOM 3048 N N . GLY A 1 401 ? -29.914 -0.985 10.245 1.00 83.25 401 GLY A N 1
ATOM 3049 C CA . GLY A 1 401 ? -30.561 -0.881 11.546 1.00 83.25 401 GLY A CA 1
ATOM 3050 C C . GLY A 1 401 ? -31.867 -0.083 11.496 1.00 83.25 401 GLY A C 1
ATOM 3051 O O . GLY A 1 401 ? -32.092 0.747 10.621 1.00 83.25 401 GLY A O 1
ATOM 3052 N N . THR A 1 402 ? -32.735 -0.293 12.490 1.00 88.62 402 THR A N 1
ATOM 305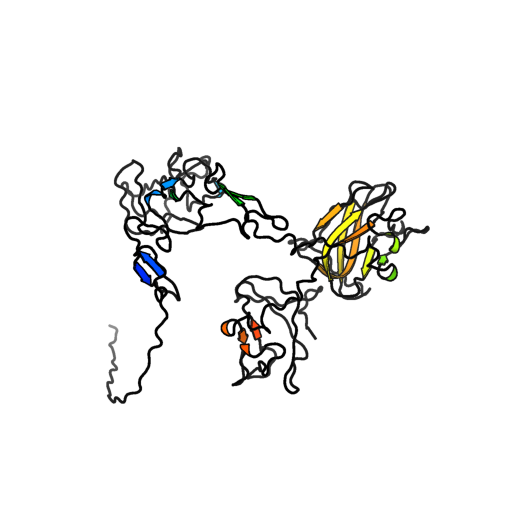3 C CA . THR A 1 402 ? -33.994 0.466 12.655 1.00 88.62 402 THR A CA 1
ATOM 3054 C C . THR A 1 402 ? -33.791 1.873 13.229 1.00 88.62 402 THR A C 1
ATOM 3056 O O . THR A 1 402 ? -34.748 2.633 13.367 1.00 88.62 402 THR A O 1
ATOM 3059 N N . ARG A 1 403 ? -32.552 2.215 13.601 1.00 91.75 403 ARG A N 1
ATOM 3060 C CA . ARG A 1 403 ? -32.118 3.517 14.123 1.00 91.75 403 ARG A CA 1
ATOM 3061 C C . ARG A 1 403 ? -30.767 3.894 13.511 1.00 91.75 403 ARG A C 1
ATOM 3063 O O . ARG A 1 403 ? -30.160 3.079 12.827 1.00 91.75 403 ARG A O 1
ATOM 3070 N N . ALA A 1 404 ? -30.322 5.119 13.776 1.00 93.50 404 ALA A N 1
ATOM 3071 C CA . ALA A 1 404 ? -29.034 5.659 13.357 1.00 93.50 404 ALA A CA 1
ATOM 3072 C C . ALA A 1 404 ? -28.381 6.423 14.518 1.00 93.50 404 ALA A C 1
ATOM 3074 O O . ALA A 1 404 ? -29.026 6.673 15.540 1.00 93.50 404 ALA A O 1
ATOM 3075 N N . TRP A 1 405 ? -27.117 6.807 14.355 1.00 94.31 405 TRP A N 1
ATOM 3076 C CA . TRP A 1 405 ? -26.530 7.862 15.177 1.00 94.31 405 TRP A CA 1
ATOM 3077 C C . TRP A 1 405 ? -26.948 9.230 14.638 1.00 94.31 405 TRP A C 1
ATOM 3079 O O . TRP A 1 405 ? -27.023 9.429 13.426 1.00 94.31 405 TRP A O 1
ATOM 3089 N N . GLN A 1 406 ? -27.213 10.164 15.545 1.00 92.12 406 GLN A N 1
ATOM 3090 C CA . GLN A 1 406 ? -27.516 11.548 15.215 1.00 92.12 406 GLN A CA 1
ATOM 3091 C C . GLN A 1 406 ? -26.823 12.454 16.224 1.00 92.12 406 GLN A C 1
ATOM 3093 O O . GLN A 1 406 ? -27.092 12.343 17.420 1.00 92.12 406 GLN A O 1
ATOM 3098 N N . MET A 1 407 ? -25.977 13.357 15.728 1.00 88.81 407 MET A N 1
ATOM 3099 C CA . MET A 1 407 ? -25.329 14.403 16.519 1.00 88.81 407 MET A CA 1
ATOM 3100 C C . MET A 1 407 ? -26.361 15.301 17.218 1.00 88.81 407 MET A C 1
ATOM 3102 O O . MET A 1 407 ? -27.433 15.579 16.669 1.00 88.81 407 MET A O 1
ATOM 3106 N N . ASP A 1 408 ? -26.056 15.726 18.444 1.00 87.31 408 ASP A N 1
ATOM 3107 C CA . ASP A 1 408 ? -26.935 16.627 19.203 1.00 87.31 408 ASP A CA 1
ATOM 3108 C C . ASP A 1 408 ? -26.829 18.066 18.683 1.00 87.31 408 ASP A C 1
ATOM 3110 O O . ASP A 1 408 ? -27.841 18.733 18.459 1.00 87.31 408 ASP A O 1
ATOM 3114 N N . THR A 1 409 ? -25.598 18.478 18.370 1.00 83.56 409 THR A N 1
ATOM 3115 C CA . THR A 1 409 ? -25.267 19.762 17.746 1.00 83.56 409 THR A CA 1
ATOM 3116 C C . THR A 1 409 ? -24.815 19.533 16.310 1.00 83.56 409 THR A C 1
ATOM 3118 O O . THR A 1 409 ? -23.938 18.708 16.061 1.00 83.56 409 THR A O 1
ATOM 3121 N N . GLU A 1 410 ? -25.412 20.252 15.363 1.00 79.81 410 GLU A N 1
ATOM 3122 C CA . GLU A 1 410 ? -25.057 20.168 13.947 1.00 79.81 410 GLU A CA 1
ATOM 3123 C C . GLU A 1 410 ? -23.908 21.135 13.634 1.00 79.81 410 GLU A C 1
ATOM 3125 O O . GLU A 1 410 ? -24.106 22.344 13.512 1.00 79.81 410 GLU A O 1
ATOM 3130 N N . ASP A 1 411 ? -22.692 20.596 13.542 1.00 81.81 411 ASP A N 1
ATOM 3131 C CA . ASP A 1 411 ? -21.487 21.328 13.157 1.00 81.81 411 ASP A CA 1
ATOM 3132 C C . ASP A 1 411 ? -20.460 20.403 12.473 1.00 81.81 411 ASP A C 1
ATOM 3134 O O . ASP A 1 411 ? -20.628 19.185 12.399 1.00 81.81 411 ASP A O 1
ATOM 3138 N N . THR A 1 412 ? -19.375 20.984 11.957 1.00 78.75 412 THR A N 1
ATOM 3139 C CA . THR A 1 412 ? -18.335 20.261 11.204 1.00 78.75 412 THR A CA 1
ATOM 3140 C C . THR A 1 412 ? -17.270 19.592 12.080 1.00 78.75 412 THR A C 1
ATOM 3142 O O . THR A 1 412 ? -16.282 19.090 11.550 1.00 78.75 412 THR A O 1
ATOM 3145 N N . THR A 1 413 ? -17.415 19.631 13.405 1.00 83.44 413 THR A N 1
ATOM 3146 C CA . THR A 1 413 ? -16.465 19.061 14.379 1.00 83.44 413 THR A CA 1
ATOM 3147 C C . THR A 1 413 ? -16.966 17.762 15.009 1.00 83.44 413 THR A C 1
ATOM 3149 O O . THR A 1 413 ? -16.236 17.109 15.757 1.00 83.44 413 THR A O 1
ATOM 3152 N N . GLN A 1 414 ? -18.201 17.367 14.692 1.00 90.81 414 GLN A N 1
ATOM 3153 C CA . GLN A 1 414 ? -18.797 16.131 15.177 1.00 90.81 414 GLN A CA 1
ATOM 3154 C C . GLN A 1 414 ? -18.079 14.897 14.620 1.00 90.81 414 GLN A C 1
ATOM 3156 O O . GLN A 1 414 ? -17.674 14.858 13.457 1.00 90.81 414 GLN A O 1
ATOM 3161 N N . TRP A 1 415 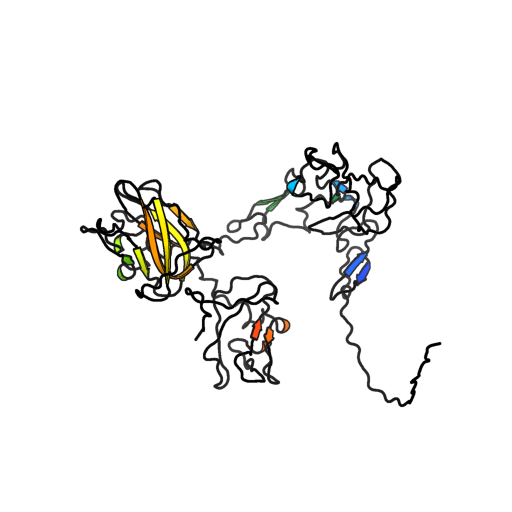? -17.957 13.860 15.446 1.00 92.69 415 TRP A N 1
ATOM 3162 C CA . TRP A 1 415 ? -17.296 12.610 15.084 1.00 92.69 415 TRP A CA 1
ATOM 3163 C C . TRP A 1 415 ? -18.036 11.396 15.642 1.00 92.69 415 TRP A C 1
ATOM 3165 O O . TRP A 1 415 ? -18.648 11.451 16.707 1.00 92.69 415 TRP A O 1
ATOM 3175 N N . LEU A 1 416 ? -17.934 10.283 14.916 1.00 92.75 416 LEU A N 1
ATOM 3176 C CA . LEU A 1 416 ? -18.346 8.943 15.322 1.00 92.75 416 LEU A CA 1
ATOM 3177 C C . LEU A 1 416 ? -17.112 8.041 15.224 1.00 92.75 416 LEU A C 1
ATOM 3179 O O . LEU A 1 416 ? -16.460 7.994 14.182 1.00 92.75 416 LEU A O 1
ATOM 3183 N N . GLN A 1 417 ? -16.798 7.331 16.299 1.00 93.81 417 GLN A N 1
ATOM 3184 C CA . GLN A 1 417 ? -15.609 6.501 16.436 1.00 93.81 417 GLN A CA 1
ATOM 3185 C C . GLN A 1 417 ? -15.996 5.048 16.693 1.00 93.81 417 GLN A C 1
ATOM 3187 O O . GLN A 1 417 ? -16.966 4.749 17.392 1.00 93.81 417 GLN A O 1
ATOM 3192 N N . VAL A 1 418 ? -15.187 4.142 16.145 1.00 88.12 418 VAL A N 1
ATOM 3193 C CA . VAL A 1 418 ? -15.281 2.704 16.386 1.00 88.12 418 VAL A CA 1
ATOM 3194 C C . VAL A 1 418 ? -13.920 2.195 16.855 1.00 88.12 418 VAL A C 1
ATOM 3196 O O . VAL A 1 418 ? -12.948 2.246 16.106 1.00 88.12 418 VAL A O 1
ATOM 3199 N N . ASP A 1 419 ? -13.848 1.697 18.086 1.00 85.38 419 ASP A N 1
ATOM 3200 C CA . ASP A 1 419 ? -12.676 1.012 18.630 1.00 85.38 419 ASP A CA 1
ATOM 3201 C C . ASP A 1 419 ? -12.658 -0.444 18.148 1.00 85.38 419 ASP A C 1
ATOM 3203 O O . ASP A 1 419 ? -13.485 -1.257 18.551 1.00 85.38 419 ASP A O 1
ATOM 3207 N N . LEU A 1 420 ? -11.700 -0.802 17.294 1.00 77.38 420 LEU A N 1
ATOM 3208 C CA . LEU A 1 420 ? -11.572 -2.152 16.732 1.00 77.38 420 LEU A CA 1
ATOM 3209 C C . LEU A 1 420 ? -10.788 -3.123 17.640 1.00 77.38 420 LEU A C 1
ATOM 3211 O O . LEU A 1 420 ? -10.575 -4.272 17.248 1.00 77.38 420 LEU A O 1
ATOM 3215 N N . ARG A 1 421 ? -10.365 -2.688 18.840 1.00 72.38 421 ARG A N 1
ATOM 3216 C CA . ARG A 1 421 ? -9.604 -3.418 19.885 1.00 72.38 421 ARG A CA 1
ATOM 3217 C C . ARG A 1 421 ? -8.211 -3.912 19.492 1.00 72.38 421 ARG A C 1
ATOM 3219 O O . ARG A 1 421 ? -7.399 -4.227 20.356 1.00 72.38 421 ARG A O 1
ATOM 3226 N N . ARG A 1 422 ? -7.921 -3.995 18.198 1.00 60.84 422 ARG A N 1
ATOM 3227 C CA . ARG A 1 422 ? -6.624 -4.355 17.625 1.00 60.84 422 ARG A CA 1
ATOM 3228 C C . ARG A 1 422 ? -6.399 -3.568 16.339 1.00 60.84 422 ARG A C 1
ATOM 3230 O O . ARG A 1 422 ? -7.355 -3.210 15.652 1.00 60.84 422 ARG A O 1
ATOM 3237 N N . ALA A 1 423 ? -5.135 -3.352 15.987 1.00 57.16 423 ALA A N 1
ATOM 3238 C CA . ALA A 1 423 ? -4.779 -2.748 14.710 1.00 57.16 423 ALA A CA 1
ATOM 3239 C C . ALA A 1 423 ? -5.199 -3.675 13.556 1.00 57.16 423 ALA A C 1
ATOM 3241 O O . ALA A 1 423 ? -4.782 -4.834 13.491 1.00 57.16 423 ALA A O 1
ATOM 3242 N N . VAL A 1 424 ? -6.039 -3.167 12.656 1.00 57.66 424 VAL A N 1
ATOM 3243 C CA . VAL A 1 424 ? -6.539 -3.891 11.481 1.00 57.66 424 VAL A CA 1
ATOM 3244 C C . VAL A 1 424 ? -6.466 -3.011 10.243 1.00 57.66 424 VAL A C 1
ATOM 3246 O O . VAL A 1 424 ? -6.501 -1.786 10.325 1.00 57.66 424 VAL A O 1
ATOM 3249 N N . MET A 1 425 ? -6.388 -3.650 9.080 1.00 55.00 425 MET A N 1
ATOM 3250 C CA . MET A 1 425 ? -6.431 -2.963 7.795 1.00 55.00 425 MET A CA 1
ATOM 3251 C C . MET A 1 425 ? -7.886 -2.685 7.410 1.00 55.00 425 MET A C 1
ATOM 3253 O O . MET A 1 425 ? -8.640 -3.612 7.117 1.00 55.00 425 MET A O 1
ATOM 3257 N N . VAL A 1 426 ? -8.268 -1.409 7.405 1.00 65.06 426 VAL A N 1
ATOM 3258 C CA . VAL A 1 426 ? -9.587 -0.952 6.951 1.00 65.06 426 VAL A CA 1
ATOM 3259 C C . VAL A 1 426 ? -9.479 -0.523 5.490 1.00 65.06 426 VAL A C 1
ATOM 3261 O O . VAL A 1 426 ? -8.712 0.375 5.156 1.00 65.06 426 VAL A O 1
ATOM 3264 N N . THR A 1 427 ? -10.232 -1.180 4.612 1.00 62.44 427 THR A N 1
ATOM 3265 C CA . THR A 1 427 ? -10.183 -0.994 3.147 1.00 62.44 427 THR A CA 1
ATOM 3266 C C . THR A 1 427 ? -11.325 -0.140 2.603 1.00 62.44 427 THR A C 1
ATOM 3268 O O . THR A 1 427 ? -11.262 0.320 1.465 1.00 62.44 427 THR A O 1
ATOM 3271 N N . GLY A 1 428 ? -12.370 0.083 3.398 1.00 68.31 428 GLY A N 1
ATOM 3272 C CA . GLY A 1 428 ? -13.519 0.881 3.000 1.00 68.31 428 GLY A CA 1
ATOM 3273 C C . GLY A 1 428 ? -14.525 1.061 4.128 1.00 68.31 428 GLY A C 1
ATOM 3274 O O . GLY A 1 428 ? -14.470 0.384 5.154 1.00 68.31 428 GLY A O 1
ATOM 3275 N N . VAL A 1 429 ? -15.454 1.989 3.913 1.00 79.38 429 VAL A N 1
ATOM 3276 C CA . VAL A 1 429 ? -16.564 2.290 4.820 1.00 79.38 429 VAL A CA 1
ATOM 3277 C C . VAL A 1 429 ? -17.846 2.329 3.994 1.00 79.38 429 VAL A C 1
ATOM 3279 O O . VAL A 1 429 ? -17.874 2.943 2.931 1.00 79.38 429 VAL A O 1
ATOM 3282 N N . GLN A 1 430 ? -18.898 1.668 4.475 1.00 80.38 430 GLN A N 1
ATOM 3283 C CA . GLN A 1 430 ? -20.248 1.791 3.926 1.00 80.38 430 GLN A CA 1
ATOM 3284 C C . GLN A 1 430 ? -21.061 2.715 4.829 1.00 80.38 430 GLN A C 1
ATOM 3286 O O . GLN A 1 430 ? -21.077 2.529 6.046 1.00 80.38 430 GLN A O 1
ATOM 3291 N N . THR A 1 431 ? -21.733 3.699 4.240 1.00 87.19 431 THR A N 1
ATOM 3292 C CA . THR A 1 431 ? -22.542 4.690 4.957 1.00 87.19 431 THR A CA 1
ATOM 3293 C C . THR A 1 431 ? -24.012 4.568 4.555 1.00 87.19 431 THR A C 1
ATOM 3295 O O . THR A 1 431 ? -24.347 4.111 3.462 1.00 87.19 431 THR A O 1
ATOM 3298 N N . GLN A 1 432 ? -24.916 4.941 5.460 1.00 86.44 432 GLN A N 1
ATOM 3299 C CA . GLN A 1 432 ? -26.358 4.939 5.220 1.00 86.44 432 GLN A CA 1
ATOM 3300 C C . GLN A 1 432 ? -27.027 6.014 6.082 1.00 86.44 432 GLN A C 1
ATOM 3302 O O . GLN A 1 432 ? -26.600 6.270 7.206 1.00 86.44 432 GLN A O 1
ATOM 3307 N N . GLY A 1 433 ? -28.079 6.636 5.546 1.00 89.88 433 GLY A N 1
ATOM 3308 C CA . GLY A 1 433 ? -28.954 7.557 6.274 1.00 89.88 433 GLY A CA 1
ATOM 3309 C C . GLY A 1 433 ? -30.225 6.890 6.814 1.00 89.88 433 GLY A C 1
ATOM 3310 O O . GLY A 1 433 ? -30.513 5.734 6.513 1.00 89.88 433 GLY A O 1
ATOM 3311 N N . LEU A 1 434 ? -31.035 7.632 7.568 1.00 91.44 434 LEU A N 1
ATOM 3312 C CA . LEU A 1 434 ? -32.313 7.155 8.104 1.00 91.44 434 LEU A CA 1
ATOM 3313 C C . LEU A 1 434 ? -33.400 8.221 7.940 1.00 91.44 434 LEU A C 1
ATOM 3315 O O . LEU A 1 434 ? -33.162 9.397 8.196 1.00 91.44 434 LEU A O 1
ATOM 3319 N N . ALA A 1 435 ? -34.605 7.797 7.536 1.00 84.00 435 ALA A N 1
ATOM 3320 C CA . ALA A 1 435 ? -35.807 8.640 7.471 1.00 84.00 435 ALA A CA 1
ATOM 3321 C C . ALA A 1 435 ? -35.618 9.982 6.720 1.00 84.00 435 ALA A C 1
ATOM 3323 O O . ALA A 1 435 ? -36.205 10.995 7.085 1.00 84.00 435 ALA A O 1
ATOM 3324 N N . GLY A 1 436 ? -34.793 9.984 5.666 1.00 80.25 436 GLY A N 1
ATOM 3325 C CA . GLY A 1 436 ? -34.514 11.155 4.825 1.00 80.25 436 GLY A CA 1
ATOM 3326 C C . GLY A 1 436 ? -33.267 11.958 5.215 1.00 80.25 436 GLY A C 1
ATOM 3327 O O . GLY A 1 436 ? -32.751 12.686 4.371 1.00 80.25 436 GLY A O 1
ATOM 3328 N N . GLY A 1 437 ? -32.731 11.787 6.428 1.00 83.69 437 GLY A N 1
ATOM 3329 C CA . GLY A 1 437 ? -31.458 12.383 6.843 1.00 83.69 437 GLY A CA 1
ATOM 3330 C C . GLY A 1 437 ? -30.266 11.513 6.442 1.00 83.69 437 GLY A C 1
ATOM 3331 O O . GLY A 1 437 ? -30.282 10.302 6.672 1.00 83.69 437 GLY A O 1
ATOM 3332 N N . ARG A 1 438 ? -29.228 12.110 5.848 1.00 87.38 438 ARG A N 1
ATOM 3333 C CA . ARG A 1 438 ? -27.987 11.423 5.453 1.00 87.38 438 ARG A CA 1
ATOM 3334 C C . ARG A 1 438 ? -26.784 12.361 5.525 1.00 87.38 438 ARG A C 1
ATOM 3336 O O . ARG A 1 438 ? -26.934 13.569 5.387 1.00 87.38 438 ARG A O 1
ATOM 3343 N N . VAL A 1 439 ? -25.603 11.776 5.679 1.00 85.81 439 VAL A N 1
ATOM 3344 C CA . VAL A 1 439 ? -24.324 12.472 5.500 1.00 85.81 439 VAL A CA 1
ATOM 3345 C C . VAL A 1 439 ? -23.971 12.434 4.012 1.00 85.81 439 VAL A C 1
ATOM 3347 O O . VAL A 1 439 ? -23.971 11.354 3.427 1.00 85.81 439 VAL A O 1
ATOM 3350 N N . GLU A 1 440 ? -23.708 13.593 3.405 1.00 84.12 440 GLU A N 1
ATOM 3351 C CA . GLU A 1 440 ? -23.372 13.709 1.971 1.00 84.12 440 GLU A CA 1
ATOM 3352 C C . GLU A 1 440 ? -21.870 13.791 1.699 1.00 84.12 440 GLU A C 1
ATOM 3354 O O . GLU A 1 440 ? -21.434 13.594 0.573 1.00 84.12 440 GLU A O 1
ATOM 3359 N N . SER A 1 441 ? -21.076 14.123 2.714 1.00 84.44 441 SER A N 1
ATOM 3360 C CA . SER A 1 441 ? -19.625 14.025 2.641 1.00 84.44 441 SER A CA 1
ATOM 3361 C C . SER A 1 441 ? -19.019 13.920 4.036 1.00 84.44 441 SER A C 1
ATOM 3363 O O . SER A 1 441 ? -19.612 14.373 5.016 1.00 84.44 441 SER A O 1
ATOM 3365 N N . TYR A 1 442 ? -17.845 13.305 4.140 1.00 86.44 442 TYR A N 1
ATOM 3366 C CA . TYR A 1 442 ? -17.136 13.137 5.405 1.00 86.44 442 TYR A CA 1
ATOM 3367 C C . TYR A 1 442 ? -15.619 13.104 5.211 1.00 86.44 442 TYR A C 1
ATOM 3369 O O . TYR A 1 442 ? -15.109 12.798 4.133 1.00 86.44 442 TYR A O 1
ATOM 3377 N N . ARG A 1 443 ? -14.884 13.400 6.287 1.00 86.44 443 ARG A N 1
ATOM 3378 C CA . ARG A 1 443 ? -13.437 13.160 6.385 1.00 86.44 443 ARG A CA 1
ATOM 3379 C C . ARG A 1 443 ? -13.199 11.963 7.289 1.00 86.44 443 ARG A C 1
ATOM 3381 O O . ARG A 1 443 ? -13.923 11.770 8.263 1.00 86.44 443 ARG A O 1
ATOM 3388 N N . LEU A 1 444 ? -12.191 11.163 6.962 1.00 87.88 444 LEU A N 1
ATOM 3389 C CA . LEU A 1 444 ? -11.810 10.005 7.762 1.00 87.88 444 LEU A CA 1
ATOM 3390 C C . LEU A 1 444 ? -10.533 10.317 8.538 1.00 87.88 444 LEU A C 1
ATOM 3392 O O . LEU A 1 444 ? -9.569 10.822 7.970 1.00 87.88 444 LEU A O 1
ATOM 3396 N N . MET A 1 445 ? -10.529 9.999 9.827 1.00 87.50 445 MET A N 1
ATOM 3397 C CA . MET A 1 445 ? -9.345 10.061 10.680 1.00 87.50 445 MET A CA 1
ATOM 3398 C C . MET A 1 445 ? -9.096 8.680 11.284 1.00 87.50 445 MET A C 1
ATOM 3400 O O . MET A 1 445 ? -10.042 7.929 11.524 1.00 87.50 445 MET A O 1
ATOM 3404 N N . TYR A 1 446 ? -7.835 8.335 11.522 1.00 80.88 446 TYR A N 1
ATOM 3405 C CA . TYR A 1 446 ? -7.443 7.042 12.083 1.00 80.88 446 TYR A CA 1
ATOM 3406 C C . TYR A 1 446 ? -6.343 7.202 13.132 1.00 80.88 446 TYR A C 1
ATOM 3408 O O . TYR A 1 446 ? -5.576 8.163 13.110 1.00 80.88 446 TYR A O 1
ATOM 3416 N N . SER A 1 447 ? -6.284 6.257 14.068 1.00 77.69 447 SER A N 1
ATOM 3417 C CA . SER A 1 447 ? -5.365 6.268 15.204 1.00 77.69 447 SER A CA 1
ATOM 3418 C C . SER A 1 447 ? -5.021 4.835 15.619 1.00 77.69 447 SER A C 1
ATOM 3420 O O . SER A 1 447 ? -5.843 3.931 15.467 1.00 77.69 447 SER A O 1
ATOM 3422 N N . VAL A 1 448 ? -3.803 4.630 16.127 1.00 72.38 448 VAL A N 1
ATOM 3423 C CA . VAL A 1 448 ? -3.347 3.344 16.689 1.00 72.38 448 VAL A CA 1
ATOM 3424 C C . VAL A 1 448 ? -3.426 3.341 18.221 1.00 72.38 448 VAL A C 1
ATOM 3426 O O . VAL A 1 448 ? -3.582 2.281 18.818 1.00 72.38 448 VAL A O 1
ATOM 3429 N N . ASP A 1 449 ? -3.337 4.514 18.854 1.00 75.69 449 ASP A N 1
ATOM 3430 C CA . ASP A 1 449 ? -3.326 4.700 20.312 1.00 75.69 449 ASP A CA 1
ATOM 3431 C C . ASP A 1 449 ? -4.683 5.171 20.874 1.00 75.69 449 ASP A C 1
ATOM 3433 O O . ASP A 1 449 ? -4.894 5.150 22.083 1.00 75.69 449 ASP A O 1
ATOM 3437 N N . GLY A 1 450 ? -5.611 5.582 20.005 1.00 75.12 450 GLY A N 1
ATOM 3438 C CA . GLY A 1 450 ? -6.910 6.139 20.381 1.00 75.12 450 GLY A CA 1
ATOM 3439 C C . GLY A 1 450 ? -6.853 7.589 20.871 1.00 75.12 450 GLY A C 1
ATOM 3440 O O . GLY A 1 450 ? -7.886 8.126 21.265 1.00 75.12 450 GLY A O 1
ATOM 3441 N N . THR A 1 451 ? -5.681 8.230 20.840 1.00 79.31 451 THR A N 1
ATOM 3442 C CA . THR A 1 451 ? -5.467 9.607 21.318 1.00 79.31 451 THR A CA 1
ATOM 3443 C C . THR A 1 451 ? -4.931 10.529 20.232 1.00 79.31 451 THR A C 1
ATOM 3445 O O . THR A 1 451 ? -5.360 11.675 20.124 1.00 79.31 451 THR A O 1
ATOM 3448 N N . THR A 1 452 ? -4.025 10.030 19.396 1.00 80.44 452 THR A N 1
ATOM 3449 C CA . THR A 1 452 ? -3.393 10.777 18.314 1.00 80.44 452 THR A CA 1
ATOM 3450 C C . THR A 1 452 ? -4.016 10.347 16.997 1.00 80.44 452 THR A C 1
ATOM 3452 O O . THR A 1 452 ? -3.827 9.212 16.554 1.00 80.44 452 THR A O 1
ATOM 3455 N N . PHE A 1 453 ? -4.771 11.245 16.369 1.00 83.50 453 PHE A N 1
ATOM 3456 C CA . PHE A 1 453 ? -5.456 10.967 15.111 1.00 83.50 453 PHE A CA 1
ATOM 3457 C C . PHE A 1 453 ? -4.757 11.626 13.928 1.00 83.50 453 PHE A C 1
ATOM 3459 O O . PHE A 1 453 ? -4.357 12.787 13.986 1.00 83.50 453 PHE A O 1
ATOM 3466 N N . VAL A 1 454 ? -4.664 10.873 12.835 1.00 82.38 454 VAL A N 1
ATOM 3467 C CA . VAL A 1 454 ? -4.146 11.325 11.544 1.00 82.38 454 VAL A CA 1
ATOM 3468 C C . VAL A 1 454 ? -5.301 11.394 10.553 1.00 82.38 454 VAL A C 1
ATOM 3470 O O . VAL A 1 454 ? -6.113 10.468 10.473 1.00 82.38 454 VAL A O 1
ATOM 3473 N N . THR A 1 455 ? -5.389 12.488 9.797 1.00 84.06 455 THR A N 1
ATOM 3474 C CA . THR A 1 455 ? -6.388 12.634 8.733 1.00 84.06 455 THR A CA 1
ATOM 3475 C C . THR A 1 455 ? -6.001 11.792 7.525 1.00 84.06 455 THR A C 1
ATOM 3477 O O . THR A 1 455 ? -4.848 11.779 7.100 1.00 84.06 455 THR A O 1
ATOM 3480 N N . TYR A 1 456 ? -6.971 11.094 6.942 1.00 80.19 456 TYR A N 1
ATOM 3481 C CA . TYR A 1 456 ? -6.785 10.386 5.686 1.00 80.19 456 TYR A CA 1
ATOM 3482 C C . TYR A 1 456 ? -6.634 11.388 4.538 1.00 80.19 456 TYR A C 1
ATOM 3484 O O . TYR A 1 456 ? -7.527 12.196 4.273 1.00 80.19 456 TYR A O 1
ATOM 3492 N N . GLN A 1 457 ? -5.490 11.328 3.864 1.00 74.19 457 GLN A N 1
ATOM 3493 C CA . GLN A 1 457 ? -5.126 12.245 2.790 1.00 74.19 457 GLN A CA 1
ATOM 3494 C C . GLN A 1 457 ? -5.221 11.570 1.419 1.00 74.19 457 GLN A C 1
ATOM 3496 O O . GLN A 1 457 ? -5.130 10.347 1.289 1.00 74.19 457 GLN A O 1
ATOM 3501 N N . ASN A 1 458 ? -5.448 12.376 0.385 1.00 68.69 458 ASN A N 1
ATOM 3502 C CA . ASN A 1 458 ? -5.359 11.945 -1.003 1.00 68.69 458 ASN A CA 1
ATOM 3503 C C . ASN A 1 458 ? -3.885 11.806 -1.431 1.00 68.69 458 ASN A C 1
ATOM 3505 O O . ASN A 1 458 ? -2.958 12.083 -0.667 1.00 68.69 458 ASN A O 1
ATOM 3509 N N . SER A 1 459 ? -3.659 11.391 -2.677 1.00 54.66 459 SER A N 1
ATOM 3510 C CA . SER A 1 459 ? -2.310 11.237 -3.228 1.00 54.66 459 SER A CA 1
ATOM 3511 C C . SER A 1 459 ? -1.489 12.534 -3.204 1.00 54.66 459 SER A C 1
ATOM 3513 O O . SER A 1 459 ? -0.266 12.460 -3.146 1.00 54.66 459 SER A O 1
ATOM 3515 N N . THR A 1 460 ? -2.129 13.708 -3.189 1.00 57.72 460 THR A N 1
ATOM 3516 C CA . THR A 1 460 ? -1.465 15.020 -3.157 1.00 57.72 460 THR A CA 1
ATOM 3517 C C . THR A 1 460 ? -1.179 15.533 -1.739 1.00 57.72 460 THR A C 1
ATOM 3519 O O . THR A 1 460 ? -0.701 16.656 -1.586 1.00 57.72 460 THR A O 1
ATOM 3522 N N . GLY A 1 461 ? -1.439 14.727 -0.700 1.00 63.78 461 GLY A N 1
ATOM 3523 C CA . GLY A 1 461 ? -1.211 15.098 0.702 1.00 63.78 461 GLY A CA 1
ATOM 3524 C C . GLY A 1 461 ? -2.256 16.065 1.270 1.00 63.78 461 GLY A C 1
ATOM 3525 O O . GLY A 1 461 ? -2.044 16.651 2.328 1.00 63.78 461 GLY A O 1
ATOM 3526 N N . GLN A 1 462 ? -3.381 16.257 0.577 1.00 66.56 462 GLN A N 1
ATOM 3527 C CA . GLN A 1 462 ? -4.510 17.053 1.057 1.00 66.56 462 GLN A CA 1
ATOM 3528 C C . GLN A 1 462 ? -5.543 16.158 1.744 1.00 66.56 462 GLN A C 1
ATOM 3530 O O . GLN A 1 462 ? -5.743 15.013 1.338 1.00 66.56 462 GLN A O 1
ATOM 3535 N N . ASP A 1 463 ? -6.237 16.685 2.753 1.00 81.56 463 ASP A N 1
ATOM 3536 C CA . ASP A 1 463 ? -7.331 15.981 3.430 1.00 81.56 463 ASP A CA 1
ATOM 3537 C C . ASP A 1 463 ? -8.362 15.469 2.415 1.00 81.56 463 ASP A C 1
ATOM 3539 O O . ASP A 1 463 ? -8.955 16.238 1.652 1.00 81.56 463 ASP A O 1
ATOM 3543 N N . LYS A 1 464 ? -8.591 14.154 2.405 1.00 72.94 464 LYS A N 1
ATOM 3544 C CA . LYS A 1 464 ? -9.530 13.530 1.478 1.00 72.94 464 LYS A CA 1
ATOM 3545 C C . LYS A 1 464 ? -10.955 13.674 2.003 1.00 72.94 464 LYS A C 1
ATOM 3547 O O . LYS A 1 464 ? -11.286 13.193 3.086 1.00 72.94 464 LYS A O 1
ATOM 3552 N N . VAL A 1 465 ? -11.802 14.312 1.198 1.00 82.19 465 VAL A N 1
ATOM 3553 C CA . VAL A 1 465 ? -13.251 14.373 1.414 1.00 82.19 465 VAL A CA 1
ATOM 3554 C C . VAL A 1 465 ? -13.896 13.214 0.658 1.00 82.19 465 VAL A C 1
ATOM 3556 O O . VAL A 1 465 ? -13.807 13.138 -0.567 1.00 82.19 465 VAL A O 1
ATOM 3559 N N . CYS A 1 466 ? -14.507 12.293 1.396 1.00 72.56 466 CYS A N 1
ATOM 3560 C CA . CYS A 1 466 ? -15.303 11.200 0.851 1.00 72.56 466 CYS A CA 1
ATOM 3561 C C . CYS A 1 466 ? -16.723 11.711 0.593 1.00 72.56 466 CYS A C 1
ATOM 3563 O O . CYS A 1 466 ? -17.284 12.365 1.472 1.00 72.56 466 CYS A O 1
ATOM 3565 N N . ILE A 1 467 ? -17.270 11.428 -0.590 1.00 69.50 467 ILE A N 1
ATOM 3566 C CA . ILE A 1 467 ? -18.630 11.799 -1.017 1.00 69.50 467 ILE A CA 1
ATOM 3567 C C . ILE A 1 467 ? -19.499 10.546 -1.008 1.00 69.50 467 ILE A C 1
ATOM 3569 O O . ILE A 1 467 ? -18.989 9.503 -1.483 1.00 69.50 467 ILE A O 1
#

pLDDT: mean 71.25, std 19.58, range [22.3, 98.38]

Foldseek 3Di:
DDDDDDDDDDDDDDDDDDDDDPPDPQPFLCVPHLAPPPWDWDGDPDRNDIATQEDPQFAARRRPHGCVLKFAWLCLQVCPCPPVNDDDPAAPDPPDPSPRAQAQNDPHFGAHDPPPDDFDDDDDDDPDPDDDDDDDSYDDDDPDDDDGDDDDPDPRTDTHHDTDMGGQDCCPPVNNLAPDPWDWDDDPDRPDIATHEDPQFDDRRSPRGVVAWPQFAWLDLQPCPQPLVQKAKPAFDPDQAGRNQQAPPRPPYWTAGDPPDPWIKMKGFSVFFAWFFKKKKAAADFKAFQKKWKWFAQDPPPPPTFTQADPVRHHDIDGFDPTRGDMDMDTRPVIDGHRMMMIIRDGMGPVHYTIHMTTGGIPVPPLVPDLCLQVCPQPQVQKQKPAFDVPQGRSQCHPPGPHHTDHPDDDQPIDIGGRSVADDDRDDDDHDDPPPDGDPKDWDWDDHVVPDIDTDAHSVRHRDIGD

Sequence (467 aa):
MQYYACPRGALLLVCAVLLSGSRGVSAGGCNLNPCRHGGTCVSLEGAHAYRCECTAEYVGQHCDFLMEDCGHQVGLADGSVTNSQLSVSSALDKNDPQDGAGRLHGVVPWRPEADDSNPWIQQCTVTRVKPTTTRFQSALTARYFRLYPTNSTVPGDIRLKLDLLTCKDDCSHLRAPCLYNSTCTNDQGVHDFTCTCQDGFHGDRCGQLDKYRTCAVPLGLGTLAISDSQISASSQKNGGVGPEMARLNLRKGGWRPDLADSQPWLQVDLLRPTLVTGVVTQGRTGTWVETYKIGYSDVKDDGSFVMYKNPDGSDKVFEANLNDGDSMRNDVSPPILARYIRVLPHTWSPLGIKLRLELLTCDYSYCSTAMGVQSGAVTDDQMTASSFKGGYQPWKARLNGTRAWQMDTEDTTQWLQVDLRRAVMVTGVQTQGLAGGRVESYRLMYSVDGTTFVTYQNSTGQDKVCI

Solvent-accessible surface area (backbone atoms only — not comparable to full-atom values): 28403 Å² total; per-residue (Å²): 136,89,82,86,87,87,84,91,83,88,84,88,84,89,86,90,84,91,77,91,75,80,75,78,77,76,73,52,39,39,81,79,46,77,25,34,84,81,18,46,56,42,64,44,98,56,93,57,31,56,48,27,50,34,41,96,59,26,23,29,72,31,19,80,38,56,46,90,62,42,72,43,68,65,21,47,57,81,51,76,47,46,71,91,79,57,85,76,96,51,58,74,58,90,82,59,83,79,78,39,62,22,20,59,71,37,91,41,60,35,37,70,45,98,78,77,86,80,59,81,56,86,88,79,88,81,89,60,99,59,95,76,88,83,81,69,70,38,45,82,90,71,97,74,88,85,87,43,80,66,82,49,99,44,91,95,58,56,71,45,59,44,72,51,69,37,64,78,66,68,60,38,96,88,41,62,67,25,32,90,88,22,47,63,42,77,48,100,50,86,94,36,61,49,39,51,47,50,96,58,33,36,65,80,29,22,74,40,52,66,87,77,68,52,52,67,34,70,66,16,43,56,75,54,72,46,52,56,91,34,36,42,49,74,50,49,37,90,87,78,19,35,45,64,26,22,21,33,89,48,92,86,46,25,18,24,55,35,92,87,54,89,77,44,36,41,35,41,52,64,89,44,74,42,60,35,27,24,42,34,38,22,26,37,95,76,12,12,36,35,24,28,34,44,31,35,25,83,67,83,92,76,80,75,59,37,65,43,57,41,99,89,69,48,72,37,75,41,80,48,29,95,47,28,78,55,74,28,77,42,79,38,83,81,60,47,77,31,22,32,42,31,47,28,67,72,42,50,39,98,76,33,65,17,40,12,32,32,46,14,15,54,74,52,92,64,64,76,59,79,87,14,60,61,81,50,75,42,49,59,91,33,30,43,48,74,52,48,34,95,92,17,44,45,58,32,61,23,68,94,47,101,51,39,50,39,62,61,67,94,62,95,81,66,50,78,47,74,62,74,91,57,96,74,91,81,81,78,84,90,86,83,60,58,98,90,50,66,86,73,61,49,72,53,68,50,57,92,78,80,77,62,72,45,72,43,52,42,90,86,73,44,79,35,74,48,109

Radius of gyration: 32.73 Å; Cα contacts (8 Å, |Δi|>4): 856; chains: 1; bounding box: 72×74×100 Å